Protein AF-A0AAW0Q0U4-F1 (afdb_monomer_lite)

Foldseek 3Di:
DPDPPPPPPVQQAAPQVRHGAALWWQDPVRDIHHPVRLVVVCVVPVPDQWRADPPPRDTDNHDDDTHRPVVSVVVSVVVVVVVVVVVVLVVVLVVLLVVLVVLLVVLVVVLVVLVVVLVVLVVLLVVLVVLLVVLLVLLVVVLVVVLVVLVVVLVVVLVVLVVLLVVLLVLLVVVLVVLVVVLVVLVVVLVVLVVLLPDPDLACNLVVLVVPPPPPPVVVVPPPPQALCNSCVVSVVVSVVVPPPPPPPPDDDPDPLVCVLVVSVPPPVPDDDDDDDDDDDDDDDDDDPDPCPVVVVVQAAAPQPRDGADQWWAFPVRDIHNPVRLVVVCVVCVVVCWRADPPPRDTDNDDTDIDGDPVSNVVSVVVVVPDDDDDDDDDDDPDDDQQFFPPDPDPDTHGFAKAWLVVRTGHRPVRCVCCVVPPVNVPTDIDGDDPCSVLQAAPVPRHGFFKAFPVVSDTDRPVCCVPVVDPTDMDTSVVVSVVSSVVSVVVSVVSVVVSVSSVVSSVVSVVVSVVSVVVSVVVSVVSVVVSVVVSVVSVVLSVVLSVVSVVVSVVSSVVSVVSSVVSVVVSVVSVVLSVLSVVLSPDPDSVVSVVSSVVSVVPSDDDDDDDDDDRDDVVVSSSVSSSD

Radius of gyration: 70.69 Å; chains: 1; bounding box: 138×49×213 Å

Secondary structure (DSSP, 8-state):
--------GGGSB-TTT-SB-SSEEE-TTS-EEEHHHHHHHHHH-TTS--EE-TTT-PEESS-----B-HHHHHHHHHHHHHHHHHHHHHHHHHHHHHHHHHHHHHHHHHHHHHHHHHHHHHHHHHHHHHHHHHHHHHHHHHHHHHHHHHHHHHHHHHHHHHHHHHHHHHHHHHHHHHHHHHHHHHHHHHHHHHHHHT---HHHHHHHHHH-S----HHHHTS----HHHHHHHHHHHHHHH--------S--S--HHHHHHHHHHSSSS--------------------S-TTTTTSS-B-TTT-SB-SSEEE-TTS-EEEHHHHHHHHHHHGGGT-EE-TTT--EESS-----B-HHHHHHHHHHHTTSPPPP--SS----S--PBPTT--SSSPPBPSEEETTTTEEE-HHHHHHHHH-TTGGGSPEE---TTGGGGEETTTTEE--EEETTTTEEE-HHHHHTTTTTS-EEEHHHHHHHHHHHHHHHHHHHHHHHHHHHHHHHHHHHHHHHHHHHHHHHHHHHHHHHHHHHHHHHHHHHHHHHHHHHHHHHHHHHHHHHHHHHHHHHHHHHHHHHHHHHHHT---HHHHHHHHHHHGGG----------PPP-HHHHHHHHHH-

Organism: NCBI:txid88201

pLDDT: mean 73.13, std 18.99, range [22.92, 95.31]

InterPro domains:
  IPR000315 B-box-type zinc finger [PF00643] (439-476)
  IPR000315 B-box-type zinc finger [PS50119] (437-477)
  IPR000315 B-box-type zinc finger [SM00336] (437-477)
  IPR001841 Zinc finger, RING-type [PS50089] (14-57)
  IPR001841 Zinc finger, RING-type [PS50089] (302-345)
  IPR001841 Zinc finger, RING-type [SM00184] (14-56)
  IPR001841 Zinc finger, RING-type [SM00184] (302-344)
  IPR013083 Zinc finger, RING/FYVE/PHD-type [G3DSA:3.30.40.10] (4-88)
  IPR013083 Zinc finger, RING/FYVE/PHD-type [G3DSA:3.30.40.10] (292-367)
  IPR017907 Zinc finger, RING-type, conserved site [PS00518] (29-38)
  IPR017907 Zinc finger, RING-type, conserved site [PS00518] (317-326)
  IPR051051 E3 ubiquitin-protein ligase TRIM/RNF [PTHR25465] (303-608)
  IPR058030 TRIM8/14/16/25/29/45/65, coiled-coil region [PF25600] (113-237)
  IPR058030 TRIM8/14/16/25/29/45/65, coiled-coil region [PF25600] (499-614)

Structure (mmCIF, N/CA/C/O backbone):
data_AF-A0AAW0Q0U4-F1
#
_entry.id   AF-A0AAW0Q0U4-F1
#
loop_
_atom_site.group_PDB
_atom_site.id
_atom_site.type_symbol
_atom_site.label_atom_id
_atom_site.label_alt_id
_atom_site.label_comp_id
_atom_site.label_asym_id
_atom_site.label_entity_id
_atom_site.label_seq_id
_atom_site.pdbx_PDB_ins_code
_atom_site.Cartn_x
_atom_site.Cartn_y
_atom_site.Cartn_z
_atom_site.occupancy
_atom_site.B_iso_or_equiv
_atom_site.auth_seq_id
_atom_site.auth_comp_id
_atom_site.auth_asym_id
_atom_site.auth_atom_id
_atom_site.pdbx_PDB_model_num
ATOM 1 N N . MET A 1 1 ? -37.711 13.842 97.989 1.00 35.50 1 MET A N 1
ATOM 2 C CA . MET A 1 1 ? -37.684 13.128 99.282 1.00 35.50 1 MET A CA 1
ATOM 3 C C . MET A 1 1 ? -38.797 13.663 100.173 1.00 35.50 1 MET A C 1
ATOM 5 O O . MET A 1 1 ? -38.631 14.707 100.784 1.00 35.50 1 MET A O 1
ATOM 9 N N . ALA A 1 2 ? -39.929 12.967 100.214 1.00 29.20 2 ALA A N 1
ATOM 10 C CA . ALA A 1 2 ? -40.873 12.994 101.327 1.00 29.20 2 ALA A CA 1
ATOM 11 C C . ALA A 1 2 ? -41.066 11.516 101.673 1.00 29.20 2 ALA A C 1
ATOM 13 O O . ALA A 1 2 ? -41.466 10.739 100.808 1.00 29.20 2 ALA A O 1
ATOM 14 N N . GLY A 1 3 ? -40.608 11.098 102.852 1.00 31.48 3 GLY A N 1
ATOM 15 C CA . GLY A 1 3 ? -40.592 9.689 103.229 1.00 31.48 3 GLY A CA 1
ATOM 16 C C . GLY A 1 3 ? -42.012 9.139 103.285 1.00 31.48 3 GLY A C 1
ATOM 17 O O . GLY A 1 3 ? -42.749 9.465 104.214 1.00 31.48 3 GLY A O 1
ATOM 18 N N . ARG A 1 4 ? -42.383 8.294 102.313 1.00 38.00 4 ARG A N 1
ATOM 19 C CA . ARG A 1 4 ? -43.471 7.329 102.489 1.00 38.00 4 ARG A CA 1
ATOM 20 C C . ARG A 1 4 ? -43.052 6.441 103.655 1.00 38.00 4 ARG A C 1
ATOM 22 O O . ARG A 1 4 ? -42.161 5.610 103.508 1.00 38.00 4 ARG A O 1
ATOM 29 N N . LYS A 1 5 ? -43.621 6.685 104.837 1.00 37.81 5 LYS A N 1
ATOM 30 C CA . LYS A 1 5 ? -43.572 5.714 105.927 1.00 37.81 5 LYS A CA 1
ATOM 31 C C . LYS A 1 5 ? -44.293 4.481 105.400 1.00 37.81 5 LYS A C 1
ATOM 33 O O . LYS A 1 5 ? -45.493 4.552 105.165 1.00 37.81 5 LYS A O 1
ATOM 38 N N . THR A 1 6 ? -43.556 3.402 105.171 1.00 44.28 6 THR A N 1
ATOM 39 C CA . THR A 1 6 ? -44.125 2.066 105.025 1.00 44.28 6 THR A CA 1
ATOM 40 C C . THR A 1 6 ? -45.039 1.839 106.222 1.00 44.28 6 THR A C 1
ATOM 42 O O . THR A 1 6 ? -44.583 1.805 107.367 1.00 44.28 6 THR A O 1
ATOM 45 N N . ILE A 1 7 ? -46.348 1.806 105.978 1.00 54.75 7 ILE A N 1
ATOM 46 C CA . ILE A 1 7 ? -47.311 1.453 107.011 1.00 54.75 7 ILE A CA 1
ATOM 47 C C . ILE A 1 7 ? -47.060 -0.031 107.293 1.00 54.75 7 ILE A C 1
ATOM 49 O O . ILE A 1 7 ? -47.100 -0.850 106.381 1.00 54.75 7 ILE A O 1
ATOM 53 N N . ASN A 1 8 ? -46.648 -0.362 108.518 1.00 56.62 8 ASN A N 1
ATOM 54 C CA . ASN A 1 8 ? -46.224 -1.720 108.854 1.00 56.62 8 ASN A CA 1
ATOM 55 C C . ASN A 1 8 ? -47.429 -2.672 108.720 1.00 56.62 8 ASN A C 1
ATOM 57 O O . ASN A 1 8 ? -48.416 -2.470 109.428 1.00 56.62 8 ASN A O 1
ATOM 61 N N . GLN A 1 9 ? -47.354 -3.690 107.850 1.00 59.25 9 GLN A N 1
ATOM 62 C CA . GLN A 1 9 ? -48.421 -4.684 107.614 1.00 59.25 9 GLN A CA 1
ATOM 63 C C . GLN A 1 9 ? -48.979 -5.266 108.921 1.00 59.25 9 GLN A C 1
ATOM 65 O O . GLN A 1 9 ? -50.182 -5.477 109.051 1.00 59.25 9 GLN A O 1
ATOM 70 N N . GLU A 1 10 ? -48.128 -5.437 109.934 1.00 61.34 10 GLU A N 1
ATOM 71 C CA . GLU A 1 10 ? -48.508 -5.959 111.252 1.00 61.34 10 GLU A CA 1
ATOM 72 C C . GLU A 1 10 ? -49.523 -5.080 112.007 1.00 61.34 10 GLU A C 1
ATOM 74 O O . GLU A 1 10 ? -50.173 -5.550 112.938 1.00 61.34 10 GLU A O 1
ATOM 79 N N . THR A 1 11 ? -49.694 -3.810 111.620 1.00 68.62 11 THR A N 1
ATOM 80 C CA . THR A 1 11 ? -50.638 -2.882 112.272 1.00 68.62 11 THR A CA 1
ATOM 81 C C . THR A 1 11 ? -52.094 -3.086 111.854 1.00 68.62 11 THR A C 1
ATOM 83 O O . THR A 1 11 ? -52.995 -2.666 112.583 1.00 68.62 11 THR A O 1
ATOM 86 N N . PHE A 1 12 ? -52.332 -3.767 110.729 1.00 81.88 12 PHE A N 1
ATOM 87 C CA . PHE A 1 12 ? -53.665 -4.002 110.167 1.00 81.88 12 PHE A CA 1
ATOM 88 C C . PHE A 1 12 ? -54.126 -5.457 110.252 1.00 81.88 12 PHE A C 1
ATOM 90 O O . PHE A 1 12 ? -55.180 -5.797 109.717 1.00 81.88 12 PHE A O 1
ATOM 97 N N . ILE A 1 13 ? -53.367 -6.315 110.932 1.00 85.19 13 ILE A N 1
ATOM 98 C CA . ILE A 1 13 ? -53.674 -7.739 111.070 1.00 85.19 13 ILE A CA 1
ATOM 99 C C . ILE A 1 13 ? -54.409 -7.983 112.390 1.00 85.19 13 ILE A C 1
ATOM 101 O O . ILE A 1 13 ? -53.987 -7.547 113.461 1.00 85.19 13 ILE A O 1
ATOM 105 N N . CYS A 1 14 ? -55.519 -8.717 112.334 1.00 87.44 14 CYS A N 1
ATOM 106 C CA . CYS A 1 14 ? -56.214 -9.176 113.527 1.00 87.44 14 CYS A CA 1
ATOM 107 C C . CYS A 1 14 ? -55.424 -10.303 114.196 1.00 87.44 14 CYS A C 1
ATOM 109 O O . CYS A 1 14 ? -55.254 -11.368 113.612 1.00 87.44 14 CYS A O 1
ATOM 111 N N . SER A 1 15 ? -55.033 -10.142 115.458 1.00 85.69 15 SER A N 1
ATOM 112 C CA . SER A 1 15 ? -54.267 -11.165 116.188 1.00 85.69 15 SER A CA 1
ATOM 113 C C . SER A 1 15 ? -55.051 -12.443 116.538 1.00 85.69 15 SER A C 1
ATOM 115 O O . SER A 1 15 ? -54.457 -13.393 117.040 1.00 85.69 15 SER A O 1
ATOM 117 N N . ILE A 1 16 ? -56.360 -12.504 116.251 1.00 87.00 16 ILE A N 1
ATOM 118 C CA . ILE A 1 16 ? -57.184 -13.717 116.414 1.00 87.00 16 ILE A CA 1
ATOM 119 C C . ILE A 1 16 ? -57.194 -14.549 115.126 1.00 87.00 16 ILE A C 1
ATOM 121 O O . ILE A 1 16 ? -56.874 -15.732 115.160 1.00 87.00 16 ILE A O 1
ATOM 125 N N . CYS A 1 17 ? -57.580 -13.953 113.991 1.00 89.25 17 CYS A N 1
ATOM 126 C CA . CYS A 1 17 ? -57.694 -14.685 112.724 1.00 89.25 17 CYS A CA 1
ATOM 127 C C . CYS A 1 17 ? -56.449 -14.595 111.834 1.00 89.25 17 CYS A C 1
ATOM 129 O O . CYS A 1 17 ? -56.406 -15.269 110.810 1.00 89.25 17 CYS A O 1
ATOM 131 N N . LEU A 1 18 ? -55.468 -13.767 112.208 1.00 86.62 18 LEU A N 1
ATOM 132 C CA . LEU A 1 18 ? -54.213 -13.517 111.489 1.00 86.62 18 LEU A CA 1
ATOM 133 C C . LEU A 1 18 ? -54.382 -12.978 110.055 1.00 86.62 18 LEU A C 1
ATOM 135 O O . LEU A 1 18 ? -53.429 -12.981 109.285 1.00 86.62 18 LEU A O 1
ATOM 139 N N . ASN A 1 19 ? -55.569 -12.466 109.714 1.00 83.25 19 ASN A N 1
ATOM 140 C CA . ASN A 1 19 ? -55.862 -11.795 108.443 1.00 83.25 19 ASN A CA 1
ATOM 141 C C . ASN A 1 19 ? -55.997 -10.275 108.636 1.00 83.25 19 ASN A C 1
ATOM 143 O O . ASN A 1 19 ? -56.117 -9.807 109.775 1.00 83.25 19 ASN A O 1
ATOM 147 N N . LEU A 1 20 ? -56.038 -9.516 107.531 1.00 84.69 20 LEU A N 1
ATOM 148 C CA . LEU A 1 20 ? -56.393 -8.092 107.549 1.00 84.69 20 LEU A CA 1
ATOM 149 C C . LEU A 1 20 ? -57.720 -7.867 108.293 1.00 84.69 20 LEU A C 1
ATOM 151 O O . LEU A 1 20 ? -58.655 -8.672 108.220 1.00 84.69 20 LEU A O 1
ATOM 155 N N . LEU A 1 21 ? -57.779 -6.783 109.063 1.00 85.50 21 LEU A N 1
ATOM 156 C CA . LEU A 1 21 ? -58.911 -6.466 109.923 1.00 85.50 21 LEU A CA 1
ATOM 157 C C . LEU A 1 21 ? -60.190 -6.233 109.105 1.00 85.50 21 LEU A C 1
ATOM 159 O O . LEU A 1 21 ? -60.363 -5.193 108.478 1.00 85.50 21 LEU A O 1
ATOM 163 N N . LYS A 1 22 ? -61.143 -7.162 109.199 1.00 86.56 22 LYS A N 1
ATOM 164 C CA . LYS A 1 22 ? -62.488 -7.021 108.633 1.00 86.56 22 LYS A CA 1
ATOM 165 C C . LYS A 1 22 ? -63.444 -6.425 109.658 1.00 86.56 22 LYS A C 1
ATOM 167 O O . LYS A 1 22 ? -63.633 -6.997 110.733 1.00 86.56 22 LYS A O 1
ATOM 172 N N . ASP A 1 23 ? -64.050 -5.291 109.311 1.00 88.69 23 ASP A N 1
ATOM 173 C CA . ASP A 1 23 ? -64.832 -4.464 110.238 1.00 88.69 23 ASP A CA 1
ATOM 174 C C . ASP A 1 23 ? -64.066 -4.235 111.554 1.00 88.69 23 ASP A C 1
ATOM 176 O O . ASP A 1 23 ? -64.484 -4.723 112.610 1.00 88.69 23 ASP A O 1
ATOM 180 N N . PRO A 1 24 ? -62.898 -3.563 111.492 1.00 90.75 24 PRO A N 1
ATOM 181 C CA . PRO A 1 24 ? -62.029 -3.388 112.644 1.00 90.75 24 PRO A CA 1
ATOM 182 C C . PRO A 1 24 ? -62.774 -2.744 113.803 1.00 90.75 24 PRO A C 1
ATOM 184 O O . PRO A 1 24 ? -63.508 -1.777 113.618 1.00 90.75 24 PRO A O 1
ATOM 187 N N . VAL A 1 25 ? -62.521 -3.222 115.011 1.00 89.62 25 VAL A N 1
ATOM 188 C CA . VAL A 1 25 ? -62.970 -2.597 116.251 1.00 89.62 25 VAL A CA 1
ATOM 189 C C . VAL A 1 25 ? -61.795 -2.397 117.178 1.00 89.62 25 VAL A C 1
ATOM 191 O O . VAL A 1 25 ? -60.930 -3.264 117.286 1.00 89.62 25 VAL A O 1
ATOM 194 N N . THR A 1 26 ? -61.793 -1.263 117.868 1.00 89.00 26 THR A N 1
ATOM 195 C CA . THR A 1 26 ? -60.802 -0.942 118.891 1.00 89.00 26 THR A CA 1
ATOM 196 C C . THR A 1 26 ? -61.454 -1.109 120.251 1.00 89.00 26 THR A C 1
ATOM 198 O O . THR A 1 26 ? -62.424 -0.423 120.568 1.00 89.00 26 THR A O 1
ATOM 201 N N . ILE A 1 27 ? -60.941 -2.032 121.058 1.00 85.38 27 ILE A N 1
ATOM 202 C CA . ILE A 1 27 ? -61.427 -2.216 122.431 1.00 85.38 27 ILE A CA 1
ATOM 203 C C . ILE A 1 27 ? -60.705 -1.243 123.384 1.00 85.38 27 ILE A C 1
ATOM 205 O O . ILE A 1 27 ? -59.658 -0.716 123.010 1.00 85.38 27 ILE A O 1
ATOM 209 N N . PRO A 1 28 ? -61.198 -0.989 124.614 1.00 81.62 28 PRO A N 1
ATOM 210 C CA . PRO A 1 28 ? -60.714 0.116 125.458 1.00 81.62 28 PRO A CA 1
ATOM 211 C C . PRO A 1 28 ? -59.210 0.120 125.771 1.00 81.62 28 PRO A C 1
ATOM 213 O O . PRO A 1 28 ? -58.636 1.177 126.006 1.00 81.62 28 PRO A O 1
ATOM 216 N N . CYS A 1 29 ? -58.543 -1.036 125.722 1.00 86.31 29 CYS A N 1
ATOM 217 C CA . CYS A 1 29 ? -57.088 -1.120 125.868 1.00 86.31 29 CYS A CA 1
ATOM 218 C C . CYS A 1 29 ? -56.298 -0.714 124.601 1.00 86.31 29 CYS A C 1
ATOM 220 O O . CYS A 1 29 ? -55.085 -0.896 124.572 1.00 86.31 29 CYS A O 1
ATOM 222 N N . GLY A 1 30 ? -56.966 -0.258 123.536 1.00 83.75 30 GLY A N 1
ATOM 223 C CA . GLY A 1 30 ? -56.362 0.218 122.285 1.00 83.75 30 GLY A CA 1
ATOM 224 C C . GLY A 1 30 ? -56.016 -0.858 121.247 1.00 83.75 30 GLY A C 1
ATOM 225 O O . GLY A 1 30 ? -55.513 -0.519 120.180 1.00 83.75 30 GLY A O 1
ATOM 226 N N . HIS A 1 31 ? -56.281 -2.140 121.522 1.00 88.81 31 HIS A N 1
ATOM 227 C CA . HIS A 1 31 ? -56.010 -3.231 120.575 1.00 88.81 31 HIS A CA 1
ATOM 228 C C . HIS A 1 31 ? -57.147 -3.388 119.562 1.00 88.81 31 HIS A C 1
ATOM 230 O O . HIS A 1 31 ? -58.320 -3.209 119.907 1.00 88.81 31 HIS A O 1
ATOM 236 N N . ASN A 1 32 ? -56.788 -3.742 118.326 1.00 89.94 32 ASN A N 1
ATOM 237 C CA . ASN A 1 32 ? -57.710 -3.814 117.199 1.00 89.94 32 ASN A CA 1
ATOM 238 C C . ASN A 1 32 ? -57.960 -5.260 116.771 1.00 89.94 32 ASN A C 1
ATOM 240 O O . ASN A 1 32 ? -57.025 -6.044 116.623 1.00 89.94 32 ASN A O 1
ATOM 244 N N . TYR A 1 33 ? -59.222 -5.602 116.536 1.00 90.88 33 TYR A N 1
ATOM 245 C CA . TYR A 1 33 ? -59.638 -6.933 116.093 1.00 90.88 33 TYR A CA 1
ATOM 246 C C . TYR A 1 33 ? -60.739 -6.821 115.046 1.00 90.88 33 TYR A C 1
ATOM 248 O O . TYR A 1 33 ? -61.401 -5.790 114.956 1.00 90.88 33 TYR A O 1
ATOM 256 N N . CYS A 1 34 ? -60.995 -7.881 114.281 1.00 91.56 34 CYS A N 1
ATOM 257 C CA . CYS A 1 34 ? -62.230 -7.956 113.507 1.00 91.56 34 CYS A CA 1
ATOM 258 C C . CYS A 1 34 ? -63.412 -8.002 114.480 1.00 91.56 34 CYS A C 1
ATOM 260 O O . CYS A 1 34 ? -63.374 -8.792 115.430 1.00 91.56 34 CYS A O 1
ATOM 262 N N . MET A 1 35 ? -64.471 -7.231 114.218 1.00 89.38 35 MET A N 1
ATOM 263 C CA . MET A 1 35 ? -65.705 -7.211 115.018 1.00 89.38 35 MET A CA 1
ATOM 264 C C . MET A 1 35 ? -66.171 -8.624 115.388 1.00 89.38 35 MET A C 1
ATOM 266 O O . MET A 1 35 ? -66.397 -8.937 116.554 1.00 89.38 35 MET A O 1
ATOM 270 N N . ILE A 1 36 ? -66.256 -9.508 114.391 1.00 89.56 36 ILE A N 1
ATOM 271 C CA . ILE A 1 36 ? -66.718 -10.888 114.572 1.00 89.56 36 ILE A CA 1
ATOM 272 C C . ILE A 1 36 ? -65.745 -11.688 115.446 1.00 89.56 36 ILE A C 1
ATOM 274 O O . ILE A 1 36 ? -66.187 -12.436 116.315 1.00 89.56 36 ILE A O 1
ATOM 278 N N . CYS A 1 37 ? -64.434 -11.525 115.251 1.00 90.81 37 CYS A N 1
ATOM 279 C CA . CYS A 1 37 ? -63.419 -12.309 115.955 1.00 90.81 37 CYS A CA 1
ATOM 280 C C . CYS A 1 37 ? -63.423 -12.021 117.458 1.00 90.81 37 CYS A C 1
ATOM 282 O O . CYS A 1 37 ? -63.497 -12.952 118.256 1.00 90.81 37 CYS A O 1
ATOM 284 N N . ILE A 1 38 ? -63.407 -10.745 117.854 1.00 87.56 38 ILE A N 1
ATOM 285 C CA . ILE A 1 38 ? -63.422 -10.391 119.279 1.00 87.56 38 ILE A CA 1
ATOM 286 C C . ILE A 1 38 ? -64.777 -10.696 119.926 1.00 87.56 38 ILE A C 1
ATOM 288 O O . ILE A 1 38 ? -64.831 -11.160 121.061 1.00 87.56 38 ILE A O 1
ATOM 292 N N . ASN A 1 39 ? -65.875 -10.516 119.185 1.00 84.88 39 ASN A N 1
ATOM 293 C CA . ASN A 1 39 ? -67.206 -10.837 119.684 1.00 84.88 39 ASN A CA 1
ATOM 294 C C . ASN A 1 39 ? -67.376 -12.347 119.911 1.00 84.88 39 ASN A C 1
ATOM 296 O O . ASN A 1 39 ? -68.000 -12.748 120.886 1.00 84.88 39 ASN A O 1
ATOM 300 N N . THR A 1 40 ? -66.795 -13.178 119.040 1.00 85.44 40 THR A N 1
ATOM 301 C CA . THR A 1 40 ? -66.776 -14.641 119.198 1.00 85.44 40 THR A CA 1
ATOM 302 C C . THR A 1 40 ? -65.922 -15.045 120.393 1.00 85.44 40 THR A C 1
ATOM 304 O O . THR A 1 40 ? -66.402 -15.787 121.239 1.00 85.44 40 THR A O 1
ATOM 307 N N . HIS A 1 41 ? -64.722 -14.474 120.534 1.00 82.12 41 HIS A N 1
ATOM 308 C CA . HIS A 1 41 ? -63.843 -14.737 121.676 1.00 82.12 41 HIS A CA 1
ATOM 309 C C . HIS A 1 41 ? -64.535 -14.466 123.024 1.00 82.12 41 HIS A C 1
ATOM 311 O O . HIS A 1 41 ? -64.489 -15.295 123.926 1.00 82.12 41 HIS A O 1
ATOM 317 N N . TRP A 1 42 ? -65.260 -13.350 123.143 1.00 83.25 42 TRP A N 1
ATOM 318 C CA . TRP A 1 42 ? -66.050 -13.043 124.342 1.00 83.25 42 TRP A CA 1
ATOM 319 C C . TRP A 1 42 ? -67.329 -13.874 124.493 1.00 83.25 42 TRP A C 1
ATOM 321 O O . TRP A 1 42 ? -67.831 -14.018 125.603 1.00 83.25 42 TRP A O 1
ATOM 331 N N . ASN A 1 43 ? -67.879 -14.405 123.400 1.00 73.81 43 ASN A N 1
ATOM 332 C CA . ASN A 1 43 ? -69.059 -15.269 123.427 1.00 73.81 43 ASN A CA 1
ATOM 333 C C . ASN A 1 43 ? -68.723 -16.747 123.667 1.00 73.81 43 ASN A C 1
ATOM 335 O O . ASN A 1 43 ? -69.640 -17.515 123.920 1.00 73.81 43 ASN A O 1
ATOM 339 N N . GLU A 1 44 ? -67.462 -17.166 123.574 1.00 66.88 44 GLU A N 1
ATOM 340 C CA . GLU A 1 44 ? -67.039 -18.531 123.915 1.00 66.88 44 GLU A CA 1
ATOM 341 C C . GLU A 1 44 ? -66.749 -18.680 125.424 1.00 66.88 44 GLU A C 1
ATOM 343 O O . GLU A 1 44 ? -66.900 -19.767 125.980 1.00 66.88 44 GLU A O 1
ATOM 348 N N . GLU A 1 45 ? -66.462 -17.582 126.138 1.00 56.94 45 GLU A N 1
ATOM 349 C CA . GLU A 1 45 ? -66.242 -17.547 127.597 1.00 56.94 45 GLU A CA 1
ATOM 350 C C . GLU A 1 45 ? -67.546 -17.390 128.427 1.00 56.94 45 GLU A C 1
ATOM 352 O O . GLU A 1 45 ? -67.582 -16.682 129.430 1.00 56.94 45 GLU A O 1
ATOM 357 N N . VAL A 1 46 ? -68.640 -18.078 128.069 1.00 53.19 46 VAL A N 1
ATOM 358 C CA . VAL A 1 46 ? -70.000 -17.896 128.661 1.00 53.19 46 VAL A CA 1
ATOM 359 C C . VAL A 1 46 ? -70.117 -18.248 130.162 1.00 53.19 46 VAL A C 1
ATOM 361 O O . VAL A 1 46 ? -71.175 -18.088 130.760 1.00 53.19 46 VAL A O 1
ATOM 364 N N . ILE A 1 47 ? -69.056 -18.724 130.819 1.00 54.50 47 ILE A N 1
ATOM 365 C CA . ILE A 1 47 ? -69.125 -19.227 132.207 1.00 54.50 47 ILE A CA 1
ATOM 366 C C . ILE A 1 47 ? -68.522 -18.244 133.228 1.00 54.50 47 ILE A C 1
ATOM 368 O O . ILE A 1 47 ? -68.682 -18.425 134.435 1.00 54.50 47 ILE A O 1
ATOM 372 N N . LYS A 1 48 ? -67.856 -17.171 132.791 1.00 55.06 48 LYS A N 1
ATOM 373 C CA . LYS A 1 48 ? -67.311 -16.144 133.690 1.00 55.06 48 LYS A CA 1
ATOM 374 C C . LYS A 1 48 ? -67.539 -14.792 133.041 1.00 55.06 48 LYS A C 1
ATOM 376 O O . LYS A 1 48 ? -67.054 -14.578 131.944 1.00 55.06 48 LYS A O 1
ATOM 381 N N . GLU A 1 49 ? -68.261 -13.900 133.703 1.00 57.97 49 GLU A N 1
ATOM 382 C CA . GLU A 1 49 ? -68.497 -12.507 133.295 1.00 57.97 49 GLU A CA 1
ATOM 383 C C . GLU A 1 49 ? -67.172 -11.707 133.221 1.00 57.97 49 GLU A C 1
ATOM 385 O O . GLU A 1 49 ? -66.923 -10.815 134.024 1.00 57.97 49 GLU A O 1
ATOM 390 N N . ASN A 1 50 ? -66.262 -12.067 132.310 1.00 65.06 50 ASN A N 1
ATOM 391 C CA . ASN A 1 50 ? -64.913 -11.524 132.224 1.00 65.06 50 ASN A CA 1
ATOM 392 C C . ASN A 1 50 ? -64.546 -11.237 130.761 1.00 65.06 50 ASN A C 1
ATOM 394 O O . ASN A 1 50 ? -64.122 -12.120 130.027 1.00 65.06 50 ASN A O 1
ATOM 398 N N . PHE A 1 51 ? -64.693 -9.986 130.328 1.00 77.62 51 PHE A N 1
ATOM 399 C CA . PHE A 1 51 ? -64.389 -9.569 128.957 1.00 77.62 51 PHE A CA 1
ATOM 400 C C . PHE A 1 51 ? -62.923 -9.140 128.865 1.00 77.62 51 PHE A C 1
ATOM 402 O O . PHE A 1 51 ? -62.587 -7.979 129.104 1.00 77.62 51 PHE A O 1
ATOM 409 N N . SER A 1 52 ? -62.026 -10.082 128.568 1.00 83.00 52 SER A N 1
ATOM 410 C CA . SER A 1 52 ? -60.586 -9.804 128.508 1.00 83.00 52 SER A CA 1
ATOM 411 C C . SER A 1 52 ? -60.097 -9.520 127.084 1.00 83.00 52 SER A C 1
ATOM 413 O O . SER A 1 52 ? -60.631 -10.034 126.101 1.00 83.00 52 SER A O 1
ATOM 415 N N . CYS A 1 53 ? -59.087 -8.662 126.945 1.00 86.06 53 CYS A N 1
ATOM 416 C CA . CYS A 1 53 ? -58.393 -8.463 125.672 1.00 86.06 53 CYS A CA 1
ATOM 417 C C . CYS A 1 53 ? -57.508 -9.686 125.341 1.00 86.06 53 CYS A C 1
ATOM 419 O O . CYS A 1 53 ? -56.604 -9.971 126.129 1.00 86.06 53 CYS A O 1
ATOM 421 N N . PRO A 1 54 ? -57.647 -10.338 124.170 1.00 85.88 54 PRO A N 1
ATOM 422 C CA . PRO A 1 54 ? -56.809 -11.482 123.788 1.00 85.88 54 PRO A CA 1
ATOM 423 C C . PRO A 1 54 ? -55.299 -11.201 123.823 1.00 85.88 54 PRO A C 1
ATOM 425 O O . PRO A 1 54 ? -54.503 -12.070 124.169 1.00 85.88 54 PRO A O 1
ATOM 428 N N . GLN A 1 55 ? -54.895 -9.975 123.477 1.00 86.06 55 GLN A N 1
ATOM 429 C CA . GLN A 1 55 ? -53.490 -9.613 123.295 1.00 86.06 55 GLN A CA 1
ATOM 430 C C . GLN A 1 55 ? -52.805 -9.137 124.582 1.00 86.06 55 GLN A C 1
ATOM 432 O O . GLN A 1 55 ? -51.681 -9.544 124.860 1.00 86.06 55 GLN A O 1
ATOM 437 N N . CYS A 1 56 ? -53.462 -8.301 125.394 1.00 86.69 56 CYS A N 1
ATOM 438 C CA . CYS A 1 56 ? -52.865 -7.758 126.626 1.00 86.69 56 CYS A CA 1
ATOM 439 C C . CYS A 1 56 ? -53.524 -8.236 127.922 1.00 86.69 56 CYS A C 1
ATOM 441 O O . CYS A 1 56 ? -53.068 -7.867 129.003 1.00 86.69 56 CYS A O 1
ATOM 443 N N . ARG A 1 57 ? -54.590 -9.042 127.829 1.00 82.69 57 ARG A N 1
ATOM 444 C CA . ARG A 1 57 ? -55.342 -9.612 128.961 1.00 82.69 57 ARG A CA 1
ATOM 445 C C . ARG A 1 57 ? -55.941 -8.582 129.919 1.00 82.69 57 ARG A C 1
ATOM 447 O O . ARG A 1 57 ? -56.295 -8.915 131.045 1.00 82.69 57 ARG A O 1
ATOM 454 N N . HIS A 1 58 ? -56.070 -7.331 129.481 1.00 82.94 58 HIS A N 1
ATOM 455 C CA . HIS A 1 58 ? -56.785 -6.305 130.231 1.00 82.94 58 HIS A CA 1
ATOM 456 C C . HIS A 1 58 ? -58.257 -6.719 130.380 1.00 82.94 58 HIS A C 1
ATOM 458 O O . HIS A 1 58 ? -58.922 -6.941 129.366 1.00 82.94 58 HIS A O 1
ATOM 464 N N . ASN A 1 59 ? -58.734 -6.848 131.621 1.00 77.31 59 ASN A N 1
ATOM 465 C CA . ASN A 1 59 ? -60.117 -7.210 131.939 1.00 77.31 59 ASN A CA 1
ATOM 466 C C . ASN A 1 59 ? -61.008 -5.969 131.926 1.00 77.31 59 ASN A C 1
ATOM 468 O O . ASN A 1 59 ? -60.687 -4.962 132.556 1.00 77.31 59 ASN A O 1
ATOM 472 N N . LEU A 1 60 ? -62.136 -6.065 131.235 1.00 73.81 60 LEU A N 1
ATOM 473 C CA . LEU A 1 60 ? -63.140 -5.015 131.145 1.00 73.81 60 LEU A CA 1
ATOM 474 C C . LEU A 1 60 ? -64.276 -5.378 132.105 1.00 73.81 60 LEU A C 1
ATOM 476 O O . LEU A 1 60 ? -64.777 -6.500 132.072 1.00 73.81 60 LEU A O 1
ATOM 480 N N . THR A 1 61 ? -64.635 -4.446 132.992 1.00 66.81 61 THR A N 1
ATOM 481 C CA . THR A 1 61 ? -65.608 -4.682 134.074 1.00 66.81 61 THR A CA 1
ATOM 482 C C . THR A 1 61 ? -67.028 -4.914 133.563 1.00 66.81 61 THR A C 1
ATOM 484 O O . THR A 1 61 ? -67.801 -5.564 134.249 1.00 66.81 61 THR A O 1
ATOM 487 N N . ASP A 1 62 ? -67.334 -4.440 132.351 1.00 70.62 62 ASP A N 1
ATOM 488 C CA . ASP A 1 62 ? -68.601 -4.633 131.644 1.00 70.62 62 ASP A CA 1
ATOM 489 C C . ASP A 1 62 ? -68.344 -4.914 130.157 1.00 70.62 62 ASP A C 1
ATOM 491 O O . ASP A 1 62 ? -67.298 -4.534 129.616 1.00 70.62 62 ASP A O 1
ATOM 495 N N . ARG A 1 63 ? -69.307 -5.548 129.469 1.00 77.81 63 ARG A N 1
ATOM 496 C CA . ARG A 1 63 ? -69.196 -5.838 128.030 1.00 77.81 63 ARG A CA 1
ATOM 497 C C . ARG A 1 63 ? -69.187 -4.534 127.224 1.00 77.81 63 ARG A C 1
ATOM 499 O O . ARG A 1 63 ? -70.214 -3.851 127.186 1.00 77.81 63 ARG A O 1
ATOM 506 N N . PRO A 1 64 ? -68.098 -4.196 126.513 1.00 75.75 64 PRO A N 1
ATOM 507 C CA . PRO A 1 64 ? -68.070 -2.993 125.694 1.00 75.75 64 PRO A CA 1
ATOM 508 C C . PRO A 1 64 ? -68.998 -3.139 124.489 1.00 75.75 64 PRO A C 1
ATOM 510 O O . PRO A 1 64 ? -69.015 -4.179 123.824 1.00 75.75 64 PRO A O 1
ATOM 513 N N . VAL A 1 65 ? -69.716 -2.067 124.156 1.00 79.88 65 VAL A N 1
ATOM 514 C CA . VAL A 1 65 ? -70.391 -1.961 122.861 1.00 79.88 65 VAL A CA 1
ATOM 515 C C . VAL A 1 65 ? -69.318 -1.797 121.793 1.00 79.88 65 VAL A C 1
ATOM 517 O O . VAL A 1 65 ? -68.604 -0.796 121.758 1.00 79.88 65 VAL A O 1
ATOM 520 N N . LEU A 1 66 ? -69.187 -2.799 120.932 1.00 85.00 66 LEU A N 1
ATOM 521 C CA . LEU A 1 66 ? -68.243 -2.756 119.829 1.00 85.00 66 LEU A CA 1
ATOM 522 C C . LEU A 1 66 ? -68.823 -1.918 118.692 1.00 85.00 66 LEU A C 1
ATOM 524 O O . LEU A 1 66 ? -69.889 -2.222 118.159 1.00 85.00 66 LEU A O 1
ATOM 528 N N . VAL A 1 67 ? -68.096 -0.877 118.300 1.00 84.94 67 VAL A N 1
ATOM 529 C CA . VAL A 1 67 ? -68.424 -0.034 117.148 1.00 84.94 67 VAL A CA 1
ATOM 530 C C . VAL A 1 67 ? -67.295 -0.161 116.135 1.00 84.94 67 VAL A C 1
ATOM 532 O O . VAL A 1 67 ? -66.122 -0.110 116.511 1.00 84.94 67 VAL A O 1
ATOM 535 N N . LYS A 1 68 ? -67.644 -0.338 114.853 1.00 87.44 68 LYS A N 1
ATOM 536 C CA . LYS A 1 68 ? -66.670 -0.385 113.753 1.00 87.44 68 LYS A CA 1
ATOM 537 C C . LYS A 1 68 ? -65.838 0.899 113.762 1.00 87.44 68 LYS A C 1
ATOM 539 O O . LYS A 1 68 ? -66.380 1.998 113.671 1.00 87.44 68 LYS A O 1
ATOM 544 N N . ASN A 1 69 ? -64.523 0.750 113.843 1.00 88.44 69 ASN A N 1
ATOM 545 C CA . ASN A 1 69 ? -63.569 1.827 113.667 1.00 88.44 69 ASN A CA 1
ATOM 546 C C . ASN A 1 69 ? -63.498 2.162 112.173 1.00 88.44 69 ASN A C 1
ATOM 548 O O . ASN A 1 69 ? -62.821 1.492 111.396 1.00 88.44 69 ASN A O 1
ATOM 552 N N . THR A 1 70 ? -64.242 3.187 111.768 1.00 85.50 70 THR A N 1
ATOM 553 C CA . THR A 1 70 ? -64.345 3.610 110.367 1.00 85.50 70 THR A CA 1
ATOM 554 C C . THR A 1 70 ? -63.026 4.135 109.809 1.00 85.50 70 THR A C 1
ATOM 556 O O . THR A 1 70 ? -62.776 3.956 108.624 1.00 85.50 70 THR A O 1
ATOM 559 N N . MET A 1 71 ? -62.156 4.719 110.643 1.00 82.75 71 MET A N 1
ATOM 560 C CA . MET A 1 71 ? -60.831 5.172 110.208 1.00 82.75 71 MET A CA 1
ATOM 561 C C . MET A 1 71 ? -59.902 3.997 109.915 1.00 82.75 71 MET A C 1
ATOM 563 O O . MET A 1 71 ? -59.232 3.988 108.890 1.00 82.75 71 MET A O 1
ATOM 567 N N . LEU A 1 72 ? -59.881 2.990 110.794 1.00 83.62 72 LEU A N 1
ATOM 568 C CA . LEU A 1 72 ? -59.067 1.797 110.576 1.00 83.62 72 LEU A CA 1
ATOM 569 C C . LEU A 1 72 ? -59.606 0.972 109.401 1.00 83.62 72 LEU A C 1
ATOM 571 O O . LEU A 1 72 ? -58.818 0.417 108.652 1.00 83.62 72 LEU A O 1
ATOM 575 N N . ALA A 1 73 ? -60.928 0.947 109.203 1.00 83.00 73 ALA A N 1
ATOM 576 C CA . ALA A 1 73 ? -61.544 0.323 108.035 1.00 83.00 73 ALA A CA 1
ATOM 577 C C . ALA A 1 73 ? -61.130 1.019 106.730 1.00 83.00 73 ALA A C 1
ATOM 579 O O . ALA A 1 73 ? -60.699 0.338 105.812 1.00 83.00 73 ALA A O 1
ATOM 580 N N . ALA A 1 74 ? -61.177 2.356 106.681 1.00 81.81 74 ALA A N 1
ATOM 581 C CA . ALA A 1 74 ? -60.755 3.118 105.505 1.00 81.81 74 ALA A CA 1
ATOM 582 C C . ALA A 1 74 ? -59.267 2.910 105.170 1.00 81.81 74 ALA A C 1
ATOM 584 O O . ALA A 1 74 ? -58.921 2.755 104.008 1.00 81.81 74 ALA A O 1
ATOM 585 N N . LEU A 1 75 ? -58.390 2.845 106.180 1.00 81.50 75 LEU A N 1
ATOM 586 C CA . LEU A 1 75 ? -56.959 2.586 105.971 1.00 81.50 75 LEU A CA 1
ATOM 587 C C . LEU A 1 75 ? -56.671 1.154 105.494 1.00 81.50 75 LEU A C 1
ATOM 589 O O . LEU A 1 75 ? -55.766 0.953 104.692 1.00 81.50 75 LEU A O 1
ATOM 593 N N . VAL A 1 76 ? -57.425 0.161 105.980 1.00 80.19 76 VAL A N 1
ATOM 594 C CA . VAL A 1 76 ? -57.326 -1.230 105.501 1.00 80.19 76 VAL A CA 1
ATOM 595 C C . VAL A 1 76 ? -57.834 -1.339 104.061 1.00 80.19 76 VAL A C 1
ATOM 597 O O . VAL A 1 76 ? -57.198 -2.006 103.254 1.00 80.19 76 VAL A O 1
ATOM 600 N N . GLU A 1 77 ? -58.925 -0.647 103.722 1.00 78.38 77 GLU A N 1
ATOM 601 C CA . GLU A 1 77 ? -59.463 -0.571 102.354 1.00 78.38 77 GLU A CA 1
ATOM 602 C C . GLU A 1 77 ? -58.488 0.138 101.389 1.00 78.38 77 GLU A C 1
ATOM 604 O O . GLU A 1 77 ? -58.279 -0.337 100.274 1.00 78.38 77 GLU A O 1
ATOM 609 N N . GLU A 1 78 ? -57.832 1.229 101.810 1.00 74.19 78 GLU A N 1
ATOM 610 C CA . GLU A 1 78 ? -56.755 1.877 101.036 1.00 74.19 78 GLU A CA 1
ATOM 611 C C . GLU A 1 78 ? -55.564 0.929 100.814 1.00 74.19 78 GLU A C 1
ATOM 613 O O . GLU A 1 78 ? -55.034 0.857 99.707 1.00 74.19 78 GLU A O 1
ATOM 618 N N . TYR A 1 79 ? -55.183 0.155 101.833 1.00 71.81 79 TYR A N 1
ATOM 619 C CA . TYR A 1 79 ? -54.093 -0.819 101.753 1.00 71.81 79 TYR A CA 1
ATOM 620 C C . TYR A 1 79 ? -54.421 -2.004 100.814 1.00 71.81 79 TYR A C 1
ATOM 622 O O . TYR A 1 79 ? -53.573 -2.419 100.025 1.00 71.81 79 TYR A O 1
ATOM 630 N N . GLU A 1 80 ? -55.657 -2.523 100.837 1.00 68.81 80 GLU A N 1
ATOM 631 C CA . GLU A 1 80 ? -56.120 -3.571 99.905 1.00 68.81 80 GLU A CA 1
ATOM 632 C C . GLU A 1 80 ? -56.145 -3.091 98.441 1.00 68.81 80 GLU A C 1
ATOM 634 O O . GLU A 1 80 ? -55.831 -3.864 97.531 1.00 68.81 80 GLU A O 1
ATOM 639 N N . HIS A 1 81 ? -56.485 -1.820 98.202 1.00 64.00 81 HIS A N 1
ATOM 640 C CA . HIS A 1 81 ? -56.424 -1.217 96.870 1.00 64.00 81 HIS A CA 1
ATOM 641 C C . HIS A 1 81 ? -54.984 -1.064 96.361 1.00 64.00 81 HIS A C 1
ATOM 643 O O . HIS A 1 81 ? -54.718 -1.402 95.208 1.00 64.00 81 HIS A O 1
ATOM 649 N N . GLU A 1 82 ? -54.049 -0.626 97.211 1.00 61.44 82 GLU A N 1
ATOM 650 C CA . GLU A 1 82 ? -52.635 -0.501 96.836 1.00 61.44 82 GLU A CA 1
ATOM 651 C C . GLU A 1 82 ? -52.008 -1.856 96.446 1.00 61.44 82 GLU A C 1
ATOM 653 O O . GLU A 1 82 ? -51.334 -1.932 95.417 1.00 61.44 82 GLU A O 1
ATOM 658 N N . ASP A 1 83 ? -52.272 -2.942 97.186 1.00 59.19 83 ASP A N 1
ATOM 659 C CA . ASP A 1 83 ? -51.732 -4.277 96.862 1.00 59.19 83 ASP A CA 1
ATOM 660 C C . ASP A 1 83 ? -52.355 -4.870 95.571 1.00 59.19 83 ASP A C 1
ATOM 662 O O . ASP A 1 83 ? -51.657 -5.507 94.776 1.00 59.19 83 ASP A O 1
ATOM 666 N N . HIS A 1 84 ? -53.644 -4.628 95.293 1.00 59.22 84 HIS A N 1
ATOM 667 C CA . HIS A 1 84 ? -54.291 -5.079 94.049 1.00 59.22 84 HIS A CA 1
ATOM 668 C C . HIS A 1 84 ? -53.827 -4.281 92.810 1.00 59.22 84 HIS A C 1
ATOM 670 O O . HIS A 1 84 ? -53.632 -4.850 91.727 1.00 59.22 84 HIS A O 1
ATOM 676 N N . ASP A 1 85 ? -53.605 -2.972 92.952 1.00 58.97 85 ASP A N 1
ATOM 677 C CA . ASP A 1 85 ? -53.092 -2.110 91.880 1.00 58.97 85 ASP A CA 1
ATOM 678 C C . ASP A 1 85 ? -51.633 -2.454 91.512 1.00 58.97 85 ASP A C 1
ATOM 680 O O . ASP A 1 85 ? -51.245 -2.378 90.344 1.00 58.97 85 ASP A O 1
ATOM 684 N N . VAL A 1 86 ? -50.826 -2.919 92.474 1.00 62.03 86 VAL A N 1
ATOM 685 C CA . VAL A 1 86 ? -49.460 -3.413 92.218 1.00 62.03 86 VAL A CA 1
ATOM 686 C C . VAL A 1 86 ? -49.475 -4.734 91.441 1.00 62.03 86 VAL A C 1
ATOM 688 O O . VAL A 1 86 ? -48.777 -4.851 90.434 1.00 62.03 86 VAL A O 1
ATOM 691 N N . ILE A 1 87 ? -50.311 -5.704 91.833 1.00 63.62 87 ILE A N 1
ATOM 692 C CA . ILE A 1 87 ? -50.411 -7.011 91.151 1.00 63.62 87 ILE A CA 1
ATOM 693 C C . ILE A 1 87 ? -50.893 -6.852 89.700 1.00 63.62 87 ILE A C 1
ATOM 695 O O . ILE A 1 87 ? -50.377 -7.500 88.784 1.00 63.62 87 ILE A O 1
ATOM 699 N N . THR A 1 88 ? -51.868 -5.973 89.464 1.00 64.38 88 THR A N 1
ATOM 700 C CA . THR A 1 88 ? -52.370 -5.689 88.109 1.00 64.38 88 THR A CA 1
ATOM 701 C C . THR A 1 88 ? -51.324 -4.972 87.249 1.00 64.38 88 THR A C 1
ATOM 703 O O . THR A 1 88 ? -51.125 -5.356 86.095 1.00 64.38 88 THR A O 1
ATOM 706 N N . ALA A 1 89 ? -50.569 -4.020 87.808 1.00 65.81 89 ALA A N 1
ATOM 707 C CA . ALA A 1 89 ? -49.461 -3.361 87.115 1.00 65.81 89 ALA A CA 1
ATOM 708 C C . ALA A 1 89 ? -48.279 -4.307 86.807 1.00 65.81 89 ALA A C 1
ATOM 710 O O . ALA A 1 89 ? -47.616 -4.159 85.775 1.00 65.81 89 ALA A O 1
ATOM 711 N N . GLU A 1 90 ? -48.004 -5.291 87.668 1.00 70.12 90 GLU A N 1
ATOM 712 C CA . GLU A 1 90 ? -47.001 -6.338 87.427 1.00 70.12 90 GLU A CA 1
ATOM 713 C C . GLU A 1 90 ? -47.425 -7.300 86.308 1.00 70.12 90 GLU A C 1
ATOM 715 O O . GLU A 1 90 ? -46.617 -7.606 85.424 1.00 70.12 90 GLU A O 1
ATOM 720 N N . ALA A 1 91 ? -48.694 -7.720 86.287 1.00 72.69 91 ALA A N 1
ATOM 721 C CA . ALA A 1 91 ? -49.250 -8.545 85.215 1.00 72.69 91 ALA A CA 1
ATOM 722 C C . ALA A 1 91 ? -49.238 -7.809 83.861 1.00 72.69 91 ALA A C 1
ATOM 724 O O . ALA A 1 91 ? -48.759 -8.355 82.864 1.00 72.69 91 ALA A O 1
ATOM 725 N N . GLU A 1 92 ? -49.659 -6.538 83.828 1.00 75.69 92 GLU A N 1
ATOM 726 C CA . GLU A 1 92 ? -49.602 -5.704 82.620 1.00 75.69 92 GLU A CA 1
ATOM 727 C C . GLU A 1 92 ? -48.166 -5.460 82.131 1.00 75.69 92 GLU A C 1
ATOM 729 O O . GLU A 1 92 ? -47.917 -5.434 80.919 1.00 75.69 92 GLU A O 1
ATOM 734 N N . ARG A 1 93 ? -47.199 -5.293 83.047 1.00 76.31 93 ARG A N 1
ATOM 735 C CA . ARG A 1 93 ? -45.777 -5.196 82.684 1.00 76.31 93 ARG A CA 1
ATOM 736 C C . ARG A 1 93 ? -45.305 -6.493 82.037 1.00 76.31 93 ARG A C 1
ATOM 738 O O . ARG A 1 93 ? -44.659 -6.428 80.997 1.00 76.31 93 ARG A O 1
ATOM 745 N N . SER A 1 94 ? -45.633 -7.644 82.623 1.00 79.12 94 SER A N 1
ATOM 746 C CA . SER A 1 94 ? -45.247 -8.962 82.106 1.00 79.12 94 SER A CA 1
ATOM 747 C C . SER A 1 94 ? -45.766 -9.192 80.681 1.00 79.12 94 SER A C 1
ATOM 749 O O . SER A 1 94 ? -44.995 -9.543 79.783 1.00 79.12 94 SER A O 1
ATOM 751 N N . ASP A 1 95 ? -47.042 -8.887 80.430 1.00 81.06 95 ASP A N 1
ATOM 752 C CA . ASP A 1 95 ? -47.642 -9.015 79.098 1.00 81.06 95 ASP A CA 1
ATOM 753 C C . ASP A 1 95 ? -46.995 -8.074 78.073 1.00 81.06 95 ASP A C 1
ATOM 755 O O . ASP A 1 95 ? -46.676 -8.488 76.953 1.00 81.06 95 ASP A O 1
ATOM 759 N N . LYS A 1 96 ? -46.729 -6.816 78.444 1.00 80.75 96 LYS A N 1
ATOM 760 C CA . LYS A 1 96 ? -46.052 -5.860 77.552 1.00 80.75 96 LYS A CA 1
ATOM 761 C C . LYS A 1 96 ? -44.580 -6.198 77.328 1.00 80.75 96 LYS A C 1
ATOM 763 O O . LYS A 1 96 ? -44.086 -5.992 76.222 1.00 80.75 96 LYS A O 1
ATOM 768 N N . GLN A 1 97 ? -43.889 -6.758 78.320 1.00 80.38 97 GLN A N 1
ATOM 769 C CA . GLN A 1 97 ? -42.524 -7.272 78.178 1.00 80.38 97 GLN A CA 1
ATOM 770 C C . GLN A 1 97 ? -42.487 -8.406 77.145 1.00 80.38 97 GLN A C 1
ATOM 772 O O . GLN A 1 97 ? -41.615 -8.429 76.277 1.00 80.38 97 GLN A O 1
ATOM 777 N N . LYS A 1 98 ? -43.472 -9.311 77.189 1.00 83.44 98 LYS A N 1
ATOM 778 C CA . LYS A 1 98 ? -43.612 -10.400 76.217 1.00 83.44 98 LYS A CA 1
ATOM 779 C C . LYS A 1 98 ? -43.905 -9.878 74.809 1.00 83.44 98 LYS A C 1
ATOM 781 O O . LYS A 1 98 ? -43.265 -10.310 73.857 1.00 83.44 98 LYS A O 1
ATOM 786 N N . GLN A 1 99 ? -44.809 -8.904 74.673 1.00 82.19 99 GLN A N 1
ATOM 787 C CA . GLN A 1 99 ? -45.070 -8.243 73.387 1.00 82.19 99 GLN A CA 1
ATOM 788 C C . GLN A 1 99 ? -43.819 -7.551 72.830 1.00 82.19 99 GLN A C 1
ATOM 790 O O . GLN A 1 99 ? -43.553 -7.624 71.632 1.00 82.19 99 GLN A O 1
ATOM 795 N N . LEU A 1 100 ? -43.042 -6.887 73.689 1.00 82.56 100 LEU A N 1
ATOM 796 C CA . LEU A 1 100 ? -41.802 -6.221 73.303 1.00 82.56 100 LEU A CA 1
ATOM 797 C C . LEU A 1 100 ? -40.755 -7.220 72.783 1.00 82.56 100 LEU A C 1
ATOM 799 O O . LEU A 1 100 ? -40.138 -6.969 71.747 1.00 82.56 100 LEU A O 1
ATOM 803 N N . GLU A 1 101 ? -40.589 -8.356 73.462 1.00 82.25 101 GLU A N 1
ATOM 804 C CA . GLU A 1 101 ? -39.680 -9.422 73.029 1.00 82.25 101 GLU A CA 1
ATOM 805 C C . GLU A 1 101 ? -40.131 -10.045 71.696 1.00 82.25 101 GLU A C 1
ATOM 807 O O . GLU A 1 101 ? -39.310 -10.226 70.796 1.00 82.25 101 GLU A O 1
ATOM 812 N N . ASP A 1 102 ? -41.436 -10.255 71.497 1.00 83.00 102 ASP A N 1
ATOM 813 C CA . ASP A 1 102 ? -41.998 -10.705 70.214 1.00 83.00 102 ASP A CA 1
ATOM 814 C C . ASP A 1 102 ? -41.710 -9.710 69.072 1.00 83.00 102 ASP A C 1
ATOM 816 O O . ASP A 1 102 ? -41.348 -10.112 67.961 1.00 83.00 102 ASP A O 1
ATOM 820 N N . PHE A 1 103 ? -41.853 -8.400 69.313 1.00 82.00 103 PHE A N 1
ATOM 821 C CA . PHE A 1 103 ? -41.499 -7.372 68.324 1.00 82.00 103 PHE A CA 1
ATOM 822 C C . PHE A 1 103 ? -40.003 -7.387 68.005 1.00 82.00 103 PHE A C 1
ATOM 824 O O . PHE A 1 103 ? -39.614 -7.313 66.836 1.00 82.00 103 PHE A O 1
ATOM 831 N N . ARG A 1 104 ? -39.161 -7.521 69.030 1.00 82.75 104 ARG A N 1
ATOM 832 C CA . ARG A 1 104 ? -37.704 -7.569 68.898 1.00 82.75 104 ARG A CA 1
ATOM 833 C C . ARG A 1 104 ? -37.249 -8.775 68.076 1.00 82.75 104 ARG A C 1
ATOM 835 O O . ARG A 1 104 ? -36.478 -8.610 67.127 1.00 82.75 104 ARG A O 1
ATOM 842 N N . GLN A 1 105 ? -37.799 -9.957 68.355 1.00 84.25 105 GLN A N 1
ATOM 843 C CA . GLN A 1 105 ? -37.504 -11.184 67.611 1.00 84.25 105 GLN A CA 1
ATOM 844 C C . GLN A 1 105 ? -37.921 -11.107 66.138 1.00 84.25 105 GLN A C 1
ATOM 846 O O . GLN A 1 105 ? -37.281 -11.732 65.296 1.00 84.25 105 GLN A O 1
ATOM 851 N N . LYS A 1 106 ? -38.927 -10.296 65.786 1.00 86.44 106 LYS A N 1
ATOM 852 C CA . LYS A 1 106 ? -39.326 -10.064 64.385 1.00 86.44 106 LYS A CA 1
ATOM 853 C C . LYS A 1 106 ? -38.399 -9.109 63.625 1.00 86.44 106 LYS A C 1
ATOM 855 O O . LYS A 1 106 ? -38.334 -9.184 62.399 1.00 86.44 106 LYS A O 1
ATOM 860 N N . ILE A 1 107 ? -37.677 -8.212 64.303 1.00 86.50 107 ILE A N 1
ATOM 861 C CA . ILE A 1 107 ? -36.796 -7.230 63.643 1.00 86.50 107 ILE A CA 1
ATOM 862 C C . ILE A 1 107 ? -35.488 -7.872 63.165 1.00 86.50 107 ILE A C 1
ATOM 864 O O . ILE A 1 107 ? -35.011 -7.541 62.078 1.00 86.50 107 ILE A O 1
ATOM 868 N N . VAL A 1 108 ? -34.918 -8.802 63.938 1.00 86.81 108 VAL A N 1
ATOM 869 C CA . VAL A 1 108 ? -33.623 -9.429 63.615 1.00 86.81 108 VAL A CA 1
ATOM 870 C C . VAL A 1 108 ? -33.639 -10.140 62.248 1.00 86.81 108 VAL A C 1
ATOM 872 O O . VAL A 1 108 ? -32.780 -9.818 61.423 1.00 86.81 108 VAL A O 1
ATOM 875 N N . PRO A 1 109 ? -34.624 -11.003 61.918 1.00 88.25 109 PRO A N 1
ATOM 876 C CA . PRO A 1 109 ? -34.710 -11.625 60.596 1.00 88.25 109 PRO A CA 1
ATOM 877 C C . PRO A 1 109 ? -34.873 -10.613 59.456 1.00 88.25 109 PRO A C 1
ATOM 879 O O . PRO A 1 109 ? -34.288 -10.792 58.393 1.00 88.25 109 PRO A O 1
ATOM 882 N N . ARG A 1 110 ? -35.616 -9.515 59.674 1.00 88.31 110 ARG A N 1
ATOM 883 C CA . ARG A 1 110 ? -35.790 -8.453 58.663 1.00 88.31 110 ARG A CA 1
ATOM 884 C C . ARG A 1 110 ? -34.473 -7.737 58.360 1.00 88.31 110 ARG A C 1
ATOM 886 O O . ARG A 1 110 ? -34.230 -7.377 57.210 1.00 88.31 110 ARG A O 1
ATOM 893 N N . ILE A 1 111 ? -33.625 -7.528 59.373 1.00 88.06 111 ILE A N 1
ATOM 894 C CA . ILE A 1 111 ? -32.280 -6.964 59.192 1.00 88.06 111 ILE A CA 1
ATOM 895 C C . ILE A 1 111 ? -31.411 -7.908 58.358 1.00 88.06 111 ILE A C 1
ATOM 897 O O . ILE A 1 111 ? -30.759 -7.442 57.426 1.00 88.06 111 ILE A O 1
ATOM 901 N N . GLU A 1 112 ? -31.390 -9.203 58.684 1.00 89.00 112 GLU A N 1
ATOM 902 C CA . GLU A 1 112 ? -30.583 -10.182 57.944 1.00 89.00 112 GLU A CA 1
ATOM 903 C C . GLU A 1 112 ? -31.055 -10.326 56.494 1.00 89.00 112 GLU A C 1
ATOM 905 O O . GLU A 1 112 ? -30.242 -10.173 55.587 1.00 89.00 112 GLU A O 1
ATOM 910 N N . TYR A 1 113 ? -32.364 -10.449 56.256 1.00 85.94 113 TYR A N 1
ATOM 911 C CA . TYR A 1 113 ? -32.928 -10.505 54.903 1.00 85.94 113 TYR A CA 1
ATOM 912 C C . TYR A 1 113 ? -32.513 -9.295 54.044 1.00 85.94 113 TYR A C 1
ATOM 914 O O . TYR A 1 113 ? -32.060 -9.436 52.911 1.00 85.94 113 TYR A O 1
ATOM 922 N N . LYS A 1 114 ? -32.574 -8.075 54.596 1.00 87.06 114 LYS A N 1
ATOM 923 C CA . LYS A 1 114 ? -32.147 -6.869 53.862 1.00 87.06 114 LYS A CA 1
ATOM 924 C C . LYS A 1 114 ? -30.640 -6.820 53.603 1.00 87.06 114 LYS A C 1
ATOM 926 O O . LYS A 1 114 ? -30.219 -6.275 52.582 1.00 87.06 114 LYS A O 1
ATOM 931 N N . LYS A 1 115 ? -29.812 -7.366 54.501 1.00 89.81 115 LYS A N 1
ATOM 932 C CA . LYS A 1 115 ? -28.368 -7.510 54.248 1.00 89.81 115 LYS A CA 1
ATOM 933 C C . LYS A 1 115 ? -28.105 -8.512 53.125 1.00 89.81 115 LYS A C 1
ATOM 935 O O . LYS A 1 115 ? -27.231 -8.259 52.300 1.00 89.81 115 LYS A O 1
ATOM 940 N N . GLU A 1 116 ? -28.852 -9.613 53.073 1.00 87.12 116 GLU A N 1
ATOM 941 C CA . GLU A 1 116 ? -28.772 -10.586 51.978 1.00 87.12 116 GLU A CA 1
ATOM 942 C C . GLU A 1 116 ? -29.139 -9.939 50.634 1.00 87.12 116 GLU A C 1
ATOM 944 O O . GLU A 1 116 ? -28.376 -10.072 49.676 1.00 87.12 116 GLU A O 1
ATOM 949 N N . ASP A 1 117 ? -30.209 -9.138 50.579 1.00 85.88 117 ASP A N 1
ATOM 950 C CA . ASP A 1 117 ? -30.575 -8.356 49.386 1.00 85.88 117 ASP A CA 1
ATOM 951 C C . ASP A 1 117 ? -29.440 -7.408 48.946 1.00 85.88 117 ASP A C 1
ATOM 953 O O . ASP A 1 117 ? -29.104 -7.325 47.759 1.00 85.88 117 ASP A O 1
ATOM 957 N N . MET A 1 118 ? -28.787 -6.717 49.891 1.00 85.88 118 MET A N 1
ATOM 958 C CA . MET A 1 118 ? -27.631 -5.860 49.590 1.00 85.88 118 MET A CA 1
ATOM 959 C C . MET A 1 118 ? -26.448 -6.639 49.000 1.00 85.88 118 MET A C 1
ATOM 961 O O . MET A 1 118 ? -25.787 -6.148 48.076 1.00 85.88 118 MET A O 1
ATOM 965 N N . VAL A 1 119 ? -26.173 -7.840 49.523 1.00 88.44 119 VAL A N 1
ATOM 966 C CA . VAL A 1 119 ? -25.146 -8.749 48.991 1.00 88.44 119 VAL A CA 1
ATOM 967 C C . VAL A 1 119 ? -25.534 -9.223 47.588 1.00 88.44 119 VAL A C 1
ATOM 969 O O . VAL A 1 119 ? -24.688 -9.233 46.693 1.00 88.44 119 VAL A O 1
ATOM 972 N N . GLY A 1 120 ? -26.811 -9.536 47.355 1.00 83.19 120 GLY A N 1
ATOM 973 C CA . GLY A 1 120 ? -27.352 -9.863 46.035 1.00 83.19 120 GLY A CA 1
ATOM 974 C C . GLY A 1 120 ? -27.105 -8.754 45.008 1.00 83.19 120 GLY A C 1
ATOM 975 O O . GLY A 1 120 ? -26.554 -9.014 43.935 1.00 83.19 120 GLY A O 1
ATOM 976 N N . LEU A 1 121 ? -27.403 -7.500 45.366 1.00 85.12 121 LEU A N 1
ATOM 977 C CA . LEU A 1 121 ? -27.115 -6.328 44.528 1.00 85.12 121 LEU A CA 1
ATOM 978 C C . LEU A 1 121 ? -25.612 -6.155 44.264 1.00 85.12 121 LEU A C 1
ATOM 980 O O . LEU A 1 121 ? -25.213 -5.839 43.141 1.00 85.12 121 LEU A O 1
ATOM 984 N N . GLN A 1 122 ? -24.762 -6.406 45.264 1.00 89.38 122 GLN A N 1
ATOM 985 C CA . GLN A 1 122 ? -23.310 -6.337 45.085 1.00 89.38 122 GLN A CA 1
ATOM 986 C C . GLN A 1 122 ? -22.815 -7.393 44.090 1.00 89.38 122 GLN A C 1
ATOM 988 O O . GLN A 1 122 ? -21.998 -7.099 43.212 1.00 89.38 122 GLN A O 1
ATOM 993 N N . ASN A 1 123 ? -23.337 -8.613 44.190 1.00 84.44 123 ASN A N 1
ATOM 994 C CA . ASN A 1 123 ? -23.030 -9.692 43.258 1.00 84.44 123 ASN A CA 1
ATOM 995 C C . ASN A 1 123 ? -23.500 -9.355 41.836 1.00 84.44 123 ASN A C 1
ATOM 997 O O . ASN A 1 123 ? -22.771 -9.611 40.877 1.00 84.44 123 ASN A O 1
ATOM 1001 N N . GLN A 1 124 ? -24.659 -8.707 41.687 1.00 82.00 124 GLN A N 1
ATOM 1002 C CA . GLN A 1 124 ? -25.160 -8.236 40.393 1.00 82.00 124 GLN A CA 1
ATOM 1003 C C . GLN A 1 124 ? -24.262 -7.153 39.770 1.00 82.00 124 GLN A C 1
ATOM 1005 O O . GLN A 1 124 ? -23.989 -7.204 38.566 1.00 82.00 124 GLN A O 1
ATOM 1010 N N . ILE A 1 125 ? -23.750 -6.207 40.568 1.00 84.12 125 ILE A N 1
ATOM 1011 C CA . ILE A 1 125 ? -22.755 -5.215 40.121 1.00 84.12 125 ILE A CA 1
ATOM 1012 C C . ILE A 1 125 ? -21.486 -5.922 39.630 1.00 84.12 125 ILE A C 1
ATOM 1014 O O . ILE A 1 125 ? -21.009 -5.646 38.528 1.00 84.12 125 ILE A O 1
ATOM 1018 N N . ASN A 1 126 ? -20.960 -6.862 40.419 1.00 86.81 126 ASN A N 1
ATOM 1019 C CA . ASN A 1 126 ? -19.745 -7.602 40.078 1.00 86.81 126 ASN A CA 1
ATOM 1020 C C . ASN A 1 126 ? -19.918 -8.403 38.779 1.00 86.81 126 ASN A C 1
ATOM 1022 O O . ASN A 1 126 ? -19.067 -8.330 37.892 1.00 86.81 126 ASN A O 1
ATOM 1026 N N . TYR A 1 127 ? -21.044 -9.107 38.634 1.00 82.25 127 TYR A N 1
ATOM 1027 C CA . TYR A 1 127 ? -21.391 -9.841 37.418 1.00 82.25 127 TYR A CA 1
ATOM 1028 C C . TYR A 1 127 ? -21.472 -8.915 36.199 1.00 82.25 127 TYR A C 1
ATOM 1030 O O . TYR A 1 127 ? -20.889 -9.208 35.154 1.00 82.25 127 TYR A O 1
ATOM 1038 N N . THR A 1 128 ? -22.145 -7.770 36.344 1.00 80.12 128 THR A N 1
ATOM 1039 C CA . THR A 1 128 ? -22.280 -6.763 35.282 1.00 80.12 128 THR A CA 1
ATOM 1040 C C . THR A 1 128 ? -20.912 -6.257 34.824 1.00 80.12 128 THR A C 1
ATOM 1042 O O . THR A 1 128 ? -20.628 -6.247 33.627 1.00 80.12 128 THR A O 1
ATOM 1045 N N . ASN A 1 129 ? -20.024 -5.919 35.763 1.00 85.88 129 ASN A N 1
ATOM 1046 C CA . ASN A 1 129 ? -18.667 -5.465 35.452 1.00 85.88 129 ASN A CA 1
ATOM 1047 C C . ASN A 1 129 ? -17.865 -6.537 34.699 1.00 85.88 129 ASN A C 1
ATOM 1049 O O . ASN A 1 129 ? -17.290 -6.253 33.650 1.00 85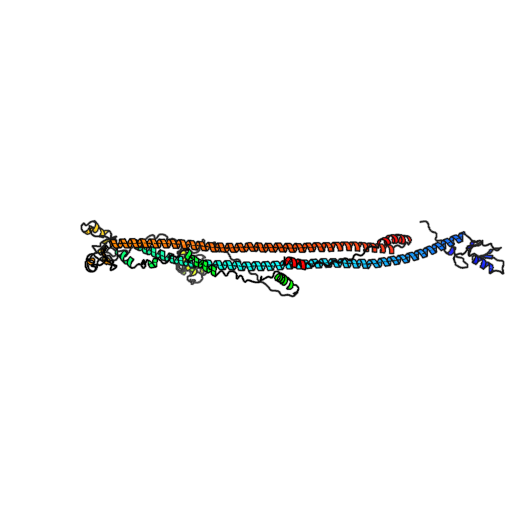.88 129 ASN A O 1
ATOM 1053 N N . GLN A 1 130 ? -17.893 -7.785 35.176 1.00 85.38 130 GLN A N 1
ATOM 1054 C CA . GLN A 1 130 ? -17.205 -8.902 34.519 1.00 85.38 130 GLN A CA 1
ATOM 1055 C C . GLN A 1 130 ? -17.765 -9.207 33.125 1.00 85.38 130 GLN A C 1
ATOM 1057 O O . GLN A 1 130 ? -17.015 -9.574 32.219 1.00 85.38 130 GLN A O 1
ATOM 1062 N N . SER A 1 131 ? -19.082 -9.096 32.937 1.00 81.06 131 SER A N 1
ATOM 1063 C CA . SER A 1 131 ? -19.715 -9.268 31.627 1.00 81.06 131 SER A CA 1
ATOM 1064 C C . SER A 1 131 ? -19.254 -8.192 30.646 1.00 81.06 131 SER A C 1
ATOM 1066 O O . SER A 1 131 ? -18.948 -8.499 29.495 1.00 81.06 131 SER A O 1
ATOM 1068 N N . VAL A 1 132 ? -19.171 -6.939 31.096 1.00 83.00 132 VAL A N 1
ATOM 1069 C CA . VAL A 1 132 ? -18.724 -5.820 30.263 1.00 83.00 132 VAL A CA 1
ATOM 1070 C C . VAL A 1 132 ? -17.239 -5.931 29.927 1.00 83.00 132 VAL A C 1
ATOM 1072 O O . VAL A 1 132 ? -16.866 -5.724 28.776 1.00 83.00 132 VAL A O 1
ATOM 1075 N N . ASP A 1 133 ? -16.388 -6.316 30.876 1.00 85.88 133 ASP A N 1
ATOM 1076 C CA . ASP A 1 133 ? -14.960 -6.497 30.600 1.00 85.88 133 ASP A CA 1
ATOM 1077 C C . ASP A 1 133 ? -14.708 -7.627 29.592 1.00 85.88 133 ASP A C 1
ATOM 1079 O O . ASP A 1 133 ? -13.837 -7.498 28.731 1.00 85.88 133 ASP A O 1
ATOM 1083 N N . ARG A 1 134 ? -15.504 -8.707 29.636 1.00 83.81 134 ARG A N 1
ATOM 1084 C CA . ARG A 1 134 ? -15.487 -9.754 28.600 1.00 83.81 134 ARG A CA 1
ATOM 1085 C C . ARG A 1 134 ? -15.909 -9.212 27.234 1.00 83.81 134 ARG A C 1
ATOM 1087 O O . ARG A 1 134 ? -15.212 -9.457 26.254 1.00 83.81 134 ARG A O 1
ATOM 1094 N N . ALA A 1 135 ? -16.994 -8.441 27.174 1.00 80.69 135 ALA A N 1
ATOM 1095 C CA . ALA A 1 135 ? -17.467 -7.820 25.938 1.00 80.69 135 ALA A CA 1
ATOM 1096 C C . ALA A 1 135 ? -16.429 -6.864 25.323 1.00 80.69 135 ALA A C 1
ATOM 1098 O O . ALA A 1 135 ? -16.162 -6.927 24.127 1.00 80.69 135 ALA A O 1
ATOM 1099 N N . VAL A 1 136 ? -15.799 -6.008 26.134 1.00 85.56 136 VAL A N 1
ATOM 1100 C CA . VAL A 1 136 ? -14.766 -5.073 25.661 1.00 85.56 136 VAL A CA 1
ATOM 1101 C C . VAL A 1 136 ? -13.545 -5.824 25.130 1.00 85.56 136 VAL A C 1
ATOM 1103 O O . VAL A 1 136 ? -13.087 -5.511 24.035 1.00 85.56 136 VAL A O 1
ATOM 1106 N N . LYS A 1 137 ? -13.067 -6.852 25.848 1.00 87.06 137 LYS A N 1
ATOM 1107 C CA . LYS A 1 137 ? -11.962 -7.707 25.378 1.00 87.06 137 LYS A CA 1
ATOM 1108 C C . LYS A 1 137 ? -12.279 -8.383 24.047 1.00 87.06 137 LYS A C 1
ATOM 1110 O O . LYS A 1 137 ? -11.415 -8.459 23.182 1.00 87.06 137 LYS A O 1
ATOM 1115 N N . TYR A 1 138 ? -13.510 -8.855 23.881 1.00 81.94 138 TYR A N 1
ATOM 1116 C CA . TYR A 1 138 ? -13.957 -9.461 22.634 1.00 81.94 138 TYR A CA 1
ATOM 1117 C C . TYR A 1 138 ? -13.957 -8.462 21.468 1.00 81.94 138 TYR A C 1
ATOM 1119 O O . TYR A 1 138 ? -13.478 -8.785 20.382 1.00 81.94 138 TYR A O 1
ATOM 1127 N N . ILE A 1 139 ? -14.431 -7.233 21.701 1.00 82.62 139 ILE A N 1
ATOM 1128 C CA . ILE A 1 139 ? -14.376 -6.153 20.704 1.00 82.62 139 ILE A CA 1
ATOM 1129 C C . ILE A 1 139 ? -12.919 -5.843 20.327 1.00 82.62 139 ILE A C 1
ATOM 1131 O O . ILE A 1 139 ? -12.611 -5.710 19.146 1.00 82.62 139 ILE A O 1
ATOM 1135 N N . ASP A 1 140 ? -12.016 -5.758 21.309 1.00 86.81 140 ASP A N 1
ATOM 1136 C CA . ASP A 1 140 ? -10.583 -5.533 21.074 1.00 86.81 140 ASP A CA 1
ATOM 1137 C C . ASP A 1 140 ? -9.938 -6.636 20.231 1.00 86.81 140 ASP A C 1
ATOM 1139 O O . ASP A 1 140 ? -9.213 -6.350 19.277 1.00 86.81 140 ASP A O 1
ATOM 1143 N N . GLN A 1 141 ? -10.237 -7.895 20.549 1.00 87.25 141 GLN A N 1
ATOM 1144 C CA . GLN A 1 141 ? -9.728 -9.035 19.795 1.00 87.25 141 GLN A CA 1
ATOM 1145 C C . GLN A 1 141 ? -10.269 -9.046 18.357 1.00 87.25 141 GLN A C 1
ATOM 1147 O O . GLN A 1 141 ? -9.493 -9.183 17.413 1.00 87.25 141 GLN A O 1
ATOM 1152 N N . SER A 1 142 ? -11.573 -8.808 18.187 1.00 82.69 142 SER A N 1
ATOM 1153 C CA . SER A 1 142 ? -12.217 -8.748 16.868 1.00 82.69 142 SER A CA 1
ATOM 1154 C C . SER A 1 142 ? -11.634 -7.624 16.005 1.00 82.69 142 SER A C 1
ATOM 1156 O O . SER A 1 142 ? -11.377 -7.822 14.820 1.00 82.69 142 SER A O 1
ATOM 1158 N N . MET A 1 143 ? -11.365 -6.452 16.595 1.00 86.50 143 MET A N 1
ATOM 1159 C CA . MET A 1 143 ? -10.678 -5.358 15.901 1.00 86.50 143 MET A CA 1
ATOM 1160 C C . MET A 1 143 ? -9.282 -5.758 15.440 1.00 86.50 143 MET A C 1
ATOM 1162 O O . MET A 1 143 ? -8.922 -5.512 14.293 1.00 86.50 143 MET A O 1
ATOM 1166 N N . LYS A 1 144 ? -8.495 -6.390 16.316 1.00 87.19 144 LYS A N 1
ATOM 1167 C CA . LYS A 1 144 ? -7.134 -6.819 15.984 1.00 87.19 144 LYS A CA 1
ATOM 1168 C C . LYS A 1 144 ? -7.123 -7.810 14.818 1.00 87.19 144 LYS A C 1
ATOM 1170 O O . LYS A 1 144 ? -6.283 -7.692 13.928 1.00 87.19 144 LYS A O 1
ATOM 1175 N N . GLU A 1 145 ? -8.056 -8.758 14.810 1.00 86.25 145 GLU A N 1
ATOM 1176 C CA . GLU A 1 145 ? -8.206 -9.740 13.732 1.00 86.25 145 GLU A CA 1
ATOM 1177 C C . GLU A 1 145 ? -8.634 -9.085 12.415 1.00 86.25 145 GLU A C 1
ATOM 1179 O O . GLU A 1 145 ? -7.996 -9.313 11.387 1.00 86.25 145 GLU A O 1
ATOM 1184 N N . LEU A 1 146 ? -9.651 -8.217 12.445 1.00 85.06 146 LEU A N 1
ATOM 1185 C CA . LEU A 1 146 ? -10.120 -7.489 11.262 1.00 85.06 146 LEU A CA 1
ATOM 1186 C C . LEU A 1 146 ? -9.025 -6.598 10.668 1.00 85.06 146 LEU A C 1
ATOM 1188 O O . LEU A 1 146 ? -8.759 -6.682 9.470 1.00 85.06 146 LEU A O 1
ATOM 1192 N N . SER A 1 147 ? -8.337 -5.802 11.490 1.00 86.81 147 SER A N 1
ATOM 1193 C CA . SER A 1 147 ? -7.213 -4.975 11.036 1.00 86.81 147 SER A CA 1
ATOM 1194 C C . SER A 1 147 ? -6.089 -5.829 10.447 1.00 86.81 147 SER A C 1
ATOM 1196 O O . SER A 1 147 ? -5.525 -5.475 9.414 1.00 86.81 147 SER A O 1
ATOM 1198 N N . GLY A 1 148 ? -5.803 -6.993 11.040 1.00 86.88 148 GLY A N 1
ATOM 1199 C CA . GLY A 1 148 ? -4.837 -7.951 10.499 1.00 86.88 148 GLY A CA 1
ATOM 1200 C C . GLY A 1 148 ? -5.224 -8.482 9.115 1.00 86.88 148 GLY A C 1
ATOM 1201 O O . GLY A 1 148 ? -4.382 -8.526 8.218 1.00 86.88 148 GLY A O 1
ATOM 1202 N N . LEU A 1 149 ? -6.497 -8.837 8.907 1.00 87.25 149 LEU A N 1
ATOM 1203 C CA . LEU A 1 149 ? -7.009 -9.290 7.607 1.00 87.25 149 LEU A CA 1
ATOM 1204 C C . LEU A 1 149 ? -6.958 -8.183 6.547 1.00 87.25 149 LEU A C 1
ATOM 1206 O O . LEU A 1 149 ? -6.559 -8.443 5.413 1.00 87.25 149 LEU A O 1
ATOM 1210 N N . ILE A 1 150 ? -7.310 -6.951 6.922 1.00 85.12 150 ILE A N 1
ATOM 1211 C CA . ILE A 1 150 ? -7.249 -5.778 6.040 1.00 85.12 150 ILE A CA 1
ATOM 1212 C C . ILE A 1 150 ? -5.804 -5.522 5.594 1.00 85.12 150 ILE A C 1
ATOM 1214 O O . ILE A 1 150 ? -5.538 -5.410 4.398 1.00 85.12 150 ILE A O 1
ATOM 1218 N N . VAL A 1 151 ? -4.853 -5.506 6.534 1.00 88.44 151 VAL A N 1
ATOM 1219 C CA . VAL A 1 151 ? -3.420 -5.327 6.240 1.00 88.44 151 VAL A CA 1
ATOM 1220 C C . VAL A 1 151 ? -2.871 -6.478 5.395 1.00 88.44 151 VAL A C 1
ATOM 1222 O O . VAL A 1 151 ? -2.077 -6.254 4.482 1.00 88.44 151 VAL A O 1
ATOM 1225 N N . LYS A 1 152 ? -3.307 -7.718 5.637 1.00 88.38 152 LYS A N 1
ATOM 1226 C CA . LYS A 1 152 ? -2.918 -8.854 4.795 1.00 88.38 152 LYS A CA 1
ATOM 1227 C C . LYS A 1 152 ? -3.402 -8.663 3.356 1.00 88.38 152 LYS A C 1
ATOM 1229 O O . LYS A 1 152 ? -2.599 -8.760 2.430 1.00 88.38 152 LYS A O 1
ATOM 1234 N N . ARG A 1 153 ? -4.684 -8.335 3.169 1.00 85.25 153 ARG A N 1
ATOM 1235 C CA . ARG A 1 153 ? -5.265 -8.114 1.839 1.00 85.25 153 ARG A CA 1
ATOM 1236 C C . ARG A 1 153 ? -4.605 -6.942 1.112 1.00 85.25 153 ARG A C 1
ATOM 1238 O O . ARG A 1 153 ? -4.386 -7.012 -0.091 1.00 85.25 153 ARG A O 1
ATOM 1245 N N . MET A 1 154 ? -4.236 -5.893 1.843 1.00 86.50 154 MET A N 1
ATOM 1246 C CA . MET A 1 154 ? -3.444 -4.780 1.319 1.00 86.50 154 MET A CA 1
ATOM 1247 C C . MET A 1 154 ? -2.110 -5.242 0.750 1.00 86.50 154 MET A C 1
ATOM 1249 O O . MET A 1 154 ? -1.765 -4.882 -0.371 1.00 86.50 154 MET A O 1
ATOM 1253 N N . ASN A 1 155 ? -1.353 -6.021 1.523 1.00 87.44 155 ASN A N 1
ATOM 1254 C CA . ASN A 1 155 ? -0.040 -6.488 1.097 1.00 87.44 155 ASN A CA 1
ATOM 1255 C C . ASN A 1 155 ? -0.147 -7.353 -0.166 1.00 87.44 155 ASN A C 1
ATOM 1257 O O . ASN A 1 155 ? 0.676 -7.206 -1.064 1.00 87.44 155 ASN A O 1
ATOM 1261 N N . GLU A 1 156 ? -1.200 -8.169 -0.285 1.00 87.12 156 GLU A N 1
ATOM 1262 C CA . GLU A 1 156 ? -1.502 -8.919 -1.512 1.00 87.12 156 GLU A CA 1
ATOM 1263 C C . GLU A 1 156 ? -1.752 -7.984 -2.709 1.00 87.12 156 GLU A C 1
ATOM 1265 O O . GLU A 1 156 ? -1.182 -8.189 -3.778 1.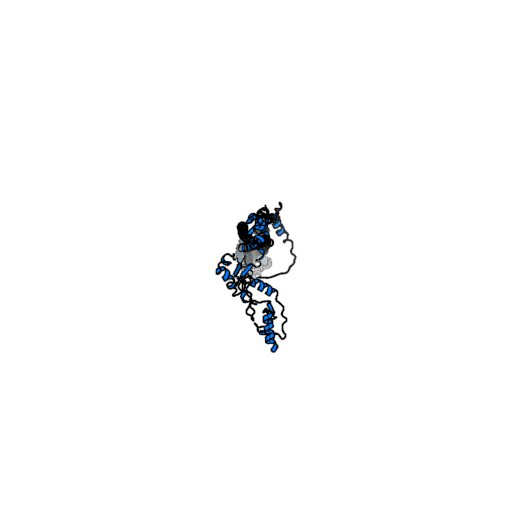00 87.12 156 GLU A O 1
ATOM 1270 N N . VAL A 1 157 ? -2.558 -6.928 -2.542 1.00 84.81 157 VAL A N 1
ATOM 1271 C CA . VAL A 1 157 ? -2.826 -5.945 -3.609 1.00 84.81 157 VAL A CA 1
ATOM 1272 C C . VAL A 1 157 ? -1.556 -5.189 -4.004 1.00 84.81 157 VAL A C 1
ATOM 1274 O O . VAL A 1 157 ? -1.268 -5.055 -5.192 1.00 84.81 157 VAL A O 1
ATOM 1277 N N . LYS A 1 158 ? -0.750 -4.743 -3.033 1.00 87.31 158 LYS A N 1
ATOM 1278 C CA . LYS A 1 158 ? 0.543 -4.096 -3.302 1.00 87.31 158 LYS A CA 1
ATOM 1279 C C . LYS A 1 158 ? 1.471 -5.010 -4.085 1.00 87.31 158 LYS A C 1
ATOM 1281 O O . LYS A 1 158 ? 2.082 -4.571 -5.054 1.00 87.31 158 LYS A O 1
ATOM 1286 N N . GLN A 1 159 ? 1.554 -6.278 -3.690 1.00 90.12 159 GLN A N 1
ATOM 1287 C CA . GLN A 1 159 ? 2.360 -7.267 -4.392 1.00 90.12 159 GLN A CA 1
ATOM 1288 C C . GLN A 1 159 ? 1.870 -7.461 -5.832 1.00 90.12 159 GLN A C 1
ATOM 1290 O O . GLN A 1 159 ? 2.691 -7.504 -6.743 1.00 90.12 159 GLN A O 1
ATOM 1295 N N . GLN A 1 160 ? 0.554 -7.499 -6.064 1.00 86.44 160 GLN A N 1
ATOM 1296 C CA . GLN A 1 160 ? -0.004 -7.565 -7.418 1.00 86.44 160 GLN A CA 1
ATOM 1297 C C . GLN A 1 160 ? 0.371 -6.337 -8.255 1.00 86.44 160 GLN A C 1
ATOM 1299 O O . GLN A 1 160 ? 0.818 -6.501 -9.389 1.00 86.44 160 GLN A O 1
ATOM 1304 N N . ILE A 1 161 ? 0.251 -5.125 -7.703 1.00 84.44 161 ILE A N 1
ATOM 1305 C CA . ILE A 1 161 ? 0.649 -3.886 -8.393 1.00 84.44 161 ILE A CA 1
ATOM 1306 C C . ILE A 1 161 ? 2.137 -3.932 -8.757 1.00 84.44 161 ILE A C 1
ATOM 1308 O O . ILE A 1 161 ? 2.484 -3.718 -9.915 1.00 84.44 161 ILE A O 1
ATOM 1312 N N . ARG A 1 162 ? 3.009 -4.281 -7.801 1.00 90.38 162 ARG A N 1
ATOM 1313 C CA . ARG A 1 162 ? 4.461 -4.372 -8.026 1.00 90.38 162 ARG A CA 1
ATOM 1314 C C . ARG A 1 162 ? 4.828 -5.451 -9.045 1.00 90.38 162 ARG A C 1
ATOM 1316 O O . ARG A 1 162 ? 5.658 -5.201 -9.905 1.00 90.38 162 ARG A O 1
ATOM 1323 N N . SER A 1 163 ? 4.166 -6.608 -9.011 1.00 87.06 163 SER A N 1
ATOM 1324 C CA . SER A 1 163 ? 4.400 -7.672 -9.997 1.00 87.06 163 SER A CA 1
ATOM 1325 C C . SER A 1 163 ? 4.000 -7.259 -11.419 1.00 87.06 163 SER A C 1
ATOM 1327 O O . SER A 1 163 ? 4.691 -7.597 -12.377 1.00 87.06 163 SER A O 1
ATOM 1329 N N . LYS A 1 164 ? 2.912 -6.487 -11.567 1.00 85.44 164 LYS A N 1
ATOM 1330 C CA . LYS A 1 164 ? 2.497 -5.929 -12.861 1.00 85.44 164 LYS A CA 1
ATOM 1331 C C . LYS A 1 164 ? 3.484 -4.872 -13.346 1.00 85.44 164 LYS A C 1
ATOM 1333 O O . LYS A 1 164 ? 3.901 -4.938 -14.494 1.00 85.44 164 LYS A O 1
ATOM 1338 N N . GLN A 1 165 ? 3.899 -3.966 -12.460 1.00 88.62 165 GLN A N 1
ATOM 1339 C CA . GLN A 1 165 ? 4.927 -2.965 -12.751 1.00 88.62 165 GLN A CA 1
ATOM 1340 C C . GLN A 1 165 ? 6.217 -3.626 -13.257 1.00 88.62 165 GLN A C 1
ATOM 1342 O O . GLN A 1 165 ? 6.728 -3.249 -14.305 1.00 88.62 165 GLN A O 1
ATOM 1347 N N . GLU A 1 166 ? 6.719 -4.645 -12.556 1.00 90.38 166 GLU A N 1
ATOM 1348 C CA . GLU A 1 166 ? 7.942 -5.354 -12.941 1.00 90.38 166 GLU A CA 1
ATOM 1349 C C . GLU A 1 166 ? 7.811 -6.028 -14.317 1.00 90.38 166 GLU A C 1
ATOM 1351 O O . GLU A 1 166 ? 8.730 -5.966 -15.134 1.00 90.38 166 GLU A O 1
ATOM 1356 N N . ALA A 1 167 ? 6.655 -6.632 -14.615 1.00 86.88 167 ALA A N 1
ATOM 1357 C CA . ALA A 1 167 ? 6.395 -7.226 -15.924 1.00 86.88 167 ALA A CA 1
ATOM 1358 C C . ALA A 1 167 ? 6.386 -6.178 -17.056 1.00 86.88 167 ALA A C 1
ATOM 1360 O O . ALA A 1 167 ? 6.957 -6.424 -18.119 1.00 86.88 167 ALA A O 1
ATOM 1361 N N . GLU A 1 168 ? 5.776 -5.012 -16.824 1.00 83.38 168 GLU A N 1
ATOM 1362 C CA . GLU A 1 168 ? 5.752 -3.893 -17.776 1.00 83.38 168 GLU A CA 1
ATOM 1363 C C . GLU A 1 168 ? 7.150 -3.301 -18.008 1.00 83.38 168 GLU A C 1
ATOM 1365 O O . GLU A 1 168 ? 7.560 -3.097 -19.153 1.00 83.38 168 GLU A O 1
ATOM 1370 N N . GLU A 1 169 ? 7.912 -3.076 -16.935 1.00 88.56 169 GLU A N 1
ATOM 1371 C CA . GLU A 1 169 ? 9.286 -2.572 -17.008 1.00 88.56 169 GLU A CA 1
ATOM 1372 C C . GLU A 1 169 ? 10.209 -3.525 -17.767 1.00 88.56 169 GLU A C 1
ATOM 1374 O O . GLU A 1 169 ? 11.014 -3.084 -18.586 1.00 88.56 169 GLU A O 1
ATOM 1379 N N . ASN A 1 170 ? 10.101 -4.834 -17.525 1.00 89.00 170 ASN A N 1
ATOM 1380 C CA . ASN A 1 170 ? 10.926 -5.829 -18.210 1.00 89.00 170 ASN A CA 1
ATOM 1381 C C . ASN A 1 170 ? 10.670 -5.839 -19.721 1.00 89.00 170 ASN A C 1
ATOM 1383 O O . ASN A 1 170 ? 11.616 -5.915 -20.506 1.00 89.00 170 ASN A O 1
ATOM 1387 N N . LEU A 1 171 ? 9.411 -5.695 -20.134 1.00 87.00 171 LEU A N 1
ATOM 1388 C CA . LEU A 1 171 ? 9.048 -5.627 -21.546 1.00 87.00 171 LEU A CA 1
ATOM 1389 C C . LEU A 1 171 ? 9.567 -4.342 -22.209 1.00 87.00 171 LEU A C 1
ATOM 1391 O O . LEU A 1 171 ? 10.079 -4.381 -23.329 1.00 87.00 171 LEU A O 1
ATOM 1395 N N . ILE A 1 172 ? 9.512 -3.206 -21.507 1.00 86.38 172 ILE A N 1
ATOM 1396 C CA . ILE A 1 172 ? 10.119 -1.965 -22.003 1.00 86.38 172 ILE A CA 1
ATOM 1397 C C . ILE A 1 172 ? 11.638 -2.097 -22.102 1.00 86.38 172 ILE A C 1
ATOM 1399 O O . ILE A 1 172 ? 12.197 -1.698 -23.119 1.00 86.38 172 ILE A O 1
ATOM 1403 N N . LYS A 1 173 ? 12.310 -2.687 -21.107 1.00 90.62 173 LYS A N 1
ATOM 1404 C CA . LYS A 1 173 ? 13.762 -2.935 -21.149 1.00 90.62 173 LYS A CA 1
ATOM 1405 C C . LYS A 1 173 ? 14.159 -3.794 -22.350 1.00 90.62 173 LYS A C 1
ATOM 1407 O O . LYS A 1 173 ? 15.153 -3.492 -23.005 1.00 90.62 173 LYS A O 1
ATOM 1412 N N . GLU A 1 174 ? 13.370 -4.814 -22.688 1.00 88.50 174 GLU A N 1
ATOM 1413 C CA . GLU A 1 174 ? 13.601 -5.626 -23.889 1.00 88.50 174 GLU A CA 1
ATOM 1414 C C . GLU A 1 174 ? 13.478 -4.793 -25.178 1.00 88.50 174 GLU A C 1
ATOM 1416 O O . GLU A 1 174 ? 14.335 -4.878 -26.061 1.00 88.50 174 GLU A O 1
ATOM 1421 N N . LEU A 1 175 ? 12.441 -3.956 -25.287 1.00 86.12 175 LEU A N 1
ATOM 1422 C CA . LEU A 1 175 ? 12.256 -3.066 -26.438 1.00 86.12 175 LEU A CA 1
ATOM 1423 C C . LEU A 1 175 ? 13.360 -2.011 -26.546 1.00 86.12 175 LEU A C 1
ATOM 1425 O O . LEU A 1 175 ? 13.851 -1.763 -27.646 1.00 86.12 175 LEU A O 1
ATOM 1429 N N . LEU A 1 176 ? 13.772 -1.418 -25.423 1.00 88.88 176 LEU A N 1
ATOM 1430 C CA . LEU A 1 176 ? 14.900 -0.488 -25.358 1.00 88.88 176 LEU A CA 1
ATOM 1431 C C . LEU A 1 176 ? 16.169 -1.160 -25.887 1.00 88.88 176 LEU A C 1
ATOM 1433 O O . LEU A 1 176 ? 16.817 -0.600 -26.766 1.00 88.88 176 LEU A O 1
ATOM 1437 N N . GLY A 1 177 ? 16.460 -2.389 -25.450 1.00 89.06 177 GLY A N 1
ATOM 1438 C CA . GLY A 1 177 ? 17.607 -3.156 -25.938 1.00 89.06 177 GLY A CA 1
ATOM 1439 C C . GLY A 1 177 ? 17.578 -3.401 -27.452 1.00 89.06 177 GLY A C 1
ATOM 1440 O O . GLY A 1 177 ? 18.606 -3.258 -28.111 1.00 89.06 177 GLY A O 1
ATOM 1441 N N . LYS A 1 178 ? 16.405 -3.703 -28.030 1.00 87.69 178 LYS A N 1
ATOM 1442 C CA . LYS A 1 178 ? 16.244 -3.842 -29.493 1.00 87.69 178 LYS A CA 1
ATOM 1443 C C . LYS A 1 178 ? 16.496 -2.518 -30.221 1.00 87.69 178 LYS A C 1
ATOM 1445 O O . LYS A 1 178 ? 17.233 -2.484 -31.199 1.00 87.69 178 LYS A O 1
ATOM 1450 N N . VAL A 1 179 ? 15.937 -1.413 -29.723 1.00 85.69 179 VAL A N 1
ATOM 1451 C CA . VAL A 1 179 ? 16.140 -0.079 -30.319 1.00 85.69 179 VAL A CA 1
ATOM 1452 C C . VAL A 1 179 ? 17.600 0.373 -30.211 1.00 85.69 179 VAL A C 1
ATOM 1454 O O . VAL A 1 179 ? 18.113 0.988 -31.144 1.00 85.69 179 VAL A O 1
ATOM 1457 N N . GLU A 1 180 ? 18.287 0.067 -29.109 1.00 90.56 180 GLU A N 1
ATOM 1458 C CA . GLU A 1 180 ? 19.720 0.342 -28.946 1.00 90.56 180 GLU A CA 1
ATOM 1459 C C . GLU A 1 180 ? 20.570 -0.426 -29.957 1.00 90.56 180 GLU A C 1
ATOM 1461 O O . GLU A 1 180 ? 21.469 0.164 -30.556 1.00 90.56 180 GLU A O 1
ATOM 1466 N N . GLN A 1 181 ? 20.275 -1.710 -30.177 1.00 88.38 181 GLN A N 1
ATOM 1467 C CA . GLN A 1 181 ? 20.964 -2.528 -31.179 1.00 88.38 181 GLN A CA 1
ATOM 1468 C C . GLN A 1 181 ? 20.778 -1.953 -32.589 1.00 88.38 181 GLN A C 1
ATOM 1470 O O . GLN A 1 181 ? 21.774 -1.691 -33.265 1.00 88.38 181 GLN A O 1
ATOM 1475 N N . ASP A 1 182 ? 19.539 -1.638 -32.978 1.00 85.56 182 ASP A N 1
ATOM 1476 C CA . ASP A 1 182 ? 19.237 -1.010 -34.271 1.00 85.56 182 ASP A CA 1
ATOM 1477 C C . ASP A 1 182 ? 19.987 0.323 -34.449 1.00 85.56 182 ASP A C 1
ATOM 1479 O O . ASP A 1 182 ? 20.499 0.631 -35.525 1.00 85.56 182 ASP A O 1
ATOM 1483 N N . LEU A 1 183 ? 20.065 1.142 -33.393 1.00 87.69 183 LEU A N 1
ATOM 1484 C CA . LEU A 1 183 ? 20.786 2.416 -33.427 1.00 87.69 183 LEU A CA 1
ATOM 1485 C C . LEU A 1 183 ? 22.290 2.230 -33.634 1.00 87.69 183 LEU A C 1
ATOM 1487 O O . LEU A 1 183 ? 22.905 3.047 -34.320 1.00 87.69 183 LEU A O 1
ATOM 1491 N N . VAL A 1 184 ? 22.888 1.198 -33.037 1.00 90.94 184 VAL A N 1
ATOM 1492 C CA . VAL A 1 184 ? 24.311 0.883 -33.221 1.00 90.94 184 VAL A CA 1
ATOM 1493 C C . VAL A 1 184 ? 24.585 0.465 -34.663 1.00 90.94 184 VAL A C 1
ATOM 1495 O O . VAL A 1 184 ? 25.544 0.961 -35.254 1.00 90.94 184 VAL A O 1
ATOM 1498 N N . GLU A 1 185 ? 23.739 -0.390 -35.242 1.00 86.69 185 GLU A N 1
ATOM 1499 C CA . GLU A 1 185 ? 23.867 -0.823 -36.638 1.00 86.69 185 GLU A CA 1
ATOM 1500 C C . GLU A 1 185 ? 23.707 0.354 -37.607 1.00 86.69 185 GLU A C 1
ATOM 1502 O O . GLU A 1 185 ? 24.595 0.607 -38.417 1.00 86.69 185 GLU A O 1
ATOM 1507 N N . LEU A 1 186 ? 22.659 1.167 -37.448 1.00 86.94 186 LEU A N 1
ATOM 1508 C CA . LEU A 1 186 ? 22.436 2.337 -38.304 1.00 86.94 186 LEU A CA 1
ATOM 1509 C C . LEU A 1 186 ? 23.567 3.374 -38.205 1.00 86.94 186 LEU A C 1
ATOM 1511 O O . LEU A 1 186 ? 23.944 3.970 -39.212 1.00 86.94 186 LEU A O 1
ATOM 1515 N N . LYS A 1 187 ? 24.125 3.605 -37.007 1.00 90.31 187 LYS A N 1
ATOM 1516 C CA . LYS A 1 187 ? 25.273 4.514 -36.821 1.00 90.31 187 LYS A CA 1
ATOM 1517 C C . LYS A 1 187 ? 26.549 3.965 -37.456 1.00 90.31 187 LYS A C 1
ATOM 1519 O O . LYS A 1 187 ? 27.371 4.743 -37.931 1.00 90.31 187 LYS A O 1
ATOM 1524 N N . LYS A 1 188 ? 26.717 2.642 -37.475 1.00 88.88 188 LYS A N 1
ATOM 1525 C CA . LYS A 1 188 ? 27.821 1.992 -38.183 1.00 88.88 188 LYS A CA 1
ATOM 1526 C C . LYS A 1 188 ? 27.672 2.171 -39.696 1.00 88.88 188 LYS A C 1
ATOM 1528 O O . LYS A 1 188 ? 28.631 2.602 -40.331 1.00 88.88 188 LYS A O 1
ATOM 1533 N N . ASP A 1 189 ? 26.483 1.920 -40.241 1.00 83.88 189 ASP A N 1
ATOM 1534 C CA . ASP A 1 189 ? 26.197 2.111 -41.667 1.00 83.88 189 ASP A CA 1
ATOM 1535 C C . ASP A 1 189 ? 26.417 3.574 -42.089 1.00 83.88 189 ASP A C 1
ATOM 1537 O O . ASP A 1 189 ? 27.040 3.844 -43.112 1.00 83.88 189 ASP A O 1
ATOM 1541 N N . GLU A 1 190 ? 25.973 4.541 -41.277 1.00 87.81 190 GLU A N 1
ATOM 1542 C CA . GLU A 1 190 ? 26.215 5.969 -41.524 1.00 87.81 190 GLU A CA 1
ATOM 1543 C C . GLU A 1 190 ? 27.713 6.301 -41.588 1.00 87.81 190 GLU A C 1
ATOM 1545 O O . GLU A 1 190 ? 28.147 6.980 -42.522 1.00 87.81 190 GLU A O 1
ATOM 1550 N N . ALA A 1 191 ? 28.515 5.770 -40.660 1.00 86.56 191 ALA A N 1
ATOM 1551 C CA . ALA A 1 191 ? 29.959 5.982 -40.640 1.00 86.56 191 ALA A CA 1
ATOM 1552 C C . ALA A 1 191 ? 30.663 5.362 -41.862 1.00 86.56 191 ALA A C 1
ATOM 1554 O O . ALA A 1 191 ? 31.570 5.980 -42.427 1.00 86.56 191 ALA A O 1
ATOM 1555 N N . GLU A 1 192 ? 30.237 4.170 -42.300 1.00 84.06 192 GLU A N 1
ATOM 1556 C CA . GLU A 1 192 ? 30.751 3.522 -43.513 1.00 84.06 192 GLU A CA 1
ATOM 1557 C C . GLU A 1 192 ? 30.434 4.351 -44.770 1.00 84.06 192 GLU A C 1
ATOM 1559 O O . GLU A 1 192 ? 31.321 4.588 -45.595 1.00 84.06 192 GLU A O 1
ATOM 1564 N N . LEU A 1 193 ? 29.204 4.866 -44.897 1.00 82.75 193 LEU A N 1
ATOM 1565 C CA . LEU A 1 193 ? 28.821 5.725 -46.024 1.00 82.75 193 LEU A CA 1
ATOM 1566 C C . LEU A 1 193 ? 29.543 7.078 -46.003 1.00 82.75 193 LEU A C 1
ATOM 1568 O O . LEU A 1 193 ? 29.941 7.569 -47.061 1.00 82.75 193 LEU A O 1
ATOM 1572 N N . THR A 1 194 ? 29.749 7.671 -44.826 1.00 84.00 194 THR A N 1
ATOM 1573 C CA . THR A 1 194 ? 30.503 8.924 -44.680 1.00 84.00 194 THR A CA 1
ATOM 1574 C C . THR A 1 194 ? 31.968 8.733 -45.091 1.00 84.00 194 THR A C 1
ATOM 1576 O O . THR A 1 194 ? 32.476 9.507 -45.901 1.00 84.00 194 THR A O 1
ATOM 1579 N N . ALA A 1 195 ? 32.615 7.639 -44.671 1.00 81.69 195 ALA A N 1
ATOM 1580 C CA . ALA A 1 195 ? 33.983 7.320 -45.087 1.00 81.69 195 ALA A CA 1
ATOM 1581 C C . ALA A 1 195 ? 34.126 7.108 -46.609 1.00 81.69 195 ALA A C 1
ATOM 1583 O O . ALA A 1 195 ? 35.160 7.443 -47.190 1.00 81.69 195 ALA A O 1
ATOM 1584 N N . LEU A 1 196 ? 33.098 6.564 -47.269 1.00 76.25 196 LEU A N 1
ATOM 1585 C CA . LEU A 1 196 ? 33.072 6.416 -48.727 1.00 76.25 196 LEU A CA 1
ATOM 1586 C C . LEU A 1 196 ? 32.832 7.738 -49.455 1.00 76.25 196 LEU A C 1
ATOM 1588 O O . LEU A 1 196 ? 33.450 7.979 -50.493 1.00 76.25 196 LEU A O 1
ATOM 1592 N N . SER A 1 197 ? 31.965 8.596 -48.913 1.00 73.50 197 SER A N 1
ATOM 1593 C CA . SER A 1 197 ? 31.676 9.918 -49.475 1.00 73.50 197 SER A CA 1
ATOM 1594 C C . SER A 1 197 ? 32.908 10.826 -49.487 1.00 73.50 197 SER A C 1
ATOM 1596 O O . SER A 1 197 ? 33.060 11.628 -50.408 1.00 73.50 197 SER A O 1
ATOM 1598 N N . ASP A 1 198 ? 33.790 10.683 -48.497 1.00 71.06 198 ASP A N 1
ATOM 1599 C CA . ASP A 1 198 ? 35.010 11.484 -48.355 1.00 71.06 198 ASP A CA 1
ATOM 1600 C C . ASP A 1 198 ? 36.187 10.964 -49.212 1.00 71.06 198 ASP A C 1
ATOM 1602 O O . ASP A 1 198 ? 37.259 11.570 -49.240 1.00 71.06 198 ASP A O 1
ATOM 1606 N N . SER A 1 199 ? 36.022 9.847 -49.935 1.00 67.56 199 SER A N 1
ATOM 1607 C CA . SER A 1 199 ? 37.073 9.292 -50.796 1.00 67.56 199 SER A CA 1
ATOM 1608 C C . SER A 1 199 ? 37.250 10.116 -52.075 1.00 67.56 199 SER A C 1
ATOM 1610 O O . SER A 1 199 ? 36.345 10.201 -52.904 1.00 67.56 199 SER A O 1
ATOM 1612 N N . GLU A 1 200 ? 38.437 10.683 -52.309 1.00 60.84 200 GLU A N 1
ATOM 1613 C CA . GLU A 1 200 ? 38.749 11.413 -53.551 1.00 60.84 200 GLU A CA 1
ATOM 1614 C C . GLU A 1 200 ? 39.040 10.490 -54.756 1.00 60.84 200 GLU A C 1
ATOM 1616 O O . GLU A 1 200 ? 38.968 10.927 -55.906 1.00 60.84 200 GLU A O 1
ATOM 1621 N N . ASP A 1 201 ? 39.263 9.192 -54.538 1.00 65.00 201 ASP A N 1
ATOM 1622 C CA . ASP A 1 201 ? 39.619 8.222 -55.583 1.00 65.00 201 ASP A CA 1
ATOM 1623 C C . ASP A 1 201 ? 38.378 7.745 -56.370 1.00 65.00 201 ASP A C 1
ATOM 1625 O O . ASP A 1 201 ? 37.395 7.253 -55.811 1.00 65.00 201 ASP A O 1
ATOM 1629 N N . GLN A 1 202 ? 38.378 7.963 -57.692 1.00 62.22 202 GLN A N 1
ATOM 1630 C CA . GLN A 1 202 ? 37.227 7.688 -58.565 1.00 62.22 202 GLN A CA 1
ATOM 1631 C C . GLN A 1 202 ? 36.932 6.199 -58.705 1.00 62.22 202 GLN A C 1
ATOM 1633 O O . GLN A 1 202 ? 35.758 5.842 -58.767 1.00 62.22 202 GLN A O 1
ATOM 1638 N N . LEU A 1 203 ? 37.961 5.353 -58.700 1.00 64.56 203 LEU A N 1
ATOM 1639 C CA . LEU A 1 203 ? 37.801 3.911 -58.849 1.00 64.56 203 LEU A CA 1
ATOM 1640 C C . LEU A 1 203 ? 37.432 3.261 -57.528 1.00 64.56 203 LEU A C 1
ATOM 1642 O O . LEU A 1 203 ? 36.500 2.466 -57.482 1.00 64.56 203 LEU A O 1
ATOM 1646 N N . GLN A 1 204 ? 38.062 3.690 -56.431 1.00 64.94 204 GLN A N 1
ATOM 1647 C CA . GLN A 1 204 ? 37.702 3.170 -55.113 1.00 64.94 204 GLN A CA 1
ATOM 1648 C C . GLN A 1 204 ? 36.248 3.456 -54.755 1.00 64.94 204 GLN A C 1
ATOM 1650 O O . GLN A 1 204 ? 35.613 2.605 -54.144 1.00 64.94 204 GLN A O 1
ATOM 1655 N N . LEU A 1 205 ? 35.711 4.626 -55.117 1.00 70.12 205 LEU A N 1
ATOM 1656 C CA . LEU A 1 205 ? 34.309 4.936 -54.851 1.00 70.12 205 LEU A CA 1
ATOM 1657 C C . LEU A 1 205 ? 33.377 4.038 -55.671 1.00 70.12 205 LEU A C 1
ATOM 1659 O O . LEU A 1 205 ? 32.427 3.503 -55.116 1.00 70.12 205 LEU A O 1
ATOM 1663 N N . ILE A 1 206 ? 33.651 3.847 -56.964 1.00 68.69 206 ILE A N 1
ATOM 1664 C CA . ILE A 1 206 ? 32.798 3.056 -57.863 1.00 68.69 206 ILE A CA 1
ATOM 1665 C C . ILE A 1 206 ? 32.830 1.561 -57.492 1.00 68.69 206 ILE A C 1
ATOM 1667 O O . ILE A 1 206 ? 31.766 0.955 -57.347 1.00 68.69 206 ILE A O 1
ATOM 1671 N N . ASP A 1 207 ? 34.012 0.995 -57.237 1.00 66.19 207 ASP A N 1
ATOM 1672 C CA . ASP A 1 207 ? 34.174 -0.423 -56.885 1.00 66.19 207 ASP A CA 1
ATOM 1673 C C . ASP A 1 207 ? 33.671 -0.733 -55.465 1.00 66.19 207 ASP A C 1
ATOM 1675 O O . ASP A 1 207 ? 33.018 -1.756 -55.226 1.00 66.19 207 ASP A O 1
ATOM 1679 N N . LYS A 1 208 ? 33.909 0.169 -54.499 1.00 65.88 208 LYS A N 1
ATOM 1680 C CA . LYS A 1 208 ? 33.359 0.008 -53.142 1.00 65.88 208 LYS A CA 1
ATOM 1681 C C . LYS A 1 208 ? 31.845 0.191 -53.118 1.00 65.88 208 LYS A C 1
ATOM 1683 O O . LYS A 1 208 ? 31.166 -0.505 -52.375 1.00 65.88 208 LYS A O 1
ATOM 1688 N N . PHE A 1 209 ? 31.290 1.061 -53.961 1.00 66.25 209 PHE A N 1
ATOM 1689 C CA . PHE A 1 209 ? 29.840 1.219 -54.070 1.00 66.25 209 PHE A CA 1
ATOM 1690 C C . PHE A 1 209 ? 29.150 -0.058 -54.570 1.00 66.25 209 PHE A C 1
ATOM 1692 O O . PHE A 1 209 ? 28.068 -0.384 -54.091 1.00 66.25 209 PHE A O 1
ATOM 1699 N N . ALA A 1 210 ? 29.773 -0.808 -55.484 1.00 59.88 210 ALA A N 1
ATOM 1700 C CA . ALA A 1 210 ? 29.246 -2.089 -55.965 1.00 59.88 210 ALA A CA 1
ATOM 1701 C C . ALA A 1 210 ? 29.299 -3.215 -54.911 1.00 59.88 210 ALA A C 1
ATOM 1703 O O . ALA A 1 210 ? 28.560 -4.191 -55.018 1.00 59.88 210 ALA A O 1
ATOM 1704 N N . SER A 1 211 ? 30.160 -3.082 -53.895 1.00 57.41 211 SER A N 1
ATOM 1705 C CA . SER A 1 211 ? 30.377 -4.078 -52.833 1.00 57.41 211 SER A CA 1
ATOM 1706 C C . SER A 1 211 ? 29.703 -3.734 -51.502 1.00 57.41 211 SER A C 1
ATOM 1708 O O . SER A 1 211 ? 29.677 -4.573 -50.600 1.00 57.41 211 SER A O 1
ATOM 1710 N N . LEU A 1 212 ? 29.116 -2.541 -51.375 1.00 57.88 212 LEU A N 1
ATOM 1711 C CA . LEU A 1 212 ? 28.275 -2.190 -50.239 1.00 57.88 212 LEU A CA 1
ATOM 1712 C C . LEU A 1 212 ? 27.072 -3.139 -50.172 1.00 57.88 212 LEU A C 1
ATOM 1714 O O . LEU A 1 212 ? 26.253 -3.208 -51.087 1.00 57.88 212 LEU A O 1
ATOM 1718 N N . SER A 1 213 ? 26.925 -3.822 -49.034 1.00 47.12 213 SER A N 1
ATOM 1719 C CA . SER A 1 213 ? 25.734 -4.607 -48.671 1.00 47.12 213 SER A CA 1
ATOM 1720 C C . SER A 1 213 ? 24.452 -3.765 -48.639 1.00 47.12 213 SER A C 1
ATOM 1722 O O . SER A 1 213 ? 23.350 -4.313 -48.633 1.00 47.12 213 SER A O 1
ATOM 1724 N N . VAL A 1 214 ? 24.590 -2.437 -48.683 1.00 50.31 214 VAL A N 1
ATOM 1725 C CA . VAL A 1 214 ? 23.527 -1.456 -48.910 1.00 50.31 214 VAL A CA 1
ATOM 1726 C C . VAL A 1 214 ? 23.115 -1.463 -50.391 1.00 50.31 214 VAL A C 1
ATOM 1728 O O . VAL A 1 214 ? 23.179 -0.448 -51.080 1.00 50.31 214 VAL A O 1
ATOM 1731 N N . SER A 1 215 ? 22.684 -2.616 -50.912 1.00 40.25 215 SER A N 1
ATOM 1732 C CA . SER A 1 215 ? 21.834 -2.612 -52.104 1.00 40.25 215 SER A CA 1
ATOM 1733 C C . SER A 1 215 ? 20.538 -1.896 -51.726 1.00 40.25 215 SER A C 1
ATOM 1735 O O . SER A 1 215 ? 19.848 -2.357 -50.812 1.00 40.25 215 SER A O 1
ATOM 1737 N N . PRO A 1 216 ? 20.178 -0.781 -52.387 1.00 45.38 216 PRO A N 1
ATOM 1738 C CA . PRO A 1 216 ? 18.853 -0.222 -52.259 1.00 45.38 216 PRO A CA 1
ATOM 1739 C C . PRO A 1 216 ? 17.950 -1.122 -53.091 1.00 45.38 216 PRO A C 1
ATOM 1741 O O . PRO A 1 216 ? 17.657 -0.817 -54.241 1.00 45.38 216 PRO A O 1
ATOM 1744 N N . ASP A 1 217 ? 17.571 -2.268 -52.541 1.00 40.97 217 ASP A N 1
ATOM 1745 C CA . ASP A 1 217 ? 16.354 -2.908 -52.995 1.00 40.97 217 ASP A CA 1
ATOM 1746 C C . ASP A 1 217 ? 15.213 -2.033 -52.448 1.00 40.97 217 ASP A C 1
ATOM 1748 O O . ASP A 1 217 ? 15.022 -1.983 -51.224 1.00 40.97 217 ASP A O 1
ATOM 1752 N N . PRO A 1 218 ? 14.533 -1.233 -53.294 1.00 40.25 218 PRO A N 1
ATOM 1753 C CA . PRO A 1 218 ? 13.448 -0.375 -52.837 1.00 40.25 218 PRO A CA 1
ATOM 1754 C C . PRO A 1 218 ? 12.351 -1.186 -52.131 1.00 40.25 218 PRO A C 1
ATOM 1756 O O . PRO A 1 218 ? 11.734 -0.650 -51.215 1.00 40.25 218 PRO A O 1
ATOM 1759 N N . ASP A 1 219 ? 12.212 -2.480 -52.448 1.00 38.34 219 ASP A N 1
ATOM 1760 C CA . ASP A 1 219 ? 11.255 -3.389 -51.809 1.00 38.34 219 ASP A CA 1
ATOM 1761 C C . ASP A 1 219 ? 11.695 -3.857 -50.402 1.00 38.34 219 ASP A C 1
ATOM 1763 O O . ASP A 1 219 ? 10.847 -4.238 -49.599 1.00 38.34 219 ASP A O 1
ATOM 1767 N N . ARG A 1 220 ? 12.989 -3.779 -50.035 1.00 40.72 220 ARG A N 1
ATOM 1768 C CA . ARG A 1 220 ? 13.459 -3.984 -48.639 1.00 40.72 220 ARG A CA 1
ATOM 1769 C C . ARG A 1 220 ? 13.453 -2.704 -47.807 1.00 40.72 220 ARG A C 1
ATOM 1771 O O . ARG A 1 220 ? 13.409 -2.751 -46.582 1.00 40.72 220 ARG A O 1
ATOM 1778 N N . LEU A 1 221 ? 13.534 -1.540 -48.449 1.00 42.94 221 LEU A N 1
ATOM 1779 C CA . LEU A 1 221 ? 13.494 -0.243 -47.764 1.00 42.94 221 LEU A CA 1
ATOM 1780 C C . LEU A 1 221 ? 12.069 0.168 -47.352 1.00 42.94 221 LEU A C 1
ATOM 1782 O O . LEU A 1 221 ? 11.930 1.102 -46.558 1.00 42.94 221 LEU A O 1
ATOM 1786 N N . GLU A 1 222 ? 11.057 -0.557 -47.838 1.00 40.12 222 GLU A N 1
ATOM 1787 C CA . GLU A 1 222 ? 9.664 -0.548 -47.377 1.00 40.12 222 GLU A CA 1
ATOM 1788 C C . GLU A 1 222 ? 9.377 -1.542 -46.235 1.00 40.12 222 GLU A C 1
ATOM 1790 O O . GLU A 1 222 ? 8.209 -1.790 -45.922 1.00 40.12 222 GLU A O 1
ATOM 1795 N N . ASP A 1 223 ? 10.391 -2.086 -45.546 1.00 42.28 223 ASP A N 1
ATOM 1796 C CA . ASP A 1 223 ? 10.143 -2.687 -44.234 1.00 42.28 223 ASP A CA 1
ATOM 1797 C C . ASP A 1 223 ? 9.595 -1.583 -43.325 1.00 42.28 223 ASP A C 1
ATOM 1799 O O . ASP A 1 223 ? 10.333 -0.711 -42.860 1.00 42.28 223 ASP A O 1
ATOM 1803 N N . ARG A 1 224 ? 8.259 -1.582 -43.172 1.00 48.97 224 ARG A N 1
ATOM 1804 C CA . ARG A 1 224 ? 7.462 -0.684 -42.332 1.00 48.97 224 ARG A CA 1
ATOM 1805 C C . ARG A 1 224 ? 8.273 -0.336 -41.092 1.00 48.97 224 ARG A C 1
ATOM 1807 O O . ARG A 1 224 ? 8.386 -1.164 -40.188 1.00 48.97 224 ARG A O 1
ATOM 1814 N N . GLU A 1 225 ? 8.808 0.885 -41.032 1.00 55.25 225 GLU A N 1
ATOM 1815 C CA . GLU A 1 225 ? 9.279 1.439 -39.770 1.00 55.25 225 GLU A CA 1
ATOM 1816 C C . GLU A 1 225 ? 8.077 1.398 -38.834 1.00 55.25 225 GLU A C 1
ATOM 1818 O O . GLU A 1 225 ? 7.142 2.188 -38.978 1.00 55.25 225 GLU A O 1
ATOM 1823 N N . LEU A 1 226 ? 8.060 0.409 -37.937 1.00 58.12 226 LEU A N 1
ATOM 1824 C CA . LEU A 1 226 ? 7.012 0.270 -36.944 1.00 58.12 226 LEU A CA 1
ATOM 1825 C C . LEU A 1 226 ? 6.971 1.593 -36.188 1.00 58.12 226 LEU A C 1
ATOM 1827 O O . LEU A 1 226 ? 7.960 2.015 -35.579 1.00 58.12 226 LEU A O 1
ATOM 1831 N N . SER A 1 227 ? 5.829 2.271 -36.274 1.00 66.44 227 SER A N 1
ATOM 1832 C CA . SER A 1 227 ? 5.589 3.478 -35.502 1.00 66.44 227 SER A CA 1
ATOM 1833 C C . SER A 1 227 ? 5.813 3.158 -34.026 1.00 66.44 227 SER A C 1
ATOM 1835 O O . SER A 1 227 ? 5.620 2.022 -33.587 1.00 66.44 227 SER A O 1
ATOM 1837 N N . PHE A 1 228 ? 6.149 4.160 -33.214 1.00 64.38 228 PHE A N 1
ATOM 1838 C CA . PHE A 1 228 ? 6.095 4.012 -31.757 1.00 64.38 228 PHE A CA 1
ATOM 1839 C C . PHE A 1 228 ? 4.772 3.371 -31.300 1.00 64.38 228 PHE A C 1
ATOM 1841 O O . PHE A 1 228 ? 4.760 2.522 -30.410 1.00 64.38 228 PHE A O 1
ATOM 1848 N N . ALA A 1 229 ? 3.666 3.721 -31.968 1.00 64.31 229 ALA A N 1
ATOM 1849 C CA . ALA A 1 229 ? 2.366 3.108 -31.736 1.00 64.31 229 ALA A CA 1
ATOM 1850 C C . ALA A 1 229 ? 2.369 1.598 -32.020 1.00 64.31 229 ALA A C 1
ATOM 1852 O O . ALA A 1 229 ? 1.854 0.834 -31.208 1.00 64.31 229 ALA A O 1
ATOM 1853 N N . ASP A 1 230 ? 2.988 1.154 -33.112 1.00 69.69 230 ASP A N 1
ATOM 1854 C CA . ASP A 1 230 ? 3.041 -0.259 -33.492 1.00 69.69 230 ASP A CA 1
ATOM 1855 C C . ASP A 1 230 ? 3.967 -1.070 -32.573 1.00 69.69 230 ASP A C 1
ATOM 1857 O O . ASP A 1 230 ? 3.685 -2.232 -32.299 1.00 69.69 230 ASP A O 1
ATOM 1861 N N . MET A 1 231 ? 5.027 -0.458 -32.031 1.00 66.25 231 MET A N 1
ATOM 1862 C CA . MET A 1 231 ? 5.931 -1.108 -31.068 1.00 66.25 231 MET A CA 1
ATOM 1863 C C . MET A 1 231 ? 5.312 -1.265 -29.670 1.00 66.25 231 MET A C 1
ATOM 1865 O O . MET A 1 231 ? 5.558 -2.258 -28.992 1.00 66.25 231 MET A O 1
ATOM 1869 N N . ILE A 1 232 ? 4.492 -0.305 -29.236 1.00 67.50 232 ILE A N 1
ATOM 1870 C CA . ILE A 1 232 ? 3.854 -0.301 -27.906 1.00 67.50 232 ILE A CA 1
ATOM 1871 C C . ILE A 1 232 ? 2.498 -1.026 -27.898 1.00 67.50 232 ILE A C 1
ATOM 1873 O O . ILE A 1 232 ? 2.021 -1.447 -26.845 1.00 67.50 232 ILE A O 1
ATOM 1877 N N . THR A 1 233 ? 1.842 -1.191 -29.047 1.00 71.75 233 THR A N 1
ATOM 1878 C CA . THR A 1 233 ? 0.536 -1.873 -29.124 1.00 71.75 233 THR A CA 1
ATOM 1879 C C . THR A 1 233 ? 0.581 -3.325 -28.614 1.00 71.75 233 THR A C 1
ATOM 1881 O O . THR A 1 233 ? -0.293 -3.677 -27.821 1.00 71.75 233 THR A O 1
ATOM 1884 N N . PRO A 1 234 ? 1.587 -4.155 -28.961 1.00 63.34 234 PRO A N 1
ATOM 1885 C CA . PRO A 1 234 ? 1.747 -5.495 -28.395 1.00 63.34 234 PRO A CA 1
ATOM 1886 C C . PRO A 1 234 ? 1.907 -5.467 -26.876 1.00 63.34 234 PRO A C 1
ATOM 1888 O O . PRO A 1 234 ? 1.216 -6.210 -26.194 1.00 63.34 234 PRO A O 1
ATOM 1891 N N . VAL A 1 235 ? 2.709 -4.534 -26.346 1.00 61.16 235 VAL A N 1
ATOM 1892 C CA . VAL A 1 235 ? 2.886 -4.319 -24.897 1.00 61.16 235 VAL A CA 1
ATOM 1893 C C . VAL A 1 235 ? 1.543 -4.063 -24.223 1.00 61.16 235 VAL A C 1
ATOM 1895 O O . VAL A 1 235 ? 1.170 -4.748 -23.276 1.00 61.16 235 VAL A O 1
ATOM 1898 N N . LYS A 1 236 ? 0.759 -3.126 -24.766 1.00 64.62 236 LYS A N 1
ATOM 1899 C CA . LYS A 1 236 ? -0.561 -2.764 -24.233 1.00 64.62 236 LYS A CA 1
ATOM 1900 C C . LYS A 1 236 ? -1.589 -3.891 -24.344 1.00 64.62 236 LYS A C 1
ATOM 1902 O O . LYS A 1 236 ? -2.472 -3.980 -23.493 1.00 64.62 236 LYS A O 1
ATOM 1907 N N . ASN A 1 237 ? -1.503 -4.725 -25.376 1.00 63.00 237 ASN A N 1
ATOM 1908 C CA . ASN A 1 237 ? -2.430 -5.834 -25.598 1.00 63.00 237 ASN A CA 1
ATOM 1909 C C . ASN A 1 237 ? -2.079 -7.058 -24.742 1.00 63.00 237 ASN A C 1
ATOM 1911 O O . ASN A 1 237 ? -2.967 -7.624 -24.114 1.00 63.00 237 ASN A O 1
ATOM 1915 N N . GLU A 1 238 ? -0.799 -7.410 -24.634 1.00 55.59 238 GLU A N 1
ATOM 1916 C CA . GLU A 1 238 ? -0.325 -8.513 -23.793 1.00 55.59 238 GLU A CA 1
ATOM 1917 C C . GLU A 1 238 ? -0.560 -8.215 -22.300 1.00 55.59 238 GLU A C 1
ATOM 1919 O O . GLU A 1 238 ? -0.856 -9.110 -21.508 1.00 55.59 238 GLU A O 1
ATOM 1924 N N . LEU A 1 239 ? -0.537 -6.932 -21.924 1.00 52.78 239 LEU A N 1
ATOM 1925 C CA . LEU A 1 239 ? -0.972 -6.465 -20.609 1.00 52.78 239 LEU A CA 1
ATOM 1926 C C . LEU A 1 239 ? -2.474 -6.599 -20.397 1.00 52.78 239 LEU A C 1
ATOM 1928 O O . LEU A 1 239 ? -2.888 -7.045 -19.333 1.00 52.78 239 LEU A O 1
ATOM 1932 N N . LYS A 1 240 ? -3.294 -6.266 -21.401 1.00 57.41 240 LYS A N 1
ATOM 1933 C CA . LYS A 1 240 ? -4.749 -6.462 -21.334 1.00 57.41 240 LYS A CA 1
ATOM 1934 C C . LYS A 1 240 ? -5.153 -7.930 -21.219 1.00 57.41 240 LYS A C 1
ATOM 1936 O O . LYS A 1 240 ? -6.146 -8.204 -20.564 1.00 57.41 240 LYS A O 1
ATOM 1941 N N . GLU A 1 241 ? -4.400 -8.854 -21.808 1.00 50.12 241 GLU A N 1
ATOM 1942 C CA . GLU A 1 241 ? -4.670 -10.296 -21.699 1.00 50.12 241 GLU A CA 1
ATOM 1943 C C . GLU A 1 241 ? -4.131 -10.913 -20.396 1.00 50.12 241 GLU A C 1
ATOM 1945 O O . GLU A 1 241 ? -4.742 -11.832 -19.856 1.00 50.12 241 GLU A O 1
ATOM 1950 N N . LYS A 1 242 ? -3.024 -10.392 -19.838 1.00 47.09 242 LYS A N 1
ATOM 1951 C CA . LYS A 1 242 ? -2.512 -10.783 -18.504 1.00 47.09 242 LYS A CA 1
ATOM 1952 C C . LYS A 1 242 ? -3.244 -10.095 -17.348 1.00 47.09 242 LYS A C 1
ATOM 1954 O O . LYS A 1 242 ? -3.083 -10.494 -16.190 1.00 47.09 242 LYS A O 1
ATOM 1959 N N . LEU A 1 243 ? -4.081 -9.096 -17.636 1.00 44.56 243 LEU A N 1
ATOM 1960 C CA . LEU A 1 243 ? -5.176 -8.702 -16.758 1.00 44.56 243 LEU A CA 1
ATOM 1961 C C . LEU A 1 243 ? -6.192 -9.845 -16.753 1.00 44.56 243 LEU A C 1
ATOM 1963 O O . LEU A 1 243 ? -7.203 -9.817 -17.444 1.00 44.56 243 LEU A O 1
ATOM 1967 N N . ILE A 1 244 ? -5.944 -10.833 -15.897 1.00 37.53 244 ILE A N 1
ATOM 1968 C CA . ILE A 1 244 ? -7.043 -11.494 -15.208 1.00 37.53 244 ILE A CA 1
ATOM 1969 C C . ILE A 1 244 ? -7.815 -10.340 -14.556 1.00 37.53 244 ILE A C 1
ATOM 1971 O O . ILE A 1 244 ? -7.370 -9.772 -13.551 1.00 37.53 244 ILE A O 1
ATOM 1975 N N . GLU A 1 245 ? -8.915 -9.921 -15.192 1.00 34.75 245 GLU A N 1
ATOM 1976 C CA . GLU A 1 245 ? -10.017 -9.300 -14.470 1.00 34.75 245 GLU A CA 1
ATOM 1977 C C . GLU A 1 245 ? -10.205 -10.163 -13.227 1.00 34.75 245 GLU A C 1
ATOM 1979 O O . GLU A 1 245 ? -10.222 -11.390 -13.378 1.00 34.75 245 GLU A O 1
ATOM 1984 N N . PRO A 1 246 ? -10.226 -9.585 -12.009 1.00 34.25 246 PRO A N 1
ATOM 1985 C CA . PRO A 1 246 ? -10.519 -10.383 -10.831 1.00 34.25 246 PRO A CA 1
ATOM 1986 C C . PRO A 1 246 ? -11.779 -11.149 -11.181 1.00 34.25 246 PRO A C 1
ATOM 1988 O O . PRO A 1 246 ? -12.773 -10.505 -11.495 1.00 34.25 246 PRO A O 1
ATOM 1991 N N . GLU A 1 247 ? -11.662 -12.476 -11.264 1.00 29.83 247 GLU A N 1
ATOM 1992 C CA . GLU A 1 247 ? -12.727 -13.360 -11.706 1.00 29.83 247 GLU A CA 1
ATOM 1993 C C . GLU A 1 247 ? -13.981 -12.889 -10.968 1.00 29.83 247 GLU A C 1
ATOM 1995 O O . GLU A 1 247 ? -14.082 -13.050 -9.748 1.00 29.83 247 GLU A O 1
ATOM 2000 N N . GLU A 1 248 ? -14.882 -12.190 -11.670 1.00 36.47 248 GLU A N 1
ATOM 2001 C CA . GLU A 1 248 ? -16.213 -11.919 -11.163 1.00 36.47 248 GLU A CA 1
ATOM 2002 C C . GLU A 1 248 ? -16.871 -13.288 -11.183 1.00 36.47 248 GLU A C 1
ATOM 2004 O O . GLU A 1 248 ? -17.605 -13.636 -12.102 1.00 36.47 248 GLU A O 1
ATOM 2009 N N . GLN A 1 249 ? -16.544 -14.119 -10.194 1.00 27.95 249 GLN A N 1
ATOM 2010 C CA . GLN A 1 249 ? -17.377 -15.246 -9.865 1.00 27.95 249 GLN A CA 1
ATOM 2011 C C . GLN A 1 249 ? -18.722 -14.636 -9.486 1.00 27.95 249 GLN A C 1
ATOM 2013 O O . GLN A 1 249 ? -18.824 -13.939 -8.466 1.00 27.95 249 GLN A O 1
ATOM 2018 N N . PRO A 1 250 ? -19.779 -14.860 -10.282 1.00 37.56 250 PRO A N 1
ATOM 2019 C CA . PRO A 1 250 ? -21.098 -14.582 -9.792 1.00 37.56 250 PRO A CA 1
ATOM 2020 C C . PRO A 1 250 ? -21.346 -15.612 -8.693 1.00 37.56 250 PRO A C 1
ATOM 2022 O O . PRO A 1 250 ? -21.167 -16.812 -8.894 1.00 37.56 250 PRO A O 1
ATOM 2025 N N . THR A 1 251 ? -21.850 -15.119 -7.569 1.00 38.56 251 THR A N 1
ATOM 2026 C CA . THR A 1 251 ? -22.479 -15.845 -6.460 1.00 38.56 251 THR A CA 1
ATOM 2027 C C . THR A 1 251 ? -21.635 -16.083 -5.204 1.00 38.56 251 THR A C 1
ATOM 2029 O O . THR A 1 251 ? -20.652 -16.807 -5.168 1.00 38.56 251 THR A O 1
ATOM 2032 N N . GLN A 1 252 ? -22.198 -15.514 -4.133 1.00 31.91 252 GLN A N 1
ATOM 2033 C CA . GLN A 1 252 ? -21.885 -15.644 -2.715 1.00 31.91 252 GLN A CA 1
ATOM 2034 C C . GLN A 1 252 ? -20.726 -14.775 -2.228 1.00 31.91 252 GLN A C 1
ATOM 2036 O O . GLN A 1 252 ? -19.553 -15.112 -2.324 1.00 31.91 252 GLN A O 1
ATOM 2041 N N . SER A 1 253 ? -21.112 -13.657 -1.604 1.00 27.98 253 SER A N 1
ATOM 2042 C CA . SER A 1 253 ? -20.307 -13.025 -0.563 1.00 27.98 253 SER A CA 1
ATOM 2043 C C . SER A 1 253 ? -19.604 -14.110 0.271 1.00 27.98 253 SER A C 1
ATOM 2045 O O . SER A 1 253 ? -20.310 -14.964 0.820 1.00 27.98 253 SER A O 1
ATOM 2047 N N . PRO A 1 254 ? -18.268 -14.078 0.443 1.00 34.97 254 PRO A N 1
ATOM 2048 C CA . PRO A 1 254 ? -17.594 -15.007 1.349 1.00 34.97 254 PRO A CA 1
ATOM 2049 C C . PRO A 1 254 ? -18.026 -14.783 2.807 1.00 34.97 254 PRO A C 1
ATOM 2051 O O . PRO A 1 254 ? -17.743 -15.595 3.684 1.00 34.97 254 PRO A O 1
ATOM 2054 N N . PHE A 1 255 ? -18.770 -13.704 3.061 1.00 32.34 255 PHE A N 1
ATOM 2055 C CA . PHE A 1 255 ? -19.373 -13.389 4.337 1.00 32.34 255 PHE A CA 1
ATOM 2056 C C . PHE A 1 255 ? -20.859 -13.088 4.145 1.00 32.34 255 PHE A C 1
ATOM 2058 O O . PHE A 1 255 ? -21.242 -11.937 3.908 1.00 32.34 255 PHE A O 1
ATOM 2065 N N . PRO A 1 256 ? -21.757 -14.077 4.294 1.00 29.12 256 PRO A N 1
ATOM 2066 C CA . PRO A 1 256 ? -23.084 -13.746 4.783 1.00 29.12 256 PRO A CA 1
ATOM 2067 C C . PRO A 1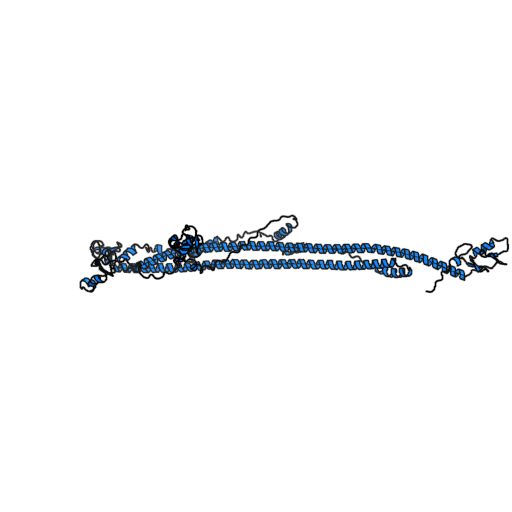 256 ? -22.860 -12.867 6.021 1.00 29.12 256 PRO A C 1
ATOM 2069 O O . PRO A 1 256 ? -22.143 -13.281 6.935 1.00 29.12 256 PRO A O 1
ATOM 2072 N N . SER A 1 257 ? -23.398 -11.648 6.050 1.00 38.25 257 SER A N 1
ATOM 2073 C CA . SER A 1 257 ? -23.290 -10.748 7.213 1.00 38.25 257 SER A CA 1
ATOM 2074 C C . SER A 1 257 ? -23.758 -11.437 8.504 1.00 38.25 257 SER A C 1
ATOM 2076 O O . SER A 1 257 ? -23.295 -11.141 9.599 1.00 38.25 257 SER A O 1
ATOM 2078 N N . THR A 1 258 ? -24.608 -12.453 8.364 1.00 36.16 258 THR A N 1
ATOM 2079 C CA . THR A 1 258 ? -25.040 -13.378 9.411 1.00 36.16 258 THR A CA 1
ATOM 2080 C C . THR A 1 258 ? -24.022 -14.468 9.773 1.00 36.16 258 THR A C 1
ATOM 2082 O O . THR A 1 258 ? -24.013 -14.908 10.917 1.00 36.16 258 THR A O 1
ATOM 2085 N N . SER A 1 259 ? -23.151 -14.909 8.862 1.00 37.94 259 SER A N 1
ATOM 2086 C CA . SER A 1 259 ? -22.177 -15.990 9.085 1.00 37.94 259 SER A CA 1
ATOM 2087 C C . SER A 1 259 ? -20.948 -15.528 9.859 1.00 37.94 259 SER A C 1
ATOM 2089 O O . SER A 1 259 ? -20.536 -16.236 10.767 1.00 37.94 259 SER A O 1
ATOM 2091 N N . PHE A 1 260 ? -20.380 -14.349 9.578 1.00 36.16 260 PHE A N 1
ATOM 2092 C CA . PHE A 1 260 ? -19.192 -13.881 10.312 1.00 36.16 260 PHE A CA 1
ATOM 2093 C C . PHE A 1 260 ? -19.537 -13.529 11.768 1.00 36.16 260 PHE A C 1
ATOM 2095 O O . PHE A 1 260 ? -18.865 -13.988 12.690 1.00 36.16 260 PHE A O 1
ATOM 2102 N N . SER A 1 261 ? -20.665 -12.838 11.991 1.00 37.81 261 SER A N 1
ATOM 2103 C CA . SER A 1 261 ? -21.188 -12.579 13.339 1.00 37.81 261 SER A CA 1
ATOM 2104 C C . SER A 1 261 ? -21.583 -13.857 14.083 1.00 37.81 261 SER A C 1
ATOM 2106 O O . SER A 1 261 ? -21.434 -13.908 15.297 1.00 37.81 261 SER A O 1
ATOM 2108 N N . ASN A 1 262 ? -22.077 -14.899 13.404 1.00 38.00 262 ASN A N 1
ATOM 2109 C CA . ASN A 1 262 ? -22.387 -16.167 14.070 1.00 38.00 262 ASN A CA 1
ATOM 2110 C C . ASN A 1 262 ? -21.123 -16.996 14.343 1.00 38.00 262 ASN A C 1
ATOM 2112 O O . ASN A 1 262 ? -20.991 -17.512 15.446 1.00 38.00 262 ASN A O 1
ATOM 2116 N N . MET A 1 263 ? -20.168 -17.059 13.410 1.00 33.16 263 MET A N 1
ATOM 2117 C CA . MET A 1 263 ? -18.927 -17.838 13.525 1.00 33.16 263 MET A CA 1
ATOM 2118 C C . MET A 1 263 ? -17.996 -17.301 14.624 1.00 33.16 263 MET A C 1
ATOM 2120 O O . MET A 1 263 ? -17.396 -18.091 15.350 1.00 33.16 263 MET A O 1
ATOM 2124 N N . LEU A 1 264 ? -17.944 -15.977 14.812 1.00 37.06 264 LEU A N 1
ATOM 2125 C CA . LEU A 1 264 ? -17.220 -15.321 15.909 1.00 37.06 264 LEU A CA 1
ATOM 2126 C C . LEU A 1 264 ? -17.942 -15.413 17.269 1.00 37.06 264 LEU A C 1
ATOM 2128 O O . LEU A 1 264 ? -17.304 -15.247 18.307 1.00 37.06 264 LEU A O 1
ATOM 2132 N N . VAL A 1 265 ? -19.259 -15.648 17.295 1.00 40.66 265 VAL A N 1
ATOM 2133 C CA . VAL A 1 265 ? -20.044 -15.771 18.540 1.00 40.66 265 VAL A CA 1
ATOM 2134 C C . VAL A 1 265 ? -20.110 -17.224 19.021 1.00 40.66 265 VAL A C 1
ATOM 2136 O O . VAL A 1 265 ? -20.061 -17.465 20.223 1.00 40.66 265 VAL A O 1
ATOM 2139 N N . THR A 1 266 ? -20.174 -18.211 18.122 1.00 37.12 266 THR A N 1
ATOM 2140 C CA . THR A 1 266 ? -20.311 -19.627 18.505 1.00 37.12 266 THR A CA 1
ATOM 2141 C C . THR A 1 266 ? -18.994 -20.329 18.830 1.00 37.12 266 THR A C 1
ATOM 2143 O O . THR A 1 266 ? -19.018 -21.298 19.580 1.00 37.12 266 THR A O 1
ATOM 2146 N N . SER A 1 267 ? -17.849 -19.882 18.301 1.00 34.38 267 SER A N 1
ATOM 2147 C CA . SER A 1 267 ? -16.577 -20.614 18.441 1.00 34.38 267 SER A CA 1
ATOM 2148 C C . SER A 1 267 ? -15.937 -20.509 19.832 1.00 34.38 267 SER A C 1
ATOM 2150 O O . SER A 1 267 ? -15.352 -21.480 20.305 1.00 34.38 267 SER A O 1
ATOM 2152 N N . HIS A 1 268 ? -16.077 -19.376 20.528 1.00 41.88 268 HIS A N 1
ATOM 2153 C CA . HIS A 1 268 ? -15.310 -19.115 21.757 1.00 41.88 268 HIS A CA 1
ATOM 2154 C C . HIS A 1 268 ? -16.086 -19.213 23.075 1.00 41.88 268 HIS A C 1
ATOM 2156 O O . HIS A 1 268 ? -15.469 -19.193 24.139 1.00 41.88 268 HIS A O 1
ATOM 2162 N N . TRP A 1 269 ? -17.409 -19.385 23.046 1.00 39.94 269 TRP A N 1
ATOM 2163 C CA . TRP A 1 269 ? -18.186 -19.575 24.280 1.00 39.94 269 TRP A CA 1
ATOM 2164 C C . TRP A 1 269 ? -18.178 -21.021 24.799 1.00 39.94 269 TRP A C 1
ATOM 2166 O O . TRP A 1 269 ? -18.532 -21.252 25.954 1.00 39.94 269 TRP A O 1
ATOM 2176 N N . THR A 1 270 ? -17.714 -21.986 23.997 1.00 35.03 270 THR A N 1
ATOM 2177 C CA . THR A 1 270 ? -17.640 -23.412 24.369 1.00 35.03 270 THR A CA 1
ATOM 2178 C C . THR A 1 270 ? -16.232 -23.952 24.626 1.00 35.03 270 THR A C 1
ATOM 2180 O O . THR A 1 270 ? -16.107 -25.123 24.968 1.00 35.03 270 THR A O 1
ATOM 2183 N N . GLN A 1 271 ? -15.163 -23.158 24.515 1.00 32.84 271 GLN A N 1
ATOM 2184 C CA . GLN A 1 271 ? -13.794 -23.669 24.685 1.00 32.84 271 GLN A CA 1
ATOM 2185 C C . GLN A 1 271 ? -12.982 -22.853 25.688 1.00 32.84 271 GLN A C 1
ATOM 2187 O O . GLN A 1 271 ? -12.182 -21.987 25.348 1.00 32.84 271 GLN A O 1
ATOM 2192 N N . GLY A 1 272 ? -13.161 -23.203 26.961 1.00 33.25 272 GLY A N 1
ATOM 2193 C CA . GLY A 1 272 ? -12.070 -23.152 27.921 1.00 33.25 272 GLY A CA 1
ATOM 2194 C C . GLY A 1 272 ? -11.263 -24.441 27.807 1.00 33.25 272 GLY A C 1
ATOM 2195 O O . GLY A 1 272 ? -11.692 -25.448 28.355 1.00 33.25 272 GLY A O 1
ATOM 2196 N N . GLN A 1 273 ? -10.141 -24.414 27.083 1.00 27.64 273 GLN A N 1
ATOM 2197 C CA . GLN A 1 273 ? -8.936 -25.218 27.337 1.00 27.64 273 GLN A CA 1
ATOM 2198 C C . GLN A 1 273 ? -7.805 -24.816 26.372 1.00 27.64 273 GLN A C 1
ATOM 2200 O O . GLN A 1 273 ? -8.037 -24.446 25.228 1.00 27.64 273 GLN A O 1
ATOM 2205 N N . HIS A 1 274 ? -6.593 -24.823 26.925 1.00 27.69 274 HIS A N 1
ATOM 2206 C CA . HIS A 1 274 ? -5.308 -24.351 26.406 1.00 27.69 274 HIS A CA 1
ATOM 2207 C C . HIS A 1 274 ? -4.936 -24.795 24.982 1.00 27.69 274 HIS A C 1
ATOM 2209 O O . HIS A 1 274 ? -5.165 -25.947 24.644 1.00 27.69 274 HIS A O 1
ATOM 2215 N N . THR A 1 275 ? -4.167 -23.950 24.279 1.00 26.64 275 THR A N 1
ATOM 2216 C CA . THR A 1 275 ? -2.829 -24.307 23.748 1.00 26.64 275 THR A CA 1
ATOM 2217 C C . THR A 1 275 ? -2.015 -23.051 23.405 1.00 26.64 275 THR A C 1
ATOM 2219 O O . THR A 1 275 ? -2.506 -22.143 22.738 1.00 26.64 275 THR A O 1
ATOM 2222 N N . GLU A 1 276 ? -0.770 -23.026 23.883 1.00 26.17 276 GLU A N 1
ATOM 2223 C CA . GLU A 1 276 ? 0.304 -22.083 23.553 1.00 26.17 276 GLU A CA 1
ATOM 2224 C C . GLU A 1 276 ? 0.828 -22.308 22.128 1.00 26.17 276 GLU A C 1
ATOM 2226 O O . GLU A 1 276 ? 0.959 -23.459 21.715 1.00 26.17 276 GLU A O 1
ATOM 2231 N N . ILE A 1 277 ? 1.246 -21.242 21.430 1.00 25.83 277 ILE A N 1
ATOM 2232 C CA . ILE A 1 277 ? 2.269 -21.332 20.374 1.00 25.83 277 ILE A CA 1
ATOM 2233 C C . ILE A 1 277 ? 3.235 -20.143 20.502 1.00 25.83 277 ILE A C 1
ATOM 2235 O O . ILE A 1 277 ? 2.830 -18.983 20.584 1.00 25.83 277 ILE A O 1
ATOM 2239 N N . TYR A 1 278 ? 4.522 -20.485 20.552 1.00 23.38 278 TYR A N 1
ATOM 2240 C CA . TYR A 1 278 ? 5.695 -19.626 20.693 1.00 23.38 278 TYR A CA 1
ATOM 2241 C C . TYR A 1 278 ? 6.061 -18.841 19.416 1.00 23.38 278 TYR A C 1
ATOM 2243 O O . TYR A 1 278 ? 5.904 -19.342 18.311 1.00 23.38 278 TYR A O 1
ATOM 2251 N N . ALA A 1 279 ? 6.628 -17.648 19.660 1.00 24.48 279 ALA A N 1
ATOM 2252 C CA . ALA A 1 279 ? 7.737 -16.934 18.997 1.00 24.48 279 ALA A CA 1
ATOM 2253 C C . ALA A 1 279 ? 7.909 -16.967 17.460 1.00 24.48 279 ALA A C 1
ATOM 2255 O O . ALA A 1 279 ? 8.011 -18.023 16.860 1.00 24.48 279 ALA A O 1
ATOM 2256 N N . TYR A 1 280 ? 8.155 -15.795 16.854 1.00 22.92 280 TYR A N 1
ATOM 2257 C CA . TYR A 1 280 ? 9.500 -15.393 16.396 1.00 22.92 280 TYR A CA 1
ATOM 2258 C C . TYR A 1 280 ? 9.536 -13.891 16.060 1.00 22.92 280 TYR A C 1
ATOM 2260 O O . TYR A 1 280 ? 8.643 -13.352 15.413 1.00 22.92 280 TYR A O 1
ATOM 2268 N N . SER A 1 281 ? 10.588 -13.231 16.543 1.00 25.31 281 SER A N 1
ATOM 2269 C CA . SER A 1 281 ? 10.985 -11.857 16.231 1.00 25.31 281 SER A CA 1
ATOM 2270 C C . SER A 1 281 ? 12.124 -11.912 15.218 1.00 25.31 281 SER A C 1
ATOM 2272 O O . SER A 1 281 ? 13.083 -12.648 15.450 1.00 25.31 281 SER A O 1
ATOM 2274 N N . LEU A 1 282 ? 12.039 -11.132 14.140 1.00 24.16 282 LEU A N 1
ATOM 2275 C CA . LEU A 1 282 ? 13.179 -10.792 13.291 1.00 24.16 282 LEU A CA 1
ATOM 2276 C C . LEU A 1 282 ? 13.074 -9.321 12.871 1.00 24.16 282 LEU A C 1
ATOM 2278 O O . LEU A 1 282 ? 12.205 -8.929 12.097 1.00 24.16 282 LEU A O 1
ATOM 2282 N N . ASN A 1 283 ? 13.989 -8.529 13.431 1.00 24.89 283 ASN A N 1
ATOM 2283 C CA . ASN A 1 283 ? 14.453 -7.262 12.884 1.00 24.89 283 ASN A CA 1
ATOM 2284 C C . ASN A 1 283 ? 15.302 -7.537 11.641 1.00 24.89 283 ASN A C 1
ATOM 2286 O O . ASN A 1 283 ? 16.239 -8.327 11.736 1.00 24.89 283 ASN A O 1
ATOM 2290 N N . THR A 1 284 ? 15.093 -6.770 10.575 1.00 26.41 284 THR A N 1
ATOM 2291 C CA . THR A 1 284 ? 16.144 -6.407 9.612 1.00 26.41 284 THR A CA 1
ATOM 2292 C C . THR A 1 284 ? 15.803 -5.051 8.999 1.00 26.41 284 THR A C 1
ATOM 2294 O O . THR A 1 284 ? 14.841 -4.920 8.248 1.00 26.41 284 THR A O 1
ATOM 2297 N N . GLN A 1 285 ? 16.585 -4.038 9.372 1.00 28.58 285 GLN A N 1
ATOM 2298 C CA . GLN A 1 285 ? 16.765 -2.800 8.618 1.00 28.58 285 GLN A CA 1
ATOM 2299 C C . GLN A 1 285 ? 17.749 -3.079 7.479 1.00 28.58 285 GLN A C 1
ATOM 2301 O O . GLN A 1 285 ? 18.809 -3.650 7.731 1.00 28.58 285 GLN A O 1
ATOM 2306 N N . GLU A 1 286 ? 17.423 -2.637 6.268 1.00 28.83 286 GLU A N 1
ATOM 2307 C CA . GLU A 1 286 ? 18.371 -2.529 5.156 1.00 28.83 286 GLU A CA 1
ATOM 2308 C C . GLU A 1 286 ? 18.679 -1.049 4.857 1.00 28.83 286 GLU A C 1
ATOM 2310 O O . GLU A 1 286 ? 17.796 -0.201 5.029 1.00 28.83 286 GLU A O 1
ATOM 2315 N N . PRO A 1 287 ? 19.924 -0.718 4.461 1.00 31.53 287 PRO A N 1
ATOM 2316 C CA . PRO A 1 287 ? 20.359 0.646 4.190 1.00 31.53 287 PRO A CA 1
ATOM 2317 C C . PRO A 1 287 ? 20.158 1.080 2.728 1.00 31.53 287 PRO A C 1
ATOM 2319 O O . PRO A 1 287 ? 20.242 0.298 1.785 1.00 31.53 287 PRO A O 1
ATOM 2322 N N . ASP A 1 288 ? 19.947 2.385 2.597 1.00 26.30 288 ASP A N 1
ATOM 2323 C CA . ASP A 1 288 ? 19.774 3.199 1.394 1.00 26.30 288 ASP A CA 1
ATOM 2324 C C . ASP A 1 288 ? 21.063 3.268 0.541 1.00 26.30 288 ASP A C 1
ATOM 2326 O O . ASP A 1 288 ? 22.106 3.744 0.995 1.00 26.30 288 ASP A O 1
ATOM 2330 N N . LEU A 1 289 ? 20.986 2.781 -0.703 1.00 32.81 289 LEU A N 1
ATOM 2331 C CA . LEU A 1 289 ? 22.045 2.785 -1.719 1.00 32.81 289 LEU A CA 1
ATOM 2332 C C . LEU A 1 289 ? 21.755 3.872 -2.766 1.00 32.81 289 LEU A C 1
ATOM 2334 O O . LEU A 1 289 ? 21.266 3.582 -3.855 1.00 32.81 289 LEU A O 1
ATOM 2338 N N . SER A 1 290 ? 22.066 5.136 -2.471 1.00 37.03 290 SER A N 1
ATOM 2339 C CA . SER A 1 290 ? 22.039 6.180 -3.516 1.00 37.03 290 SER A CA 1
ATOM 2340 C C . SER A 1 290 ? 23.124 7.256 -3.417 1.00 37.03 290 SER A C 1
ATOM 2342 O O . SER A 1 290 ? 23.119 8.206 -4.198 1.00 37.03 290 SER A O 1
ATOM 2344 N N . ARG A 1 291 ? 24.116 7.106 -2.525 1.00 36.59 291 ARG A N 1
ATOM 2345 C CA . ARG A 1 291 ? 25.113 8.164 -2.267 1.00 36.59 291 ARG A CA 1
ATOM 2346 C C . ARG A 1 291 ? 26.567 7.851 -2.652 1.00 36.59 291 ARG A C 1
ATOM 2348 O O . ARG A 1 291 ? 27.428 8.705 -2.460 1.00 36.59 291 ARG A O 1
ATOM 2355 N N . ASP A 1 292 ? 26.841 6.703 -3.272 1.00 37.12 292 ASP A N 1
ATOM 2356 C CA . ASP A 1 292 ? 28.225 6.229 -3.464 1.00 37.12 292 ASP A CA 1
ATOM 2357 C C . ASP A 1 292 ? 28.783 6.350 -4.891 1.00 37.12 292 ASP A C 1
ATOM 2359 O O . ASP A 1 292 ? 29.975 6.148 -5.101 1.00 37.12 292 ASP A O 1
ATOM 2363 N N . ALA A 1 293 ? 28.001 6.770 -5.889 1.00 33.97 293 ALA A N 1
ATOM 2364 C CA . ALA A 1 293 ? 28.501 6.858 -7.271 1.00 33.97 293 ALA A CA 1
ATOM 2365 C C . ALA A 1 293 ? 29.559 7.964 -7.496 1.00 33.97 293 ALA A C 1
ATOM 2367 O O . ALA A 1 293 ? 30.307 7.909 -8.470 1.00 33.97 293 ALA A O 1
ATOM 2368 N N . GLN A 1 294 ? 29.672 8.943 -6.590 1.00 33.59 294 GLN A N 1
ATOM 2369 C CA . GLN A 1 294 ? 30.687 10.007 -6.658 1.00 33.59 294 GLN A CA 1
ATOM 2370 C C . GLN A 1 294 ? 31.926 9.759 -5.778 1.00 33.59 294 GLN A C 1
ATOM 2372 O O . GLN A 1 294 ? 32.910 10.476 -5.929 1.00 33.59 294 GLN A O 1
ATOM 2377 N N . ALA A 1 295 ? 31.930 8.725 -4.924 1.00 38.00 295 ALA A N 1
ATOM 2378 C CA . ALA A 1 295 ? 33.056 8.401 -4.034 1.00 38.00 295 ALA A CA 1
ATOM 2379 C C . ALA A 1 295 ? 33.991 7.291 -4.572 1.00 38.00 295 ALA A C 1
ATOM 2381 O O . ALA A 1 295 ? 35.082 7.080 -4.047 1.00 38.00 295 ALA A O 1
ATOM 2382 N N . VAL A 1 296 ? 33.607 6.580 -5.639 1.00 38.50 296 VAL A N 1
ATOM 2383 C CA . VAL A 1 296 ? 34.327 5.381 -6.130 1.00 38.50 296 VAL A CA 1
ATOM 2384 C C . VAL A 1 296 ? 35.612 5.713 -6.914 1.00 38.50 296 VAL A C 1
ATOM 2386 O O . VAL A 1 296 ? 36.493 4.857 -7.043 1.00 38.50 296 VAL A O 1
ATOM 2389 N N . ALA A 1 297 ? 35.767 6.952 -7.392 1.00 36.88 297 ALA A N 1
ATOM 2390 C CA . ALA A 1 297 ? 36.920 7.367 -8.197 1.00 36.88 297 ALA A CA 1
ATOM 2391 C C . ALA A 1 297 ? 38.199 7.650 -7.377 1.00 36.88 297 ALA A C 1
ATOM 2393 O O . ALA A 1 297 ? 39.295 7.482 -7.906 1.00 36.88 297 ALA A O 1
ATOM 2394 N N . GLU A 1 298 ? 38.094 8.014 -6.092 1.00 42.44 298 GLU A N 1
ATOM 2395 C CA . GLU A 1 298 ? 39.271 8.331 -5.256 1.00 42.44 298 GLU A CA 1
ATOM 2396 C C . GLU A 1 298 ? 39.935 7.098 -4.610 1.00 42.44 298 GLU A C 1
ATOM 2398 O O . GLU A 1 298 ? 41.073 7.181 -4.154 1.00 42.44 298 GLU A O 1
ATOM 2403 N N . VAL A 1 299 ? 39.276 5.932 -4.594 1.00 47.91 299 VAL A N 1
ATOM 2404 C CA . VAL A 1 299 ? 39.698 4.776 -3.767 1.00 47.91 299 VAL A CA 1
ATOM 2405 C C . VAL A 1 299 ? 40.541 3.729 -4.527 1.00 47.91 299 VAL A C 1
ATOM 2407 O O . VAL A 1 299 ? 41.055 2.792 -3.923 1.00 47.91 299 VAL A O 1
ATOM 2410 N N . HIS A 1 300 ? 40.749 3.874 -5.842 1.00 57.44 300 HIS A N 1
ATOM 2411 C CA . HIS A 1 300 ? 41.317 2.804 -6.689 1.00 57.44 300 HIS A CA 1
ATOM 2412 C C . HIS A 1 300 ? 42.582 3.182 -7.480 1.00 57.44 300 HIS A C 1
ATOM 2414 O O . HIS A 1 300 ? 42.856 2.608 -8.539 1.00 57.44 300 HIS A O 1
ATOM 2420 N N . LEU A 1 301 ? 43.370 4.128 -6.968 1.00 60.84 301 LEU A N 1
ATOM 2421 C CA . LEU A 1 301 ? 44.695 4.444 -7.504 1.00 60.84 301 LEU A CA 1
ATOM 2422 C C . LEU A 1 301 ? 45.761 3.575 -6.832 1.00 60.84 301 LEU A C 1
ATOM 2424 O O . LEU A 1 301 ? 45.782 3.413 -5.613 1.00 60.84 301 LEU A O 1
ATOM 2428 N N . ASP A 1 302 ? 46.662 3.019 -7.632 1.00 65.06 302 ASP A N 1
ATOM 2429 C CA . ASP A 1 302 ? 47.809 2.271 -7.129 1.00 65.06 302 ASP A CA 1
ATOM 2430 C C . ASP A 1 302 ? 48.770 3.224 -6.403 1.00 65.06 302 ASP A C 1
ATOM 2432 O O . ASP A 1 302 ? 49.315 4.134 -7.019 1.00 65.06 302 ASP A O 1
ATOM 2436 N N . SER A 1 303 ? 49.045 3.025 -5.112 1.00 66.44 303 SER A N 1
ATOM 2437 C CA . SER A 1 303 ? 49.947 3.923 -4.372 1.00 66.44 303 SER A CA 1
ATOM 2438 C C . SER A 1 303 ? 51.419 3.860 -4.825 1.00 66.44 303 SER A C 1
ATOM 2440 O O . SER A 1 303 ? 52.243 4.616 -4.313 1.00 66.44 303 SER A O 1
ATOM 2442 N N . VAL A 1 304 ? 51.781 2.936 -5.721 1.00 72.38 304 VAL A N 1
ATOM 2443 C CA . VAL A 1 304 ? 53.128 2.776 -6.285 1.00 72.38 304 VAL A CA 1
ATOM 2444 C C . VAL A 1 304 ? 53.267 3.513 -7.618 1.00 72.38 304 VAL A C 1
ATOM 2446 O O . VAL A 1 304 ? 54.257 4.217 -7.802 1.00 72.38 304 VAL A O 1
ATOM 2449 N N . CYS A 1 305 ? 52.313 3.367 -8.547 1.00 72.62 305 CYS A N 1
ATOM 2450 C CA . CYS A 1 305 ? 52.364 4.048 -9.853 1.00 72.62 305 CYS A CA 1
ATOM 2451 C C . CYS A 1 305 ? 51.446 5.270 -9.973 1.00 72.62 305 CYS A C 1
ATOM 2453 O O . CYS A 1 305 ? 51.568 6.013 -10.940 1.00 72.62 305 CYS A O 1
ATOM 2455 N N . LEU A 1 306 ? 50.572 5.496 -8.990 1.00 70.19 306 LEU A N 1
ATOM 2456 C CA . LEU A 1 306 ? 49.582 6.578 -8.927 1.00 70.19 306 LEU A CA 1
ATOM 2457 C C . LEU A 1 306 ? 48.610 6.602 -10.121 1.00 70.19 306 LEU A C 1
ATOM 2459 O O . LEU A 1 306 ? 47.977 7.618 -10.390 1.00 70.19 306 LEU A O 1
ATOM 2463 N N . GLU A 1 307 ? 48.468 5.471 -10.818 1.00 71.88 307 GLU A N 1
ATOM 2464 C CA . GLU A 1 307 ? 47.530 5.273 -11.925 1.00 71.88 307 GLU A CA 1
ATOM 2465 C C . GLU A 1 307 ? 46.373 4.341 -11.527 1.00 71.88 307 GLU A C 1
ATOM 2467 O O . GLU A 1 307 ? 46.439 3.605 -10.537 1.00 71.88 307 GLU A O 1
ATOM 2472 N N . LEU A 1 308 ? 45.315 4.337 -12.348 1.00 69.19 308 LEU A N 1
ATOM 2473 C CA . LEU A 1 308 ? 44.219 3.371 -12.258 1.00 69.19 308 LEU A CA 1
ATOM 2474 C C . LEU A 1 308 ? 44.759 1.939 -12.391 1.00 69.19 308 LEU A C 1
ATOM 2476 O O . LEU A 1 308 ? 45.503 1.630 -13.329 1.00 69.19 308 LEU A O 1
ATOM 2480 N N . LEU A 1 309 ? 44.346 1.058 -11.481 1.00 68.88 309 LEU A N 1
ATOM 2481 C CA . LEU A 1 309 ? 44.881 -0.297 -11.353 1.00 68.88 309 LEU A CA 1
ATOM 2482 C C . LEU A 1 309 ? 44.788 -1.116 -12.661 1.00 68.88 309 LEU A C 1
ATOM 2484 O O . LEU A 1 309 ? 43.707 -1.494 -13.115 1.00 68.88 309 LEU A O 1
ATOM 2488 N N . LYS A 1 310 ? 45.941 -1.460 -13.250 1.00 77.69 310 LYS A N 1
ATOM 2489 C CA . LYS A 1 310 ? 46.073 -2.350 -14.420 1.00 77.69 310 LYS A CA 1
ATOM 2490 C C . LYS A 1 310 ? 46.417 -3.764 -13.952 1.00 77.69 310 LYS A C 1
ATOM 2492 O O . LYS A 1 310 ? 47.471 -3.979 -13.359 1.00 77.69 310 LYS A O 1
ATOM 2497 N N . ASN A 1 311 ? 45.550 -4.736 -14.253 1.00 77.12 311 ASN A N 1
ATOM 2498 C CA . ASN A 1 311 ? 45.627 -6.099 -13.705 1.00 77.12 311 ASN A CA 1
ATOM 2499 C C . ASN A 1 311 ? 45.749 -6.079 -12.166 1.00 77.12 311 ASN A C 1
ATOM 2501 O O . ASN A 1 311 ? 46.803 -6.441 -11.631 1.00 77.12 311 ASN A O 1
ATOM 2505 N N . PRO A 1 312 ? 44.701 -5.607 -11.464 1.00 79.00 312 PRO A N 1
ATOM 2506 C CA . PRO A 1 312 ? 44.726 -5.448 -10.017 1.00 79.00 312 PRO A CA 1
ATOM 2507 C C . PRO A 1 312 ? 44.944 -6.787 -9.320 1.00 79.00 312 PRO A C 1
ATOM 2509 O O . PRO A 1 312 ? 44.346 -7.796 -9.693 1.00 79.00 312 PRO A O 1
ATOM 2512 N N . ALA A 1 313 ? 45.748 -6.776 -8.267 1.00 78.50 313 ALA A N 1
ATOM 2513 C CA . ALA A 1 313 ? 45.827 -7.845 -7.290 1.00 78.50 313 ALA A CA 1
ATOM 2514 C C . ALA A 1 313 ? 45.710 -7.277 -5.886 1.00 78.50 313 ALA A C 1
ATOM 2516 O O . ALA A 1 313 ? 46.322 -6.262 -5.554 1.00 78.50 313 ALA A O 1
ATOM 2517 N N . THR A 1 314 ? 44.917 -7.963 -5.073 1.00 80.31 314 THR A N 1
ATOM 2518 C CA . THR A 1 314 ? 44.696 -7.618 -3.674 1.00 80.31 314 THR A CA 1
ATOM 2519 C C . THR A 1 314 ? 45.624 -8.467 -2.822 1.00 80.31 314 THR A C 1
ATOM 2521 O O . THR A 1 314 ? 45.617 -9.693 -2.922 1.00 80.31 314 THR A O 1
ATOM 2524 N N . ILE A 1 315 ? 46.448 -7.819 -2.006 1.00 77.25 315 ILE A N 1
ATOM 2525 C CA . ILE A 1 315 ? 47.347 -8.514 -1.081 1.00 77.25 315 ILE A CA 1
ATOM 2526 C C . ILE A 1 315 ? 46.619 -8.795 0.247 1.00 77.25 315 ILE A C 1
ATOM 2528 O O . ILE A 1 315 ? 45.601 -8.158 0.516 1.00 77.25 315 ILE A O 1
ATOM 2532 N N . PRO A 1 316 ? 47.104 -9.705 1.116 1.00 72.69 316 PRO A N 1
ATOM 2533 C CA . PRO A 1 316 ? 46.342 -10.176 2.283 1.00 72.69 316 PRO A CA 1
ATOM 2534 C C . PRO A 1 316 ? 45.881 -9.101 3.282 1.00 72.69 316 PRO A C 1
ATOM 2536 O O . PRO A 1 316 ? 44.956 -9.345 4.047 1.00 72.69 316 PRO A O 1
ATOM 2539 N N . CYS A 1 317 ? 46.491 -7.911 3.280 1.00 74.50 317 CYS A N 1
ATOM 2540 C CA . CYS A 1 317 ? 46.037 -6.779 4.095 1.00 74.50 317 CYS A CA 1
ATOM 2541 C C . CYS A 1 317 ? 44.863 -5.987 3.485 1.00 74.50 317 CYS A C 1
ATOM 2543 O O . CYS A 1 317 ? 44.493 -4.950 4.025 1.00 74.50 317 CYS A O 1
ATOM 2545 N N . GLY A 1 318 ? 44.308 -6.431 2.353 1.00 66.75 318 GLY A N 1
ATOM 2546 C CA . GLY A 1 318 ? 43.140 -5.836 1.696 1.00 66.75 318 GLY A CA 1
ATOM 2547 C C . GLY A 1 318 ? 43.445 -4.708 0.705 1.00 66.75 318 GLY A C 1
ATOM 2548 O O . GLY A 1 318 ? 42.554 -4.294 -0.032 1.00 66.75 318 GLY A O 1
ATOM 2549 N N . HIS A 1 319 ? 44.691 -4.234 0.623 1.00 80.00 319 HIS A N 1
ATOM 2550 C CA . HIS A 1 319 ? 45.091 -3.213 -0.351 1.00 80.00 319 HIS A CA 1
ATOM 2551 C C . HIS A 1 319 ? 45.327 -3.817 -1.737 1.00 80.00 319 HIS A C 1
ATOM 2553 O O . HIS A 1 319 ? 45.798 -4.952 -1.859 1.00 80.00 319 HIS A O 1
ATOM 2559 N N . SER A 1 320 ? 45.008 -3.052 -2.781 1.00 81.56 320 SER A N 1
ATOM 2560 C CA . SER A 1 320 ? 45.085 -3.511 -4.169 1.00 81.56 320 SER A CA 1
ATOM 2561 C C . SER A 1 320 ? 46.074 -2.683 -4.981 1.00 81.56 320 SER A C 1
ATOM 2563 O O . SER A 1 320 ? 46.091 -1.461 -4.885 1.00 81.56 320 SER A O 1
ATOM 2565 N N . TYR A 1 321 ? 46.878 -3.367 -5.792 1.00 84.19 321 TYR A N 1
ATOM 2566 C CA . TYR A 1 321 ? 47.948 -2.786 -6.607 1.00 84.19 321 TYR A CA 1
ATOM 2567 C C . TYR A 1 321 ? 47.941 -3.397 -8.008 1.00 84.19 321 TYR A C 1
A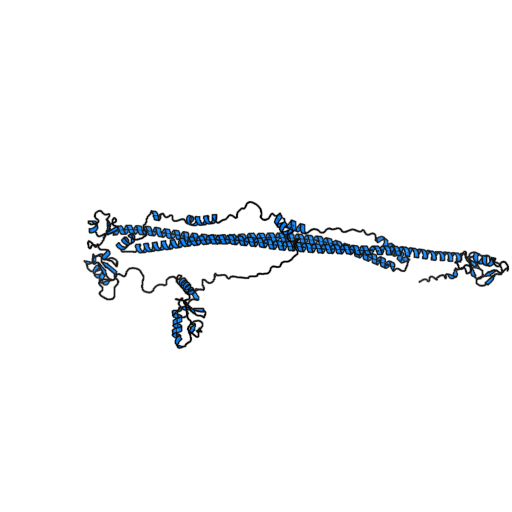TOM 2569 O O . TYR A 1 321 ? 47.415 -4.494 -8.209 1.00 84.19 321 TYR A O 1
ATOM 2577 N N . CYS A 1 322 ? 48.560 -2.738 -8.983 1.00 84.94 322 CYS A N 1
ATOM 2578 C CA . CYS A 1 322 ? 48.910 -3.378 -10.241 1.00 84.94 322 CYS A CA 1
ATOM 2579 C C . CYS A 1 322 ? 49.869 -4.526 -9.928 1.00 84.94 322 CYS A C 1
ATOM 2581 O O . CYS A 1 322 ? 50.882 -4.329 -9.249 1.00 84.94 322 CYS A O 1
ATOM 2583 N N . MET A 1 323 ? 49.596 -5.713 -10.472 1.00 81.50 323 MET A N 1
ATOM 2584 C CA . MET A 1 323 ? 50.446 -6.896 -10.292 1.00 81.50 323 MET A CA 1
ATOM 2585 C C . MET A 1 323 ? 51.932 -6.614 -10.559 1.00 81.50 323 MET A C 1
ATOM 2587 O O . MET A 1 323 ? 52.797 -7.111 -9.844 1.00 81.50 323 MET A O 1
ATOM 2591 N N . THR A 1 324 ? 52.249 -5.801 -11.567 1.00 84.81 324 THR A N 1
ATOM 2592 C CA . THR A 1 324 ? 53.631 -5.426 -11.899 1.00 84.81 324 THR A CA 1
ATOM 2593 C C . THR A 1 324 ? 54.252 -4.487 -10.867 1.00 84.81 324 THR A C 1
ATOM 2595 O O . THR A 1 324 ? 55.428 -4.636 -10.545 1.00 84.81 324 THR A O 1
ATOM 2598 N N . CYS A 1 325 ? 53.475 -3.555 -10.311 1.00 85.12 325 CYS A N 1
ATOM 2599 C CA . CYS A 1 325 ? 53.967 -2.532 -9.391 1.00 85.12 325 CYS A CA 1
ATOM 2600 C C . CYS A 1 325 ? 54.286 -3.110 -8.010 1.00 85.12 325 CYS A C 1
ATOM 2602 O O . CYS A 1 325 ? 55.360 -2.848 -7.469 1.00 85.12 325 CYS A O 1
ATOM 2604 N N . ILE A 1 326 ? 53.410 -3.961 -7.469 1.00 85.06 326 ILE A N 1
ATOM 2605 C CA . ILE A 1 326 ? 53.669 -4.618 -6.181 1.00 85.06 326 ILE A CA 1
ATOM 2606 C C . ILE A 1 326 ? 54.785 -5.664 -6.279 1.00 85.06 326 ILE A C 1
ATOM 2608 O O . ILE A 1 326 ? 55.610 -5.763 -5.372 1.00 85.06 326 ILE A O 1
ATOM 2612 N N . ASN A 1 327 ? 54.883 -6.383 -7.406 1.00 84.56 327 ASN A N 1
ATOM 2613 C CA . ASN A 1 327 ? 56.004 -7.292 -7.637 1.00 84.56 327 ASN A CA 1
ATOM 2614 C C . ASN A 1 327 ? 57.327 -6.529 -7.722 1.00 84.56 327 ASN A C 1
ATOM 2616 O O . ASN A 1 327 ? 58.250 -6.882 -7.000 1.00 84.56 327 ASN A O 1
ATOM 2620 N N . ALA A 1 328 ? 57.393 -5.435 -8.487 1.00 84.75 328 ALA A N 1
ATOM 2621 C CA . ALA A 1 328 ? 58.596 -4.608 -8.579 1.00 84.75 328 ALA A CA 1
ATOM 2622 C C . ALA A 1 328 ? 58.993 -3.977 -7.230 1.00 84.75 328 ALA A C 1
ATOM 2624 O O . ALA A 1 328 ? 60.182 -3.853 -6.929 1.00 84.75 328 ALA A O 1
ATOM 2625 N N . HIS A 1 329 ? 58.015 -3.598 -6.399 1.00 83.19 329 HIS A N 1
ATOM 2626 C CA . HIS A 1 329 ? 58.263 -3.108 -5.042 1.00 83.19 329 HIS A CA 1
ATOM 2627 C C . HIS A 1 329 ? 58.909 -4.188 -4.160 1.00 83.19 329 HIS A C 1
ATOM 2629 O O . HIS A 1 329 ? 59.947 -3.942 -3.542 1.00 83.19 329 HIS A O 1
ATOM 2635 N N . TRP A 1 330 ? 58.353 -5.402 -4.152 1.00 86.81 330 TRP A N 1
ATOM 2636 C CA . TRP A 1 330 ? 58.917 -6.535 -3.414 1.00 86.81 330 TRP A CA 1
ATOM 2637 C C . TRP A 1 330 ? 60.246 -7.035 -3.983 1.00 86.81 330 TRP A C 1
ATOM 2639 O O . TRP A 1 330 ? 61.102 -7.453 -3.209 1.00 86.81 330 TRP A O 1
ATOM 2649 N N . ASP A 1 331 ? 60.459 -6.948 -5.296 1.00 81.75 331 ASP A N 1
ATOM 2650 C CA . ASP A 1 331 ? 61.727 -7.301 -5.943 1.00 81.75 331 ASP A CA 1
ATOM 2651 C C . ASP A 1 331 ? 62.847 -6.325 -5.541 1.00 81.75 331 ASP A C 1
ATOM 2653 O O . ASP A 1 331 ? 63.990 -6.736 -5.345 1.00 81.75 331 ASP A O 1
ATOM 2657 N N . ARG A 1 332 ? 62.520 -5.040 -5.335 1.00 76.38 332 ARG A N 1
ATOM 2658 C CA . ARG A 1 332 ? 63.463 -4.017 -4.850 1.00 76.38 332 ARG A CA 1
ATOM 2659 C C . ARG A 1 332 ? 63.784 -4.164 -3.356 1.00 76.38 332 ARG A C 1
ATOM 2661 O O . ARG A 1 332 ? 64.910 -3.894 -2.946 1.00 76.38 332 ARG A O 1
ATOM 2668 N N . GLU A 1 333 ? 62.821 -4.606 -2.547 1.00 68.62 333 GLU A N 1
ATOM 2669 C CA . GLU A 1 333 ? 62.980 -4.847 -1.100 1.00 68.62 333 GLU A CA 1
ATOM 2670 C C . GLU A 1 333 ? 63.478 -6.276 -0.767 1.00 68.62 333 GLU A C 1
ATOM 2672 O O . GLU A 1 333 ? 63.783 -6.576 0.390 1.00 68.62 333 GLU A O 1
ATOM 2677 N N . ALA A 1 334 ? 63.653 -7.146 -1.773 1.00 59.94 334 ALA A N 1
ATOM 2678 C CA . ALA A 1 334 ? 64.081 -8.542 -1.616 1.00 59.94 334 ALA A CA 1
ATOM 2679 C C . ALA A 1 334 ? 65.438 -8.707 -0.903 1.00 59.94 334 ALA A C 1
ATOM 2681 O O . ALA A 1 334 ? 65.666 -9.713 -0.233 1.00 59.94 334 ALA A O 1
ATOM 2682 N N . ALA A 1 335 ? 66.316 -7.699 -0.972 1.00 58.78 335 ALA A N 1
ATOM 2683 C CA . ALA A 1 335 ? 67.609 -7.693 -0.284 1.00 58.78 335 ALA A CA 1
ATOM 2684 C C . ALA A 1 335 ? 67.503 -7.603 1.256 1.00 58.78 335 ALA A C 1
ATOM 2686 O O . ALA A 1 335 ? 68.484 -7.872 1.945 1.00 58.78 335 ALA A O 1
ATOM 2687 N N . LYS A 1 336 ? 66.335 -7.234 1.809 1.00 61.50 336 LYS A N 1
ATOM 2688 C CA . LYS A 1 336 ? 66.108 -7.044 3.256 1.00 61.50 336 LYS A CA 1
ATOM 2689 C C . LYS A 1 336 ? 65.233 -8.129 3.906 1.00 61.50 336 LYS A C 1
ATOM 2691 O O . LYS A 1 336 ? 64.917 -8.000 5.084 1.00 61.50 336 LYS A O 1
ATOM 2696 N N . GLN A 1 337 ? 64.814 -9.161 3.158 1.00 62.97 337 GLN A N 1
ATOM 2697 C CA . GLN A 1 337 ? 63.884 -10.223 3.605 1.00 62.97 337 GLN A CA 1
ATOM 2698 C C . GLN A 1 337 ? 62.601 -9.715 4.304 1.00 62.97 337 GLN A C 1
ATOM 2700 O O . GLN A 1 337 ? 62.025 -10.407 5.140 1.00 62.97 337 GLN A O 1
ATOM 2705 N N . ASN A 1 338 ? 62.128 -8.514 3.968 1.00 67.00 338 ASN A N 1
ATOM 2706 C CA . ASN A 1 338 ? 60.947 -7.919 4.587 1.00 67.00 338 ASN A CA 1
ATOM 2707 C C . ASN A 1 338 ? 59.970 -7.477 3.493 1.00 67.00 338 ASN A C 1
ATOM 2709 O O . ASN A 1 338 ? 60.122 -6.408 2.908 1.00 67.00 338 ASN A O 1
ATOM 2713 N N . TYR A 1 339 ? 58.979 -8.314 3.184 1.00 81.94 339 TYR A N 1
ATOM 2714 C CA . TYR A 1 339 ? 57.931 -7.966 2.224 1.00 81.94 339 TYR A CA 1
ATOM 2715 C C . TYR A 1 339 ? 56.881 -7.145 2.952 1.00 81.94 339 TYR A C 1
ATOM 2717 O O . TYR A 1 339 ? 56.244 -7.658 3.863 1.00 81.94 339 TYR A O 1
ATOM 2725 N N . SER A 1 340 ? 56.685 -5.883 2.586 1.00 85.25 340 SER A N 1
ATOM 2726 C CA . SER A 1 340 ? 55.686 -5.038 3.241 1.00 85.25 340 SER A CA 1
ATOM 2727 C C . SER A 1 340 ? 54.684 -4.462 2.251 1.00 85.25 340 SER A C 1
ATOM 2729 O O . SER A 1 340 ? 54.928 -4.397 1.045 1.00 85.25 340 SER A O 1
ATOM 2731 N N . CYS A 1 341 ? 53.506 -4.114 2.760 1.00 84.88 341 CYS A N 1
ATOM 2732 C CA . CYS A 1 341 ? 52.505 -3.366 2.013 1.00 84.88 341 CYS A CA 1
ATOM 2733 C C . CYS A 1 341 ? 52.966 -1.904 1.830 1.00 84.88 341 CYS A C 1
ATOM 2735 O O . CYS A 1 341 ? 53.203 -1.240 2.840 1.00 84.88 341 CYS A O 1
ATOM 2737 N N . PRO A 1 342 ? 53.021 -1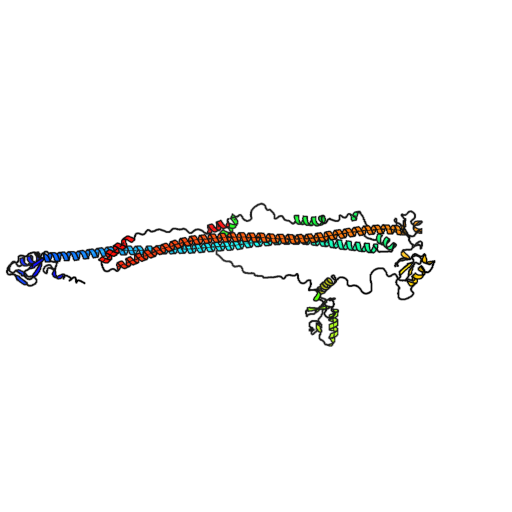.353 0.603 1.00 82.69 342 PRO A N 1
ATOM 2738 C CA . PRO A 1 342 ? 53.396 0.047 0.378 1.00 82.69 342 PRO A CA 1
ATOM 2739 C C . PRO A 1 342 ? 52.524 1.067 1.125 1.00 82.69 342 PRO A C 1
ATOM 2741 O O . PRO A 1 342 ? 53.018 2.119 1.528 1.00 82.69 342 PRO A O 1
ATOM 2744 N N . GLN A 1 343 ? 51.238 0.759 1.328 1.00 79.94 343 GLN A N 1
ATOM 2745 C CA . GLN A 1 343 ? 50.263 1.694 1.897 1.00 79.94 343 GLN A CA 1
ATOM 2746 C C . GLN A 1 343 ? 50.175 1.612 3.423 1.00 79.94 343 GLN A C 1
ATOM 2748 O O . GLN A 1 343 ? 50.323 2.625 4.102 1.00 79.94 343 GLN A O 1
ATOM 2753 N N . CYS A 1 344 ? 49.978 0.416 3.987 1.00 76.44 344 CYS A N 1
ATOM 2754 C CA . CYS A 1 344 ? 49.827 0.243 5.438 1.00 76.44 344 CYS A CA 1
ATOM 2755 C C . CYS A 1 344 ? 51.092 -0.257 6.147 1.00 76.44 344 CYS A C 1
ATOM 2757 O O . CYS A 1 344 ? 51.095 -0.379 7.370 1.00 76.44 344 CYS A O 1
ATOM 2759 N N . ARG A 1 345 ? 52.164 -0.560 5.400 1.00 84.25 345 ARG A N 1
ATOM 2760 C CA . ARG A 1 345 ? 53.457 -1.056 5.909 1.00 84.25 345 ARG A CA 1
ATOM 2761 C C . ARG A 1 345 ? 53.387 -2.376 6.679 1.00 84.25 345 ARG A C 1
ATOM 2763 O O . ARG A 1 345 ? 54.363 -2.758 7.316 1.00 84.25 345 ARG A O 1
ATOM 2770 N N . GLN A 1 346 ? 52.269 -3.098 6.598 1.00 82.44 346 GLN A N 1
ATOM 2771 C CA . GLN A 1 346 ? 52.152 -4.433 7.176 1.00 82.44 346 GLN A CA 1
ATOM 2772 C C . GLN A 1 346 ? 53.186 -5.369 6.541 1.00 82.44 346 GLN A C 1
ATOM 2774 O O . GLN A 1 346 ? 53.210 -5.513 5.318 1.00 82.44 346 GLN A O 1
ATOM 2779 N N . SER A 1 347 ? 54.027 -5.977 7.378 1.00 82.38 347 SER A N 1
ATOM 2780 C CA . SER A 1 347 ? 55.065 -6.929 6.977 1.00 82.38 347 SER A CA 1
ATOM 2781 C C . SER A 1 347 ? 54.522 -8.349 6.824 1.00 82.38 347 SER A C 1
ATOM 2783 O O . SER A 1 347 ? 53.662 -8.794 7.585 1.00 82.38 347 SER A O 1
ATOM 2785 N N . PHE A 1 348 ? 55.098 -9.084 5.879 1.00 78.69 348 PHE A N 1
ATOM 2786 C CA . PHE A 1 348 ? 54.842 -10.485 5.590 1.00 78.69 348 PHE A CA 1
ATOM 2787 C C . PHE A 1 348 ? 56.168 -11.247 5.660 1.00 78.69 348 PHE A C 1
ATOM 2789 O O . PHE A 1 348 ? 57.161 -10.859 5.042 1.00 78.69 348 PHE A O 1
ATOM 2796 N N . SER A 1 349 ? 56.183 -12.340 6.424 1.00 74.88 349 SER A N 1
ATOM 2797 C CA . SER A 1 349 ? 57.374 -13.169 6.660 1.00 74.88 349 SER A CA 1
ATOM 2798 C C . SER A 1 349 ? 57.828 -13.954 5.425 1.00 74.88 349 SER A C 1
ATOM 2800 O O . SER A 1 349 ? 58.968 -14.404 5.361 1.00 74.88 349 SER A O 1
ATOM 2802 N N . GLN A 1 350 ? 56.946 -14.115 4.439 1.00 77.00 350 GLN A N 1
ATOM 2803 C CA . GLN A 1 350 ? 57.221 -14.712 3.135 1.00 77.00 350 GLN A CA 1
ATOM 2804 C C . GLN A 1 350 ? 56.521 -13.891 2.055 1.00 77.00 350 GLN A C 1
ATOM 2806 O O . GLN A 1 350 ? 55.530 -13.215 2.342 1.00 77.00 350 GLN A O 1
ATOM 2811 N N . ARG A 1 351 ? 57.022 -13.950 0.815 1.00 84.56 351 ARG A N 1
ATOM 2812 C CA . ARG A 1 351 ? 56.423 -13.219 -0.306 1.00 84.56 351 ARG A CA 1
ATOM 2813 C C . ARG A 1 351 ? 54.994 -13.724 -0.535 1.00 84.56 351 ARG A C 1
ATOM 2815 O O . ARG A 1 351 ? 54.834 -14.902 -0.857 1.00 84.56 351 ARG A O 1
ATOM 2822 N N . PRO A 1 352 ? 53.965 -12.871 -0.402 1.00 77.31 352 PRO A N 1
ATOM 2823 C CA . PRO A 1 352 ? 52.595 -13.293 -0.646 1.00 77.31 352 PRO A CA 1
ATOM 2824 C C . PRO A 1 352 ? 52.401 -13.730 -2.102 1.00 77.31 352 PRO A C 1
ATOM 2826 O O . PRO A 1 352 ? 52.836 -13.044 -3.030 1.00 77.31 352 PRO A O 1
ATOM 2829 N N . VAL A 1 353 ? 51.719 -14.858 -2.306 1.00 75.62 353 VAL A N 1
ATOM 2830 C CA . VAL A 1 353 ? 51.275 -15.284 -3.638 1.00 75.62 353 VAL A CA 1
ATOM 2831 C C . VAL A 1 353 ? 50.076 -14.429 -4.019 1.00 75.62 353 VAL A C 1
ATOM 2833 O O . VAL A 1 353 ? 49.040 -14.473 -3.360 1.00 75.62 353 VAL A O 1
ATOM 2836 N N . ILE A 1 354 ? 50.234 -13.628 -5.067 1.00 76.94 354 ILE A N 1
ATOM 2837 C CA . ILE A 1 354 ? 49.207 -12.701 -5.532 1.00 76.94 354 ILE A CA 1
ATOM 2838 C C . ILE A 1 354 ? 48.579 -13.217 -6.823 1.00 76.94 354 ILE A C 1
ATOM 2840 O O . ILE A 1 354 ? 49.272 -13.610 -7.761 1.00 76.94 354 ILE A O 1
ATOM 2844 N N . VAL A 1 355 ? 47.249 -13.224 -6.854 1.00 65.75 355 VAL A N 1
ATOM 2845 C CA . VAL A 1 355 ? 46.440 -13.590 -8.019 1.00 65.75 355 VAL A CA 1
ATOM 2846 C C . VAL A 1 355 ? 45.643 -12.376 -8.476 1.00 65.75 355 VAL A C 1
ATOM 2848 O O . VAL A 1 355 ? 45.323 -11.488 -7.683 1.00 65.75 355 VAL A O 1
ATOM 2851 N N . LYS A 1 356 ? 45.326 -12.326 -9.771 1.00 74.19 356 LYS A N 1
ATOM 2852 C CA . LYS A 1 356 ? 44.527 -11.241 -10.344 1.00 74.19 356 LYS A CA 1
ATOM 2853 C C . LYS A 1 356 ? 43.151 -11.200 -9.671 1.00 74.19 356 LYS A C 1
ATOM 2855 O O . LYS A 1 356 ? 42.432 -12.195 -9.669 1.00 74.19 356 LYS A O 1
ATOM 2860 N N . ASN A 1 357 ? 42.770 -10.034 -9.159 1.00 71.06 357 ASN A N 1
ATOM 2861 C CA . ASN A 1 357 ? 41.424 -9.773 -8.676 1.00 71.06 357 ASN A CA 1
ATOM 2862 C C . ASN A 1 357 ? 40.520 -9.484 -9.883 1.00 71.06 357 ASN A C 1
ATOM 2864 O O . ASN A 1 357 ? 40.558 -8.406 -10.478 1.00 71.06 357 ASN A O 1
ATOM 2868 N N . THR A 1 358 ? 39.743 -10.486 -10.283 1.00 60.22 358 THR A N 1
ATOM 2869 C CA . THR A 1 358 ? 38.862 -10.429 -11.455 1.00 60.22 358 THR A CA 1
ATOM 2870 C C . THR A 1 358 ? 37.754 -9.394 -11.291 1.00 60.22 358 THR A C 1
ATOM 2872 O O . THR A 1 358 ? 37.475 -8.670 -12.240 1.00 60.22 358 THR A O 1
ATOM 2875 N N . MET A 1 359 ? 37.201 -9.248 -10.084 1.00 51.78 359 MET A N 1
ATOM 2876 C CA . MET A 1 359 ? 36.153 -8.267 -9.786 1.00 51.78 359 MET A CA 1
ATOM 2877 C C . MET A 1 359 ? 36.661 -6.831 -9.924 1.00 51.78 359 MET A C 1
ATOM 2879 O O . MET A 1 359 ? 36.049 -6.035 -10.632 1.00 51.78 359 MET A O 1
ATOM 2883 N N . LEU A 1 360 ? 37.820 -6.505 -9.337 1.00 59.94 360 LEU A N 1
ATOM 2884 C CA . LEU A 1 360 ? 38.428 -5.187 -9.541 1.00 59.94 360 LEU A CA 1
ATOM 2885 C C . LEU A 1 360 ? 38.829 -4.971 -11.005 1.00 59.94 360 LEU A C 1
ATOM 2887 O O . LEU A 1 360 ? 38.671 -3.866 -11.505 1.00 59.94 360 LEU A O 1
ATOM 2891 N N . SER A 1 361 ? 39.309 -5.998 -11.717 1.00 63.72 361 SER A N 1
ATOM 2892 C CA . SER A 1 361 ? 39.638 -5.867 -13.147 1.00 63.72 361 SER A CA 1
ATOM 2893 C C . SER A 1 361 ? 38.416 -5.455 -13.968 1.00 63.72 361 SER A C 1
ATOM 2895 O O . SER A 1 361 ? 38.516 -4.531 -14.769 1.00 63.72 361 SER A O 1
ATOM 2897 N N . LEU A 1 362 ? 37.265 -6.091 -13.726 1.00 54.84 362 LEU A N 1
ATOM 2898 C CA . LEU A 1 362 ? 36.005 -5.783 -14.406 1.00 54.84 362 LEU A CA 1
ATOM 2899 C C . LEU A 1 362 ? 35.512 -4.365 -14.075 1.00 54.84 362 LEU A C 1
ATOM 2901 O O . LEU A 1 362 ? 35.082 -3.637 -14.968 1.00 54.84 362 LEU A O 1
ATOM 2905 N N . LEU A 1 363 ? 35.645 -3.936 -12.814 1.00 55.78 363 LEU A N 1
ATOM 2906 C CA . LEU A 1 363 ? 35.294 -2.576 -12.387 1.00 55.78 363 LEU A CA 1
ATOM 2907 C C . LEU A 1 363 ? 36.206 -1.509 -13.020 1.00 55.78 363 LEU A C 1
ATOM 2909 O O . LEU A 1 363 ? 35.714 -0.495 -13.512 1.00 55.78 363 LEU A O 1
ATOM 2913 N N . MET A 1 364 ? 37.524 -1.743 -13.069 1.00 62.72 364 MET A N 1
ATOM 2914 C CA . MET A 1 364 ? 38.483 -0.820 -13.697 1.00 62.72 364 MET A CA 1
ATOM 2915 C C . MET A 1 364 ? 38.288 -0.735 -15.220 1.00 62.72 364 MET A C 1
ATOM 2917 O O . MET A 1 364 ? 38.479 0.328 -15.810 1.00 62.72 364 MET A O 1
ATOM 2921 N N . GLU A 1 365 ? 37.884 -1.832 -15.866 1.00 62.66 365 GLU A N 1
ATOM 2922 C CA . GLU A 1 365 ? 37.508 -1.862 -17.285 1.00 62.66 365 GLU A CA 1
ATOM 2923 C C . GLU A 1 365 ? 36.198 -1.105 -17.556 1.00 62.66 365 GLU A C 1
ATOM 2925 O O . GLU A 1 365 ? 36.085 -0.448 -18.592 1.00 62.66 365 GLU A O 1
ATOM 2930 N N . GLY A 1 366 ? 35.247 -1.133 -16.616 1.00 48.59 366 GLY A N 1
ATOM 2931 C CA . GLY A 1 366 ? 34.033 -0.313 -16.649 1.00 48.59 366 GLY A CA 1
ATOM 2932 C C . GLY A 1 366 ? 34.324 1.188 -16.535 1.00 48.59 366 GLY A C 1
ATOM 2933 O O . GLY A 1 366 ? 33.823 1.969 -17.338 1.00 48.59 366 GLY A O 1
ATOM 2934 N N . LEU A 1 367 ? 35.211 1.588 -15.615 1.00 50.16 367 LEU A N 1
ATOM 2935 C CA . LEU A 1 367 ? 35.611 2.992 -15.413 1.00 50.16 367 LEU A CA 1
ATOM 2936 C C . LEU A 1 367 ? 36.470 3.552 -16.561 1.00 50.16 367 LEU A C 1
ATOM 2938 O O . LEU A 1 367 ? 36.408 4.740 -16.872 1.00 50.16 367 LEU A O 1
ATOM 2942 N N . LYS A 1 368 ? 37.244 2.700 -17.246 1.00 52.06 368 LYS A N 1
ATOM 2943 C CA . LYS A 1 368 ? 37.996 3.083 -18.456 1.00 52.06 368 LYS A CA 1
ATOM 2944 C C . LYS A 1 368 ? 37.103 3.406 -19.654 1.00 52.06 368 LYS A C 1
ATOM 2946 O O . LYS A 1 368 ? 37.553 4.104 -20.558 1.00 52.06 368 LYS A O 1
ATOM 2951 N N . LYS A 1 369 ? 35.867 2.899 -19.673 1.00 50.44 369 LYS A N 1
ATOM 2952 C CA . LYS A 1 369 ? 34.893 3.130 -20.750 1.00 50.44 369 LYS A CA 1
ATOM 2953 C C . LYS A 1 369 ? 34.071 4.414 -20.559 1.00 50.44 369 LYS A C 1
ATOM 2955 O O . LYS A 1 369 ? 33.317 4.764 -21.459 1.00 50.44 369 LYS A O 1
ATOM 2960 N N . SER A 1 370 ? 34.242 5.137 -19.445 1.00 39.53 370 SER A N 1
ATOM 2961 C CA . SER A 1 370 ? 33.496 6.366 -19.122 1.00 39.53 370 SER A CA 1
ATOM 2962 C C . SER A 1 370 ? 34.339 7.655 -19.082 1.00 39.53 370 SER A C 1
ATOM 2964 O O . SER A 1 370 ? 33.889 8.651 -18.522 1.00 39.53 370 SER A O 1
ATOM 2966 N N . ALA A 1 371 ? 35.543 7.679 -19.665 1.00 32.72 371 ALA A N 1
ATOM 2967 C CA . ALA A 1 371 ? 36.354 8.899 -19.792 1.00 32.72 371 ALA A CA 1
ATOM 2968 C C . ALA A 1 371 ? 36.333 9.442 -21.242 1.00 32.72 371 ALA A C 1
ATOM 2970 O O . ALA A 1 371 ? 36.515 8.651 -22.170 1.00 32.72 371 ALA A O 1
ATOM 2971 N N . PRO A 1 372 ? 36.160 10.763 -21.475 1.00 36.47 372 PRO A N 1
ATOM 2972 C CA . PRO A 1 372 ? 36.351 11.360 -22.798 1.00 36.47 372 PRO A CA 1
ATOM 2973 C C . PRO A 1 372 ? 37.829 11.259 -23.212 1.00 36.47 372 PRO A C 1
ATOM 2975 O O . PRO A 1 372 ? 38.702 11.356 -22.344 1.00 36.47 372 PRO A O 1
ATOM 2978 N N . PRO A 1 373 ? 38.152 11.099 -24.508 1.00 34.75 373 PRO A N 1
ATOM 2979 C CA . PRO A 1 373 ? 39.537 10.975 -24.937 1.00 34.75 373 PRO A CA 1
ATOM 2980 C C . PRO A 1 373 ? 40.301 12.280 -24.678 1.00 34.75 373 PRO A C 1
ATOM 2982 O O . PRO A 1 373 ? 39.978 13.333 -25.227 1.00 34.75 373 PRO A O 1
ATOM 2985 N N . ALA A 1 374 ? 41.340 12.192 -23.846 1.00 32.72 374 ALA A N 1
ATOM 2986 C CA . ALA A 1 374 ? 42.403 13.182 -23.798 1.00 32.72 374 ALA A CA 1
ATOM 2987 C C . ALA A 1 374 ? 43.182 13.144 -25.122 1.00 32.72 374 ALA A C 1
ATOM 2989 O O . ALA A 1 374 ? 43.431 12.075 -25.683 1.00 32.72 374 ALA A O 1
ATOM 2990 N N . ALA A 1 375 ? 43.534 14.332 -25.609 1.00 33.38 375 ALA A N 1
ATOM 2991 C CA . ALA A 1 375 ? 44.264 14.555 -26.847 1.00 33.38 375 ALA A CA 1
ATOM 2992 C C . ALA A 1 375 ? 45.516 13.662 -26.965 1.00 33.38 375 ALA A C 1
ATOM 2994 O O . ALA A 1 375 ? 46.294 13.584 -26.010 1.00 33.38 375 ALA A O 1
ATOM 2995 N N . PRO A 1 376 ? 45.774 13.045 -28.132 1.00 34.22 376 PRO A N 1
ATOM 2996 C CA . PRO A 1 376 ? 47.089 12.518 -28.425 1.00 34.22 376 PRO A CA 1
ATOM 2997 C C . PRO A 1 376 ? 47.984 13.674 -28.879 1.00 34.22 376 PRO A C 1
ATOM 2999 O O . PRO A 1 376 ? 47.829 14.216 -29.976 1.00 34.22 376 PRO A O 1
ATOM 3002 N N . GLU A 1 377 ? 48.967 14.026 -28.054 1.00 35.75 377 GLU A N 1
ATOM 3003 C CA . GLU A 1 377 ? 50.218 14.513 -28.615 1.00 35.75 377 GLU A CA 1
ATOM 3004 C C . GLU A 1 377 ? 50.860 13.368 -29.407 1.00 35.75 377 GLU A C 1
ATOM 3006 O O . GLU A 1 377 ? 51.159 12.303 -28.873 1.00 35.75 377 GLU A O 1
ATOM 3011 N N . SER A 1 378 ? 51.087 13.647 -30.689 1.00 44.44 378 SER A N 1
ATOM 3012 C CA . SER A 1 378 ? 52.073 13.006 -31.556 1.00 44.44 378 SER A CA 1
ATOM 3013 C C . SER A 1 378 ? 51.890 11.509 -31.860 1.00 44.44 378 SER A C 1
ATOM 3015 O O . SER A 1 378 ? 52.407 10.630 -31.174 1.00 44.44 378 SER A O 1
ATOM 3017 N N . ASN A 1 379 ? 51.358 11.297 -33.070 1.00 36.25 379 ASN A N 1
ATOM 3018 C CA . ASN A 1 379 ? 51.508 10.136 -33.957 1.00 36.25 379 ASN A CA 1
ATOM 3019 C C . ASN A 1 379 ? 50.576 8.948 -33.700 1.00 36.25 379 ASN A C 1
ATOM 3021 O O . ASN A 1 379 ? 50.938 7.961 -33.069 1.00 36.25 379 ASN A O 1
ATOM 3025 N N . CYS A 1 380 ? 49.391 9.008 -34.304 1.00 30.91 380 CYS A N 1
ATOM 3026 C CA . CYS A 1 380 ? 49.108 8.307 -35.565 1.00 30.91 380 CYS A CA 1
ATOM 3027 C C . CYS A 1 380 ? 47.596 8.347 -35.790 1.00 30.91 380 CYS A C 1
ATOM 3029 O O . CYS A 1 380 ? 46.848 7.521 -35.272 1.00 30.91 380 CYS A O 1
ATOM 3031 N N . SER A 1 381 ? 47.146 9.331 -36.563 1.00 28.91 381 SER A N 1
ATOM 3032 C CA . SER A 1 381 ? 45.795 9.343 -37.109 1.00 28.91 381 SER A CA 1
ATOM 3033 C C . SER A 1 381 ? 45.708 8.237 -38.154 1.00 28.91 381 SER A C 1
ATOM 3035 O O . SER A 1 381 ? 46.417 8.279 -39.159 1.00 28.91 381 SER A O 1
ATOM 3037 N N . ALA A 1 382 ? 44.844 7.252 -37.927 1.00 39.44 382 ALA A N 1
ATOM 3038 C CA . ALA A 1 382 ? 44.373 6.374 -38.984 1.00 39.44 382 ALA A CA 1
ATOM 3039 C C . ALA A 1 382 ? 43.499 7.206 -39.938 1.00 39.44 382 ALA A C 1
ATOM 3041 O O . ALA A 1 382 ? 42.300 7.350 -39.729 1.00 39.44 382 ALA A O 1
ATOM 3042 N N . ALA A 1 383 ? 44.131 7.816 -40.938 1.00 38.34 383 ALA A N 1
ATOM 3043 C CA . ALA A 1 383 ? 43.485 8.383 -42.112 1.00 38.34 383 ALA A CA 1
ATOM 3044 C C . ALA A 1 383 ? 44.524 8.463 -43.239 1.00 38.34 383 ALA A C 1
ATOM 3046 O O . ALA A 1 383 ? 45.493 9.214 -43.137 1.00 38.34 383 ALA A O 1
ATOM 3047 N N . GLN A 1 384 ? 44.254 7.709 -44.306 1.00 37.16 384 GLN A N 1
ATOM 3048 C CA . GLN A 1 384 ? 45.013 7.539 -45.553 1.00 37.16 384 GLN A CA 1
ATOM 3049 C C . GLN A 1 384 ? 46.161 6.510 -45.499 1.00 37.16 384 GLN A C 1
ATOM 3051 O O . GLN A 1 384 ? 46.999 6.565 -44.597 1.00 37.16 384 GLN A O 1
ATOM 3056 N N . PRO A 1 385 ? 46.236 5.581 -46.471 1.00 45.53 385 PRO A N 1
ATOM 3057 C CA . PRO A 1 385 ? 47.430 4.772 -46.659 1.00 45.53 385 PRO A CA 1
ATOM 3058 C C . PRO A 1 385 ? 48.625 5.682 -46.976 1.00 45.53 385 PRO A C 1
ATOM 3060 O O . PRO A 1 385 ? 48.554 6.538 -47.859 1.00 45.53 385 PRO A O 1
ATOM 3063 N N . ASP A 1 386 ? 49.728 5.536 -46.241 1.00 65.31 386 ASP A N 1
ATOM 3064 C CA . ASP A 1 386 ? 50.928 6.362 -46.419 1.00 65.31 386 ASP A CA 1
ATOM 3065 C C . ASP A 1 386 ? 51.717 5.894 -47.656 1.00 65.31 386 ASP A C 1
ATOM 3067 O O . ASP A 1 386 ? 52.766 5.246 -47.576 1.00 65.31 386 ASP A O 1
ATOM 3071 N N . VAL A 1 387 ? 51.193 6.229 -48.837 1.00 78.06 387 VAL A N 1
ATOM 3072 C CA . VAL A 1 387 ? 51.864 6.010 -50.121 1.00 78.06 387 VAL A CA 1
ATOM 3073 C C . VAL A 1 387 ? 53.199 6.751 -50.106 1.00 78.06 387 VAL A C 1
ATOM 3075 O O . VAL A 1 387 ? 53.286 7.938 -49.783 1.00 78.06 387 VAL A O 1
ATOM 3078 N N . CYS A 1 388 ? 54.273 6.033 -50.417 1.00 84.81 388 CYS A N 1
ATOM 3079 C CA . CYS A 1 388 ? 55.636 6.548 -50.354 1.00 84.81 388 CYS A CA 1
ATOM 3080 C C . CYS A 1 388 ? 56.091 7.073 -51.719 1.00 84.81 388 CYS A C 1
ATOM 3082 O O . CYS A 1 388 ? 55.549 6.705 -52.753 1.00 84.81 388 CYS A O 1
ATOM 3084 N N . CYS A 1 389 ? 57.093 7.949 -51.733 1.00 87.88 389 CYS A N 1
ATOM 3085 C CA . CYS A 1 389 ? 57.695 8.423 -52.970 1.00 87.88 389 CYS A CA 1
ATOM 3086 C C . CYS A 1 389 ? 58.579 7.345 -53.603 1.00 87.88 389 CYS A C 1
ATOM 3088 O O . CYS A 1 389 ? 59.512 6.868 -52.954 1.00 87.88 389 CYS A O 1
ATOM 3090 N N . ASP A 1 390 ? 58.352 7.048 -54.884 1.00 83.56 390 ASP A N 1
ATOM 3091 C CA . ASP A 1 390 ? 59.055 5.966 -55.591 1.00 83.56 390 ASP A CA 1
ATOM 3092 C C . ASP A 1 390 ? 60.475 6.351 -56.045 1.00 83.56 390 ASP A C 1
ATOM 3094 O O . ASP A 1 390 ? 61.283 5.490 -56.382 1.00 83.56 390 ASP A O 1
ATOM 3098 N N . LEU A 1 391 ? 60.803 7.649 -56.047 1.00 83.69 391 LEU A N 1
ATOM 3099 C CA . LEU A 1 391 ? 62.083 8.180 -56.543 1.00 83.69 391 LEU A CA 1
ATOM 3100 C C . LEU A 1 391 ? 63.108 8.462 -55.432 1.00 83.69 391 LEU A C 1
ATOM 3102 O O . LEU A 1 391 ? 64.289 8.684 -55.704 1.00 83.69 391 LEU A O 1
ATOM 3106 N N . CYS A 1 392 ? 62.685 8.460 -54.164 1.00 87.12 392 CYS A N 1
ATOM 3107 C CA . CYS A 1 392 ? 63.586 8.682 -53.035 1.00 87.12 392 CYS A CA 1
ATOM 3108 C C . CYS A 1 392 ? 64.522 7.483 -52.837 1.00 87.12 392 CYS A C 1
ATOM 3110 O O . CYS A 1 392 ? 64.120 6.428 -52.357 1.00 87.12 392 CYS A O 1
ATOM 3112 N N . SER A 1 393 ? 65.807 7.669 -53.137 1.00 68.00 393 SER A N 1
ATOM 3113 C CA . SER A 1 393 ? 66.836 6.657 -52.883 1.00 68.00 393 SER A CA 1
ATOM 3114 C C . SER A 1 393 ? 67.342 6.744 -51.433 1.00 68.00 393 SER A C 1
ATOM 3116 O O . SER A 1 393 ? 68.155 7.604 -51.105 1.00 68.00 393 SER A O 1
ATOM 3118 N N . GLY A 1 394 ? 66.862 5.864 -50.542 1.00 61.62 394 GLY A N 1
ATOM 3119 C CA . GLY A 1 394 ? 67.344 5.747 -49.155 1.00 61.62 394 GLY A CA 1
ATOM 3120 C C . GLY A 1 394 ? 66.449 4.895 -48.237 1.00 61.62 394 GLY A C 1
ATOM 3121 O O . GLY A 1 394 ? 65.290 4.647 -48.545 1.00 61.62 394 GLY A O 1
ATOM 3122 N N . LYS A 1 395 ? 66.960 4.458 -47.068 1.00 59.50 395 LYS A N 1
ATOM 3123 C CA . LYS A 1 395 ? 66.207 3.632 -46.084 1.00 59.50 395 LYS A CA 1
ATOM 3124 C C . LYS A 1 395 ? 64.999 4.344 -45.443 1.00 59.50 395 LYS A C 1
ATOM 3126 O O . LYS A 1 395 ? 64.188 3.692 -44.793 1.00 59.50 395 LYS A O 1
ATOM 3131 N N . LYS A 1 396 ? 64.881 5.668 -45.592 1.00 64.94 396 LYS A N 1
ATOM 3132 C CA . LYS A 1 396 ? 63.767 6.467 -45.068 1.00 64.94 396 LYS A CA 1
ATOM 3133 C C . LYS A 1 396 ? 62.745 6.677 -46.185 1.00 64.94 396 LYS A C 1
ATOM 3135 O O . LYS A 1 396 ? 62.990 7.464 -47.094 1.00 64.94 396 LYS A O 1
ATOM 3140 N N . LYS A 1 397 ? 61.611 5.976 -46.110 1.00 74.56 397 LYS A N 1
ATOM 3141 C CA . LYS A 1 397 ? 60.490 6.178 -47.031 1.00 74.56 397 LYS A CA 1
ATOM 3142 C C . LYS A 1 397 ? 59.883 7.562 -46.785 1.00 74.56 397 LYS A C 1
ATOM 3144 O O . LYS A 1 397 ? 59.436 7.854 -45.678 1.00 74.56 397 LYS A O 1
ATOM 3149 N N . VAL A 1 398 ? 59.939 8.433 -47.788 1.00 84.56 398 VAL A N 1
ATOM 3150 C CA . VAL A 1 398 ? 59.353 9.780 -47.722 1.00 84.56 398 VAL A CA 1
ATOM 3151 C C . VAL A 1 398 ? 57.919 9.697 -48.226 1.00 84.56 398 VAL A C 1
ATOM 3153 O O . VAL A 1 398 ? 57.694 9.142 -49.297 1.00 84.56 398 VAL A O 1
ATOM 3156 N N . LYS A 1 399 ? 56.964 10.256 -47.479 1.00 86.94 399 LYS A N 1
ATOM 3157 C CA . LYS A 1 399 ? 55.550 10.292 -47.872 1.00 86.94 399 LYS A CA 1
ATOM 3158 C C . LYS A 1 399 ? 55.373 11.010 -49.216 1.00 86.94 399 LYS A C 1
ATOM 3160 O O . LYS A 1 399 ? 55.922 12.099 -49.423 1.00 86.94 399 LYS A O 1
ATOM 3165 N N . ALA A 1 400 ? 54.630 10.392 -50.129 1.00 87.06 400 ALA A N 1
ATOM 3166 C CA . ALA A 1 400 ? 54.217 11.025 -51.370 1.00 87.06 400 ALA A CA 1
ATOM 3167 C C . ALA A 1 400 ? 53.142 12.084 -51.089 1.00 87.06 400 ALA A C 1
ATOM 3169 O O . ALA A 1 400 ? 52.337 11.957 -50.172 1.00 87.06 400 ALA A O 1
ATOM 3170 N N . VAL A 1 401 ? 53.156 13.154 -51.875 1.00 86.06 401 VAL A N 1
ATOM 3171 C CA . VAL A 1 401 ? 52.203 14.266 -51.796 1.00 86.06 401 VAL A CA 1
ATOM 3172 C C . VAL A 1 401 ? 51.237 14.233 -52.977 1.00 86.06 401 VAL A C 1
ATOM 3174 O O . VAL A 1 401 ? 50.082 14.604 -52.814 1.00 86.06 401 VAL A O 1
ATOM 3177 N N . LYS A 1 402 ? 51.691 13.784 -54.154 1.00 86.12 402 LYS A N 1
ATOM 3178 C CA . LYS A 1 402 ? 50.853 13.535 -55.335 1.00 86.12 402 LYS A CA 1
ATOM 3179 C C . LYS A 1 402 ? 51.407 12.371 -56.146 1.00 86.12 402 LYS A C 1
ATOM 3181 O O . LYS A 1 402 ? 52.617 12.137 -56.139 1.00 86.12 402 LYS A O 1
ATOM 3186 N N . SER A 1 403 ? 50.541 11.730 -56.912 1.00 86.81 403 SER A N 1
ATOM 3187 C CA . SER A 1 403 ? 50.905 10.745 -57.927 1.00 86.81 403 SER A CA 1
ATOM 3188 C C . SER A 1 403 ? 50.575 11.264 -59.319 1.00 86.81 403 SER A C 1
ATOM 3190 O O . SER A 1 403 ? 49.623 12.020 -59.507 1.00 86.81 403 SER A O 1
ATOM 3192 N N . CYS A 1 404 ? 51.378 10.895 -60.312 1.00 86.06 404 CYS A N 1
ATOM 3193 C CA . CYS A 1 404 ? 51.154 11.283 -61.698 1.00 86.06 404 CYS A CA 1
ATOM 3194 C C . CYS A 1 404 ? 50.561 10.116 -62.485 1.00 86.06 404 CYS A C 1
ATOM 3196 O O . CYS A 1 404 ? 51.228 9.100 -62.660 1.00 86.06 404 CYS A O 1
ATOM 3198 N N . LEU A 1 405 ? 49.360 10.294 -63.041 1.00 76.75 405 LEU A N 1
ATOM 3199 C CA . LEU A 1 405 ? 48.690 9.260 -63.846 1.00 76.75 405 LEU A CA 1
ATOM 3200 C C . LEU A 1 405 ? 49.398 8.958 -65.174 1.00 76.75 405 LEU A C 1
ATOM 3202 O O . LEU A 1 405 ? 49.139 7.929 -65.776 1.00 76.75 405 LEU A O 1
ATOM 3206 N N . GLN A 1 406 ? 50.278 9.853 -65.632 1.00 82.25 406 GLN A N 1
ATOM 3207 C CA . GLN A 1 406 ? 51.035 9.658 -66.870 1.00 82.25 406 GLN A CA 1
ATOM 3208 C C . GLN A 1 406 ? 52.423 9.053 -66.627 1.00 82.25 406 GLN A C 1
ATOM 3210 O O . GLN A 1 406 ? 52.952 8.380 -67.501 1.00 82.25 406 GLN A O 1
ATOM 3215 N N . CYS A 1 407 ? 53.030 9.315 -65.464 1.00 85.69 407 CYS A N 1
ATOM 3216 C CA . CYS A 1 407 ? 54.324 8.731 -65.099 1.00 85.69 407 CYS A CA 1
ATOM 3217 C C . CYS A 1 407 ? 54.175 7.418 -64.323 1.00 85.69 407 CYS A C 1
ATOM 3219 O O . CYS A 1 407 ? 55.159 6.704 -64.185 1.00 85.69 407 CYS A O 1
ATOM 3221 N N . LEU A 1 408 ? 52.982 7.140 -63.783 1.00 80.88 408 LEU A N 1
ATOM 3222 C CA . LEU A 1 408 ? 52.695 6.021 -62.881 1.00 80.88 408 LEU A CA 1
ATOM 3223 C C . LEU A 1 408 ? 53.627 5.985 -61.662 1.00 80.88 408 LEU A C 1
ATOM 3225 O O . LEU A 1 408 ? 54.037 4.925 -61.199 1.00 80.88 408 LEU A O 1
ATOM 3229 N N . VAL A 1 409 ? 53.938 7.173 -61.139 1.00 84.50 409 VAL A N 1
ATOM 3230 C CA . VAL A 1 409 ? 54.865 7.386 -60.023 1.00 84.50 409 VAL A CA 1
ATOM 3231 C C . VAL A 1 409 ? 54.232 8.297 -58.977 1.00 84.50 409 VAL A C 1
ATOM 3233 O O . VAL A 1 409 ? 53.552 9.275 -59.306 1.00 84.50 409 VAL A O 1
ATOM 3236 N N . SER A 1 410 ? 54.496 7.986 -57.713 1.00 88.94 410 SER A N 1
ATOM 3237 C CA . SER A 1 410 ? 54.160 8.764 -56.527 1.00 88.94 410 SER A CA 1
ATOM 3238 C C . SER A 1 410 ? 55.360 9.605 -56.083 1.00 88.94 410 SER A C 1
ATOM 3240 O O . SER A 1 410 ? 56.489 9.128 -55.937 1.00 88.94 410 SER A O 1
ATOM 3242 N N . TYR A 1 411 ? 55.130 10.896 -55.857 1.00 88.12 411 TYR A N 1
ATOM 3243 C CA . TYR A 1 411 ? 56.178 11.892 -55.655 1.00 88.12 411 TYR A CA 1
ATOM 3244 C C . TYR A 1 411 ? 56.073 12.551 -54.283 1.00 88.12 411 TYR A C 1
ATOM 3246 O O . TYR A 1 411 ? 55.010 13.037 -53.900 1.00 88.12 411 TYR A O 1
ATOM 3254 N N . CYS A 1 412 ? 57.187 12.659 -53.558 1.00 90.50 412 CYS A N 1
ATOM 3255 C CA . CYS A 1 412 ? 57.303 13.603 -52.449 1.00 90.50 412 CYS A CA 1
ATOM 3256 C C . CYS A 1 412 ? 57.347 15.041 -52.993 1.00 90.50 412 CYS A C 1
ATOM 3258 O O . CYS A 1 412 ? 57.519 15.260 -54.192 1.00 90.50 412 CYS A O 1
ATOM 3260 N N . LYS A 1 413 ? 57.236 16.039 -52.111 1.00 88.81 413 LYS A N 1
ATOM 3261 C CA . LYS A 1 413 ? 57.214 17.459 -52.503 1.00 88.81 413 LYS A CA 1
ATOM 3262 C C . LYS A 1 413 ? 58.383 17.864 -53.417 1.00 88.81 413 LYS A C 1
ATOM 3264 O O . LYS A 1 413 ? 58.168 18.602 -54.369 1.00 88.81 413 LYS A O 1
ATOM 3269 N N . GLU A 1 414 ? 59.589 17.366 -53.147 1.00 88.69 414 GLU A N 1
ATOM 3270 C CA . GLU A 1 414 ? 60.792 17.686 -53.930 1.00 88.69 414 GLU A CA 1
ATOM 3271 C C . GLU A 1 414 ? 60.752 17.063 -55.328 1.00 88.69 414 GLU A C 1
ATOM 3273 O O . GLU A 1 414 ? 60.953 17.755 -56.323 1.00 88.69 414 GLU A O 1
ATOM 3278 N N . HIS A 1 415 ? 60.426 15.772 -55.425 1.00 89.81 415 HIS A N 1
ATOM 3279 C CA . HIS A 1 415 ? 60.365 15.077 -56.712 1.00 89.81 415 HIS A CA 1
ATOM 3280 C C . HIS A 1 415 ? 59.134 15.443 -57.546 1.00 89.81 415 HIS A C 1
ATOM 3282 O O . HIS A 1 415 ? 59.124 15.201 -58.749 1.00 89.81 415 HIS A O 1
ATOM 3288 N N . LEU A 1 416 ? 58.109 16.033 -56.931 1.00 91.25 416 LEU A N 1
ATOM 3289 C CA . LEU A 1 416 ? 56.934 16.544 -57.630 1.00 91.25 416 LEU A CA 1
ATOM 3290 C C . LEU A 1 416 ? 57.226 17.867 -58.350 1.00 91.25 416 LEU A C 1
ATOM 3292 O O . LEU A 1 416 ? 56.601 18.169 -59.362 1.00 91.25 416 LEU A O 1
ATOM 3296 N N . GLN A 1 417 ? 58.183 18.650 -57.849 1.00 89.88 417 GLN A N 1
ATOM 3297 C CA . GLN A 1 417 ? 58.483 20.003 -58.315 1.00 89.88 417 GLN A CA 1
ATOM 3298 C C . GLN A 1 417 ? 58.686 20.132 -59.846 1.00 89.88 417 GLN A C 1
ATOM 3300 O O . GLN A 1 417 ? 58.132 21.065 -60.435 1.00 89.88 417 GLN A O 1
ATOM 3305 N N . PRO A 1 418 ? 59.347 19.188 -60.553 1.00 91.25 418 PRO A N 1
ATOM 3306 C CA . PRO A 1 418 ? 59.461 19.226 -62.013 1.00 91.25 418 PRO A CA 1
ATOM 3307 C C . PRO A 1 418 ? 58.119 19.226 -62.761 1.00 91.25 418 PRO A C 1
ATOM 3309 O O . PRO A 1 418 ? 58.046 19.792 -63.851 1.00 91.25 418 PRO A O 1
ATOM 3312 N N . HIS A 1 419 ? 57.048 18.659 -62.189 1.00 90.12 419 HIS A N 1
ATOM 3313 C CA . HIS A 1 419 ? 55.704 18.736 -62.776 1.00 90.12 419 HIS A CA 1
ATOM 3314 C C . HIS A 1 419 ? 55.125 20.154 -62.766 1.00 90.12 419 HIS A C 1
ATOM 3316 O O . HIS A 1 419 ? 54.278 20.467 -63.599 1.00 90.12 419 HIS A O 1
ATOM 3322 N N . TYR A 1 420 ? 55.603 21.026 -61.877 1.00 88.38 420 TYR A N 1
ATOM 3323 C CA . TYR A 1 420 ? 55.209 22.433 -61.841 1.00 88.38 420 TYR A CA 1
ATOM 3324 C C . TYR A 1 420 ? 56.152 23.342 -62.619 1.00 88.38 420 TYR A C 1
ATOM 3326 O O . TYR A 1 420 ? 55.709 24.379 -63.102 1.00 88.38 420 TYR A O 1
ATOM 3334 N N . ASP A 1 421 ? 57.418 22.967 -62.789 1.00 88.88 421 ASP A N 1
ATOM 3335 C CA . ASP A 1 421 ? 58.420 23.863 -63.373 1.00 88.88 421 ASP A CA 1
ATOM 3336 C C . ASP A 1 421 ? 58.684 23.567 -64.861 1.00 88.88 421 ASP A C 1
ATOM 3338 O O . ASP A 1 421 ? 58.903 24.489 -65.652 1.00 88.88 421 ASP A O 1
ATOM 3342 N N . VAL A 1 422 ? 58.573 22.304 -65.295 1.00 91.12 422 VAL A N 1
ATOM 3343 C CA . VAL A 1 422 ? 58.892 21.873 -66.667 1.00 91.12 422 VAL A CA 1
ATOM 3344 C C . VAL A 1 422 ? 57.654 21.904 -67.566 1.00 91.12 422 VAL A C 1
ATOM 3346 O O . VAL A 1 422 ? 56.675 21.196 -67.341 1.00 91.12 422 VAL A O 1
ATOM 3349 N N . GLY A 1 423 ? 57.716 22.675 -68.659 1.00 84.88 423 GLY A N 1
ATOM 3350 C CA . GLY A 1 423 ? 56.591 22.885 -69.585 1.00 84.88 423 GLY A CA 1
ATOM 3351 C C . GLY A 1 423 ? 55.953 21.612 -70.161 1.00 84.88 423 GLY A C 1
ATOM 3352 O O . GLY A 1 423 ? 54.740 21.582 -70.357 1.00 84.88 423 GLY A O 1
ATOM 3353 N N . ALA A 1 424 ? 56.742 20.556 -70.395 1.00 85.50 424 ALA A N 1
ATOM 3354 C CA . ALA A 1 424 ? 56.238 19.264 -70.869 1.00 85.50 424 ALA A CA 1
ATOM 3355 C C . ALA A 1 424 ? 55.449 18.498 -69.788 1.00 85.50 424 ALA A C 1
ATOM 3357 O O . ALA A 1 424 ? 54.416 17.906 -70.090 1.00 85.50 424 ALA A O 1
ATOM 3358 N N . LEU A 1 425 ? 55.894 18.566 -68.528 1.00 85.69 425 LEU A N 1
ATOM 3359 C CA . LEU A 1 425 ? 55.319 17.818 -67.405 1.00 85.69 425 LEU A CA 1
ATOM 3360 C C . LEU A 1 425 ? 54.122 18.524 -66.753 1.00 85.69 425 LEU A C 1
ATOM 3362 O O . LEU A 1 425 ? 53.301 17.859 -66.124 1.00 85.69 425 LEU A O 1
ATOM 3366 N N . LYS A 1 426 ? 53.964 19.838 -66.971 1.00 85.06 426 LYS A N 1
ATOM 3367 C CA . LYS A 1 426 ? 52.798 20.632 -66.530 1.00 85.06 426 LYS A CA 1
ATOM 3368 C C . LYS A 1 426 ? 51.455 20.105 -67.031 1.00 85.06 426 LYS A C 1
ATOM 3370 O O . LYS A 1 426 ? 50.425 20.391 -66.432 1.00 85.06 426 LYS A O 1
ATOM 3375 N N . LYS A 1 427 ? 51.450 19.381 -68.154 1.00 81.69 427 LYS A N 1
ATOM 3376 C CA . LYS A 1 427 ? 50.232 18.797 -68.739 1.00 81.69 427 LYS A CA 1
ATOM 3377 C C . LYS A 1 427 ? 49.843 17.467 -68.097 1.00 81.69 427 LYS A C 1
ATOM 3379 O O . LYS A 1 427 ? 48.761 16.959 -68.376 1.00 81.69 427 LYS A O 1
ATOM 3384 N N . HIS A 1 428 ? 50.720 16.881 -67.285 1.00 85.19 428 HIS A N 1
ATOM 3385 C CA . HIS A 1 428 ? 50.429 15.614 -66.641 1.00 85.19 428 HIS A CA 1
ATOM 3386 C C . HIS A 1 428 ? 49.397 15.816 -65.530 1.00 85.19 428 HIS A C 1
ATOM 3388 O O . HIS A 1 428 ? 49.482 16.762 -64.747 1.00 85.19 428 HIS A O 1
ATOM 3394 N N . LYS A 1 429 ? 48.430 14.900 -65.435 1.00 81.12 429 LYS A N 1
ATOM 3395 C CA . LYS A 1 429 ? 47.419 14.941 -64.379 1.00 81.12 429 LYS A CA 1
ATOM 3396 C C . LYS A 1 429 ? 48.006 14.384 -63.082 1.00 81.12 429 LYS A C 1
ATOM 3398 O O . LYS A 1 429 ? 48.405 13.220 -63.028 1.00 81.12 429 LYS A O 1
ATOM 3403 N N . LEU A 1 430 ? 48.048 15.235 -62.061 1.00 84.06 430 LEU A N 1
ATOM 3404 C CA . LEU A 1 430 ? 48.426 14.877 -60.700 1.00 84.06 430 LEU A CA 1
ATOM 3405 C C . LEU A 1 430 ? 47.168 14.581 -59.881 1.00 84.06 430 LEU A C 1
ATOM 3407 O O . LEU A 1 430 ? 46.206 15.349 -59.927 1.00 84.06 430 LEU A O 1
ATOM 3411 N N . VAL A 1 431 ? 47.187 13.479 -59.144 1.00 79.25 431 VAL A N 1
ATOM 3412 C CA . VAL A 1 431 ? 46.122 13.033 -58.235 1.00 79.25 431 VAL A CA 1
ATOM 3413 C C . VAL A 1 431 ? 46.697 12.804 -56.843 1.00 79.25 431 VAL A C 1
ATOM 3415 O O . VAL A 1 431 ? 47.920 12.834 -56.665 1.00 79.25 431 VAL A O 1
ATOM 3418 N N . ASP A 1 432 ? 45.832 12.630 -55.851 1.00 78.44 432 ASP A N 1
ATOM 3419 C CA . ASP A 1 432 ? 46.281 12.224 -54.524 1.00 78.44 432 ASP A CA 1
ATOM 3420 C C . ASP A 1 432 ? 46.990 10.865 -54.572 1.00 78.44 432 ASP A C 1
ATOM 3422 O O . ASP A 1 432 ? 46.715 10.060 -55.466 1.00 78.44 432 ASP A O 1
ATOM 3426 N N . PRO A 1 433 ? 47.961 10.624 -53.678 1.00 76.31 433 PRO A N 1
ATOM 3427 C CA . PRO A 1 433 ? 48.678 9.364 -53.668 1.00 76.31 433 PRO A CA 1
ATOM 3428 C C . PRO A 1 433 ? 47.750 8.180 -53.381 1.00 76.31 433 PRO A C 1
ATOM 3430 O O . PRO A 1 433 ? 47.171 8.095 -52.302 1.00 76.31 433 PRO A O 1
ATOM 3433 N N . THR A 1 434 ? 47.669 7.243 -54.325 1.00 70.38 434 THR A N 1
ATOM 3434 C CA . THR A 1 434 ? 46.923 5.981 -54.192 1.00 70.38 434 THR A CA 1
ATOM 3435 C C . THR A 1 434 ? 47.905 4.807 -54.156 1.00 70.38 434 THR A C 1
ATOM 3437 O O . THR A 1 434 ? 48.870 4.798 -54.920 1.00 70.38 434 THR A O 1
ATOM 3440 N N . GLU A 1 435 ? 47.676 3.810 -53.290 1.00 67.44 435 GLU A N 1
ATOM 3441 C CA . GLU A 1 435 ? 48.556 2.628 -53.163 1.00 67.44 435 GLU A CA 1
ATOM 3442 C C . GLU A 1 435 ? 48.682 1.841 -54.474 1.00 67.44 435 GLU A C 1
ATOM 3444 O O . GLU A 1 435 ? 49.774 1.395 -54.818 1.00 67.44 435 GLU A O 1
ATOM 3449 N N . ASN A 1 436 ? 47.594 1.752 -55.242 1.00 70.62 436 ASN A N 1
ATOM 3450 C CA . ASN A 1 436 ? 47.542 1.036 -56.511 1.00 70.62 436 ASN A CA 1
ATOM 3451 C C . ASN A 1 436 ? 47.273 1.988 -57.683 1.00 70.62 436 ASN A C 1
ATOM 3453 O O . ASN A 1 436 ? 46.235 1.950 -58.339 1.00 70.62 436 ASN A O 1
ATOM 3457 N N . LEU A 1 437 ? 48.229 2.868 -57.978 1.00 71.00 437 LEU A N 1
ATOM 3458 C CA . LEU A 1 437 ? 48.134 3.770 -59.132 1.00 71.00 437 LEU A CA 1
ATOM 3459 C C . LEU A 1 437 ? 47.946 3.014 -60.466 1.00 71.00 437 LEU A C 1
ATOM 3461 O O . LEU A 1 437 ? 47.324 3.543 -61.384 1.00 71.00 437 LEU A O 1
ATOM 3465 N N . GLN A 1 438 ? 48.439 1.771 -60.539 1.00 72.19 438 GLN A N 1
ATOM 3466 C CA . GLN A 1 438 ? 48.296 0.864 -61.684 1.00 72.19 438 GLN A CA 1
ATOM 3467 C C . GLN A 1 438 ? 46.851 0.398 -61.922 1.00 72.19 438 GLN A C 1
ATOM 3469 O O . GLN A 1 438 ? 46.483 0.182 -63.071 1.00 72.19 438 GLN A O 1
ATOM 3474 N N . ASP A 1 439 ? 46.004 0.338 -60.888 1.00 76.50 439 ASP A N 1
ATOM 3475 C CA . ASP A 1 439 ? 44.590 -0.059 -61.029 1.00 76.50 439 ASP A CA 1
ATOM 3476 C C . ASP A 1 439 ? 43.795 0.963 -61.866 1.00 76.50 439 ASP A C 1
ATOM 3478 O O . ASP A 1 439 ? 42.725 0.664 -62.385 1.00 76.50 439 ASP A O 1
ATOM 3482 N N . ASN A 1 440 ? 44.346 2.172 -62.055 1.00 76.31 440 ASN A N 1
ATOM 3483 C CA . ASN A 1 440 ? 43.768 3.207 -62.911 1.00 76.31 440 ASN A CA 1
ATOM 3484 C C . ASN A 1 440 ? 44.090 3.046 -64.403 1.00 76.31 440 ASN A C 1
ATOM 3486 O O . ASN A 1 440 ? 43.610 3.842 -65.220 1.00 76.31 440 ASN A O 1
ATOM 3490 N N . ILE A 1 441 ? 44.901 2.052 -64.770 1.00 80.12 441 ILE A N 1
ATOM 3491 C CA . ILE A 1 441 ? 45.378 1.827 -66.132 1.00 80.12 441 ILE A CA 1
ATOM 3492 C C . ILE A 1 441 ? 44.756 0.557 -66.699 1.00 80.12 441 ILE A C 1
ATOM 3494 O O . ILE A 1 441 ? 44.743 -0.502 -66.081 1.00 80.12 441 ILE A O 1
ATOM 3498 N N . CYS A 1 442 ? 44.226 0.657 -67.915 1.00 84.81 442 CYS A N 1
ATOM 3499 C CA . CYS A 1 442 ? 43.660 -0.477 -68.622 1.00 84.81 442 CYS A CA 1
ATOM 3500 C C . CYS A 1 442 ? 44.747 -1.492 -68.977 1.00 84.81 442 CYS A C 1
ATOM 3502 O O . CYS A 1 442 ? 45.594 -1.216 -69.821 1.00 84.81 442 CYS A O 1
ATOM 3504 N N . ALA A 1 443 ? 44.653 -2.697 -68.414 1.00 85.81 443 ALA A N 1
ATOM 3505 C CA . ALA A 1 443 ? 45.616 -3.773 -68.645 1.00 85.81 443 ALA A CA 1
ATOM 3506 C C . ALA A 1 443 ? 45.764 -4.190 -70.123 1.00 85.81 443 ALA A C 1
ATOM 3508 O O . ALA A 1 443 ? 46.807 -4.707 -70.509 1.00 85.81 443 ALA A O 1
ATOM 3509 N N . LEU A 1 444 ? 44.734 -3.976 -70.952 1.00 86.50 444 LEU A N 1
ATOM 3510 C CA . LEU A 1 444 ? 44.751 -4.325 -72.380 1.00 86.50 444 LEU A CA 1
ATOM 3511 C C . LEU A 1 444 ? 45.405 -3.254 -73.257 1.00 86.50 444 LEU A C 1
ATOM 3513 O O . LEU A 1 444 ? 45.986 -3.571 -74.290 1.00 86.50 444 LEU A O 1
ATOM 3517 N N . HIS A 1 445 ? 45.279 -1.989 -72.862 1.00 84.81 445 HIS A N 1
ATOM 3518 C CA . HIS A 1 445 ? 45.574 -0.851 -73.731 1.00 84.81 445 HIS A CA 1
ATOM 3519 C C . HIS A 1 445 ? 46.631 0.101 -73.168 1.00 84.81 445 HIS A C 1
ATOM 3521 O O . HIS A 1 445 ? 46.998 1.041 -73.861 1.00 84.81 445 HIS A O 1
ATOM 3527 N N . ASP A 1 446 ? 47.085 -0.116 -71.931 1.00 82.44 446 ASP A N 1
ATOM 3528 C CA . ASP A 1 446 ? 48.034 0.738 -71.200 1.00 82.44 446 ASP A CA 1
ATOM 3529 C C . ASP A 1 446 ? 47.594 2.216 -71.128 1.00 82.44 446 ASP A C 1
ATOM 3531 O O . ASP A 1 446 ? 48.386 3.154 -71.106 1.00 82.44 446 ASP A O 1
ATOM 3535 N N . GLU A 1 447 ? 46.275 2.428 -71.112 1.00 81.88 447 GLU A N 1
ATOM 3536 C CA . GLU A 1 447 ? 45.639 3.744 -71.131 1.00 81.88 447 GLU A CA 1
ATOM 3537 C C . GLU A 1 447 ? 44.813 3.971 -69.869 1.00 81.88 447 GLU A C 1
ATOM 3539 O O . GLU A 1 447 ? 44.135 3.063 -69.381 1.00 81.88 447 GLU A O 1
ATOM 3544 N N . VAL A 1 448 ? 44.803 5.212 -69.375 1.00 81.12 448 VAL A N 1
ATOM 3545 C CA . VAL A 1 448 ? 44.027 5.590 -68.184 1.00 81.12 448 VAL A CA 1
ATOM 3546 C C . VAL A 1 448 ? 42.545 5.281 -68.400 1.00 81.12 448 VAL A C 1
ATOM 3548 O O . VAL A 1 448 ? 41.928 5.748 -69.366 1.00 81.12 448 VAL A O 1
ATOM 3551 N N . MET A 1 449 ? 41.951 4.541 -67.467 1.00 85.44 449 MET A N 1
ATOM 3552 C CA . MET A 1 449 ? 40.520 4.268 -67.456 1.00 85.44 449 MET A CA 1
ATOM 3553 C C . MET A 1 449 ? 39.753 5.561 -67.158 1.00 85.44 449 MET A C 1
ATOM 3555 O O . MET A 1 449 ? 39.900 6.175 -66.104 1.00 85.44 449 MET A O 1
ATOM 3559 N N . LYS A 1 450 ? 38.956 6.025 -68.123 1.00 85.19 450 LYS A N 1
ATOM 3560 C CA . LYS A 1 450 ? 38.171 7.275 -68.026 1.00 85.19 450 LYS A CA 1
ATOM 3561 C C . LYS A 1 450 ? 36.693 7.069 -68.339 1.00 85.19 450 LYS A C 1
ATOM 3563 O O . LYS A 1 450 ? 35.902 8.005 -68.202 1.00 85.19 450 LYS A O 1
ATOM 3568 N N . MET A 1 451 ? 36.332 5.868 -68.770 1.00 88.19 451 MET A N 1
ATOM 3569 C CA . MET A 1 451 ? 34.980 5.466 -69.120 1.00 88.19 451 MET A CA 1
ATOM 3570 C C . MET A 1 451 ? 34.494 4.440 -68.095 1.00 88.19 451 MET A C 1
ATOM 3572 O O . MET A 1 451 ? 35.298 3.756 -67.469 1.00 88.19 451 MET A O 1
ATOM 3576 N N . PHE A 1 452 ? 33.186 4.333 -67.925 1.00 88.88 452 PHE A N 1
ATOM 3577 C CA . PHE A 1 452 ? 32.544 3.306 -67.120 1.00 88.88 452 PHE A CA 1
ATOM 3578 C C . PHE A 1 452 ? 31.514 2.594 -67.985 1.00 88.88 452 PHE A C 1
ATOM 3580 O O . PHE A 1 452 ? 30.676 3.248 -68.610 1.00 88.88 452 PHE A O 1
ATOM 3587 N N . CYS A 1 453 ? 31.586 1.269 -68.034 1.00 89.50 453 CYS A N 1
ATOM 3588 C CA . CYS A 1 453 ? 30.579 0.451 -68.685 1.00 89.50 453 CYS A CA 1
ATOM 3589 C C . CYS A 1 453 ? 29.519 0.049 -67.658 1.00 89.50 453 CYS A C 1
ATOM 3591 O O . CYS A 1 453 ? 29.808 -0.726 -66.751 1.00 89.50 453 CYS A O 1
ATOM 3593 N N . ARG A 1 454 ? 28.287 0.546 -67.800 1.00 88.56 454 ARG A N 1
ATOM 3594 C CA . ARG A 1 454 ? 27.150 0.183 -66.938 1.00 88.56 454 ARG A CA 1
ATOM 3595 C C . ARG A 1 454 ? 26.671 -1.242 -67.187 1.00 88.56 454 ARG A C 1
ATOM 3597 O O . ARG A 1 454 ? 26.166 -1.876 -66.268 1.00 88.56 454 ARG A O 1
ATOM 3604 N N . THR A 1 455 ? 26.838 -1.757 -68.402 1.00 89.75 455 THR A N 1
ATOM 3605 C CA . THR A 1 455 ? 26.478 -3.144 -68.726 1.00 89.75 455 THR A CA 1
ATOM 3606 C C . THR A 1 455 ? 27.347 -4.134 -67.951 1.00 89.75 455 THR A C 1
ATOM 3608 O O . THR A 1 455 ? 26.813 -5.065 -67.358 1.00 89.75 455 THR A O 1
ATOM 3611 N N . ASP A 1 456 ? 28.657 -3.884 -67.886 1.00 87.19 456 ASP A N 1
ATOM 3612 C CA . ASP A 1 456 ? 29.621 -4.787 -67.236 1.00 87.19 456 ASP A CA 1
ATOM 3613 C C . ASP A 1 456 ? 30.060 -4.319 -65.840 1.00 87.19 456 ASP A C 1
ATOM 3615 O O . ASP A 1 456 ? 30.860 -4.984 -65.194 1.00 87.19 456 ASP A O 1
ATOM 3619 N N . GLN A 1 457 ? 29.546 -3.173 -65.377 1.00 85.62 457 GLN A N 1
ATOM 3620 C CA . GLN A 1 457 ? 29.834 -2.558 -64.074 1.00 85.62 457 GLN A CA 1
ATOM 3621 C C . GLN A 1 457 ? 31.335 -2.387 -63.778 1.00 85.62 457 GLN A C 1
ATOM 3623 O O . GLN A 1 457 ? 31.784 -2.626 -62.661 1.00 85.62 457 GLN A O 1
ATOM 3628 N N . GLN A 1 458 ? 32.116 -1.943 -64.767 1.00 85.38 458 GLN A N 1
ATOM 3629 C CA . GLN A 1 458 ? 33.564 -1.766 -64.615 1.00 85.38 458 GLN A CA 1
ATOM 3630 C C . GLN A 1 458 ? 34.085 -0.496 -65.291 1.00 85.38 458 GLN A C 1
ATOM 3632 O O . GLN A 1 458 ? 33.547 -0.024 -66.302 1.00 85.38 458 GLN A O 1
ATOM 3637 N N . CYS A 1 459 ? 35.168 0.053 -64.741 1.00 86.25 459 CYS A N 1
ATOM 3638 C CA . CYS A 1 459 ? 35.897 1.149 -65.367 1.00 86.25 459 CYS A CA 1
ATOM 3639 C C . CYS A 1 459 ? 36.751 0.626 -66.530 1.00 86.25 459 CYS A C 1
ATOM 3641 O O . CYS A 1 459 ? 37.397 -0.411 -66.432 1.00 86.25 459 CYS A O 1
ATOM 3643 N N . ILE A 1 460 ? 36.737 1.343 -67.652 1.00 87.88 460 ILE A N 1
ATOM 3644 C CA . ILE A 1 460 ? 37.422 0.968 -68.893 1.00 87.88 460 ILE A CA 1
ATOM 3645 C C . ILE A 1 460 ? 38.127 2.188 -69.512 1.00 87.88 460 ILE A C 1
ATOM 3647 O O . ILE A 1 460 ? 37.816 3.346 -69.205 1.00 87.88 460 ILE A O 1
ATOM 3651 N N . CYS A 1 461 ? 39.097 1.967 -70.404 1.00 88.94 461 CYS A N 1
ATOM 3652 C CA . CYS A 1 461 ? 39.675 3.056 -71.200 1.00 88.94 461 CYS A CA 1
ATOM 3653 C C . CYS A 1 461 ? 38.797 3.386 -72.421 1.00 88.94 461 CYS A C 1
ATOM 3655 O O . CYS A 1 461 ? 37.836 2.686 -72.740 1.00 88.94 461 CYS A O 1
ATOM 3657 N N . TYR A 1 462 ? 39.137 4.461 -73.136 1.00 88.38 462 TYR A N 1
ATOM 3658 C CA . TYR A 1 462 ? 38.402 4.852 -74.341 1.00 88.38 462 TYR A CA 1
ATOM 3659 C C . TYR A 1 462 ? 38.462 3.778 -75.443 1.00 88.38 462 TYR A C 1
ATOM 3661 O O . TYR A 1 462 ? 37.444 3.516 -76.076 1.00 88.38 462 TYR A O 1
ATOM 3669 N N . LEU A 1 463 ? 39.607 3.109 -75.633 1.00 91.31 463 LEU A N 1
ATOM 3670 C CA . LEU A 1 463 ? 39.753 2.053 -76.646 1.00 91.31 463 LEU A CA 1
ATOM 3671 C C . LEU A 1 463 ? 38.836 0.852 -76.372 1.00 91.31 463 LEU A C 1
ATOM 3673 O O . LEU A 1 463 ? 38.127 0.414 -77.273 1.00 91.31 463 LEU A O 1
ATOM 3677 N N . CYS A 1 464 ? 38.733 0.417 -75.113 1.00 92.00 464 CYS A N 1
ATOM 3678 C CA . CYS A 1 464 ? 37.776 -0.612 -74.696 1.00 92.00 464 CYS A CA 1
ATOM 3679 C C . CYS A 1 464 ? 36.325 -0.271 -75.079 1.00 92.00 464 CYS A C 1
ATOM 3681 O O . CYS A 1 464 ? 35.591 -1.163 -75.486 1.00 92.00 464 CYS A O 1
ATOM 3683 N N . SER A 1 465 ? 35.907 0.999 -74.976 1.00 91.56 465 SER A N 1
ATOM 3684 C CA . SER A 1 465 ? 34.524 1.413 -75.284 1.00 91.56 465 SER A CA 1
ATOM 3685 C C . SER A 1 465 ? 34.140 1.287 -76.764 1.00 91.56 465 SER A C 1
ATOM 3687 O O . SER A 1 465 ? 32.960 1.159 -77.084 1.00 91.56 465 SER A O 1
ATOM 3689 N N . VAL A 1 466 ? 35.120 1.314 -77.674 1.00 90.81 466 VAL A N 1
ATOM 3690 C CA . VAL A 1 466 ? 34.885 1.234 -79.127 1.00 90.81 466 VAL A CA 1
ATOM 3691 C C . VAL A 1 466 ? 35.206 -0.138 -79.727 1.00 90.81 466 VAL A C 1
ATOM 3693 O O . VAL A 1 466 ? 34.872 -0.362 -80.893 1.00 90.81 466 VAL A O 1
ATOM 3696 N N . ASP A 1 467 ? 35.812 -1.032 -78.940 1.00 91.25 467 ASP A N 1
ATOM 3697 C CA . ASP A 1 467 ? 36.202 -2.390 -79.333 1.00 91.25 467 ASP A CA 1
ATOM 3698 C C . ASP A 1 467 ? 35.448 -3.446 -78.500 1.00 91.25 467 ASP A C 1
ATOM 3700 O O . ASP A 1 467 ? 34.287 -3.729 -78.795 1.00 91.25 467 ASP A O 1
ATOM 3704 N N . GLU A 1 468 ? 36.038 -3.957 -77.414 1.00 91.75 468 GLU A N 1
ATOM 3705 C CA . GLU A 1 468 ? 35.464 -5.023 -76.569 1.00 91.75 468 GLU A CA 1
ATOM 3706 C C . GLU A 1 468 ? 34.077 -4.693 -75.984 1.00 91.75 468 GLU A C 1
ATOM 3708 O O . GLU A 1 468 ? 33.206 -5.554 -75.919 1.00 91.75 468 GLU A O 1
ATOM 3713 N N . HIS A 1 469 ? 33.839 -3.437 -75.593 1.00 91.06 469 HIS A N 1
ATOM 3714 C CA . HIS A 1 469 ? 32.562 -2.975 -75.027 1.00 91.06 469 HIS A CA 1
ATOM 3715 C C . HIS A 1 469 ? 31.694 -2.240 -76.057 1.00 91.06 469 HIS A C 1
ATOM 3717 O O . HIS A 1 469 ? 30.841 -1.415 -75.712 1.00 91.06 469 HIS A O 1
ATOM 3723 N N . LYS A 1 470 ? 31.914 -2.502 -77.349 1.00 91.50 470 LYS A N 1
ATOM 3724 C CA . LYS A 1 470 ? 31.176 -1.837 -78.419 1.00 91.50 470 LYS A CA 1
ATOM 3725 C C . LYS A 1 470 ? 29.689 -2.183 -78.357 1.00 91.50 470 LYS A C 1
ATOM 3727 O O . LYS A 1 470 ? 29.282 -3.325 -78.545 1.00 91.50 470 LYS A O 1
ATOM 3732 N N . GLY A 1 471 ? 28.867 -1.150 -78.193 1.00 90.00 471 GLY A N 1
ATOM 3733 C CA . GLY A 1 471 ? 27.410 -1.278 -78.103 1.00 90.00 471 GLY A CA 1
ATOM 3734 C C . GLY A 1 471 ? 26.881 -1.480 -76.682 1.00 90.00 471 GLY A C 1
ATOM 3735 O O . GLY A 1 471 ? 25.667 -1.567 -76.515 1.00 90.00 471 GLY A O 1
ATOM 3736 N N . HIS A 1 472 ? 27.751 -1.517 -75.669 1.00 95.31 472 HIS A N 1
ATOM 3737 C CA . HIS A 1 472 ? 27.342 -1.481 -74.265 1.00 95.31 472 HIS A CA 1
ATOM 3738 C C . HIS A 1 472 ? 26.997 -0.050 -73.821 1.00 95.31 472 HIS A C 1
ATOM 3740 O O . HIS A 1 472 ? 27.374 0.928 -74.472 1.00 95.31 472 HIS A O 1
ATOM 3746 N N . ASP A 1 473 ? 26.279 0.082 -72.701 1.00 93.19 473 ASP A N 1
ATOM 3747 C CA . ASP A 1 473 ? 25.985 1.391 -72.109 1.00 93.19 473 ASP A CA 1
ATOM 3748 C C . ASP A 1 473 ? 27.239 1.937 -71.416 1.00 93.19 473 ASP A C 1
ATOM 3750 O O . ASP A 1 473 ? 27.560 1.573 -70.283 1.00 93.19 473 ASP A O 1
ATOM 3754 N N . THR A 1 474 ? 27.985 2.780 -72.127 1.00 92.44 474 THR A N 1
ATOM 3755 C CA . THR A 1 474 ? 29.218 3.389 -71.624 1.00 92.44 474 THR A CA 1
ATOM 3756 C C . THR A 1 474 ? 29.038 4.879 -71.378 1.00 92.44 474 THR A C 1
ATOM 3758 O O . THR A 1 474 ? 28.652 5.631 -72.273 1.00 92.44 474 THR A O 1
ATOM 3761 N N . VAL A 1 475 ? 29.422 5.326 -70.188 1.00 91.69 475 VAL A N 1
ATOM 3762 C CA . VAL A 1 475 ? 29.441 6.736 -69.783 1.00 91.69 475 VAL A CA 1
ATOM 3763 C C . VAL A 1 475 ? 30.853 7.147 -69.369 1.00 91.69 475 VAL A C 1
ATOM 3765 O O . VAL A 1 475 ? 31.755 6.317 -69.266 1.00 91.69 475 VAL A O 1
ATOM 3768 N N . THR A 1 476 ? 31.093 8.436 -69.126 1.00 89.38 476 THR A N 1
ATOM 3769 C CA . THR A 1 476 ? 32.370 8.852 -68.521 1.00 89.38 476 THR A CA 1
ATOM 3770 C C . THR A 1 476 ? 32.402 8.454 -67.045 1.00 89.38 476 THR A C 1
ATOM 3772 O O . THR A 1 476 ? 31.397 8.593 -66.345 1.00 89.38 476 THR A O 1
ATOM 3775 N N . ALA A 1 477 ? 33.563 8.031 -66.539 1.00 84.69 477 ALA A N 1
ATOM 3776 C CA . ALA A 1 477 ? 33.733 7.668 -65.129 1.00 84.69 477 ALA A CA 1
ATOM 3777 C C . ALA A 1 477 ? 33.385 8.837 -64.185 1.00 84.69 477 ALA A C 1
ATOM 3779 O O . ALA A 1 477 ? 32.819 8.639 -63.114 1.00 84.69 477 ALA A O 1
ATOM 3780 N N . ALA A 1 478 ? 33.640 10.081 -64.611 1.00 83.62 478 ALA A N 1
ATOM 3781 C CA . ALA A 1 478 ? 33.250 11.277 -63.866 1.00 83.62 478 ALA A CA 1
ATOM 3782 C C . ALA A 1 478 ? 31.722 11.454 -63.772 1.00 83.62 478 ALA A C 1
ATOM 3784 O O . ALA A 1 478 ? 31.217 11.863 -62.727 1.00 83.62 478 ALA A O 1
ATOM 3785 N N . SER A 1 479 ? 30.983 11.148 -64.846 1.00 87.25 479 SER A N 1
ATOM 3786 C CA . SER A 1 479 ? 29.517 11.198 -64.832 1.00 87.25 479 SER A CA 1
ATOM 3787 C C . SER A 1 479 ? 28.937 10.112 -63.932 1.00 87.25 479 SER A C 1
ATOM 3789 O O . SER A 1 479 ? 28.067 10.413 -63.118 1.00 87.25 479 SER A O 1
ATOM 3791 N N . GLU A 1 480 ? 29.445 8.879 -64.035 1.00 87.06 480 GLU A N 1
ATOM 3792 C CA . GLU A 1 480 ? 28.989 7.776 -63.184 1.00 87.06 480 GLU A CA 1
ATOM 3793 C C . GLU A 1 480 ? 29.276 8.059 -61.708 1.00 87.06 480 GLU A C 1
ATOM 3795 O O . GLU A 1 480 ? 28.382 7.943 -60.874 1.00 87.06 480 GLU A O 1
ATOM 3800 N N . ARG A 1 481 ? 30.485 8.537 -61.381 1.00 83.25 481 ARG A N 1
ATOM 3801 C CA . ARG A 1 481 ? 30.826 8.952 -60.017 1.00 83.25 481 ARG A CA 1
ATOM 3802 C C . ARG A 1 481 ? 29.853 9.999 -59.482 1.00 83.25 481 ARG A C 1
ATOM 3804 O O . ARG A 1 481 ? 29.408 9.874 -58.348 1.00 83.25 481 ARG A O 1
ATOM 3811 N N . ASN A 1 482 ? 29.513 11.020 -60.269 1.00 85.25 482 ASN A N 1
ATOM 3812 C CA . ASN A 1 482 ? 28.565 12.049 -59.837 1.00 85.25 482 ASN A CA 1
ATOM 3813 C C . ASN A 1 482 ? 27.167 11.475 -59.553 1.00 85.25 482 ASN A C 1
ATOM 3815 O O . ASN A 1 482 ? 26.499 11.930 -58.626 1.00 85.25 482 ASN A O 1
ATOM 3819 N N . GLU A 1 483 ? 26.713 10.495 -60.333 1.00 86.31 483 GLU A N 1
ATOM 3820 C CA . GLU A 1 483 ? 25.432 9.819 -60.111 1.00 86.31 483 GLU A CA 1
ATOM 3821 C C . GLU A 1 483 ? 25.466 8.940 -58.852 1.00 86.31 483 GLU A C 1
ATOM 3823 O O . GLU A 1 483 ? 24.604 9.075 -57.981 1.00 86.31 483 GLU A O 1
ATOM 3828 N N . LYS A 1 484 ? 26.517 8.129 -58.684 1.00 83.12 484 LYS A N 1
ATOM 3829 C CA . LYS A 1 484 ? 26.727 7.297 -57.489 1.00 83.12 484 LYS A CA 1
ATOM 3830 C C . LYS A 1 484 ? 26.899 8.137 -56.222 1.00 83.12 484 LYS A C 1
ATOM 3832 O O . LYS A 1 484 ? 26.323 7.796 -55.196 1.00 83.12 484 LYS A O 1
ATOM 3837 N N . GLN A 1 485 ? 27.581 9.281 -56.302 1.00 83.38 485 GLN A N 1
ATOM 3838 C CA . GLN A 1 485 ? 27.709 10.236 -55.196 1.00 83.38 485 GLN A CA 1
ATOM 3839 C C . GLN A 1 485 ? 26.346 10.800 -54.767 1.00 83.38 485 GLN A C 1
ATOM 3841 O O . GLN A 1 485 ? 26.062 10.888 -53.575 1.00 83.38 485 GLN A O 1
ATOM 3846 N N . LYS A 1 486 ? 25.474 11.164 -55.720 1.00 85.94 486 LYS A N 1
ATOM 3847 C CA . LYS A 1 486 ? 24.108 11.623 -55.405 1.00 85.94 486 LYS A CA 1
ATOM 3848 C C . LYS A 1 486 ? 23.282 10.522 -54.746 1.00 85.94 486 LYS A C 1
ATOM 3850 O O . LYS A 1 486 ? 22.537 10.802 -53.808 1.00 85.94 486 LYS A O 1
ATOM 3855 N N . GLN A 1 487 ? 23.412 9.285 -55.224 1.00 84.19 487 GLN A N 1
ATOM 3856 C CA . GLN A 1 487 ? 22.735 8.138 -54.625 1.00 84.19 487 GLN A CA 1
ATOM 3857 C C . GLN A 1 487 ? 23.244 7.862 -53.204 1.00 84.19 487 GLN A C 1
ATOM 3859 O O . GLN A 1 487 ? 22.437 7.625 -52.308 1.00 84.19 487 GLN A O 1
ATOM 3864 N N . LEU A 1 488 ? 24.559 7.947 -52.983 1.00 82.38 488 LEU A N 1
ATOM 3865 C CA . LEU A 1 488 ? 25.183 7.795 -51.670 1.00 82.38 488 LEU A CA 1
ATOM 3866 C C . LEU A 1 488 ? 24.653 8.838 -50.680 1.00 82.38 488 LEU A C 1
ATOM 3868 O O . LEU A 1 488 ? 24.238 8.487 -49.579 1.00 82.38 488 LEU A O 1
ATOM 3872 N N . GLU A 1 489 ? 24.581 10.104 -51.101 1.00 84.94 489 GLU A N 1
ATOM 3873 C CA . GLU A 1 489 ? 24.050 11.188 -50.272 1.00 84.94 489 GLU A CA 1
ATOM 3874 C C . GLU A 1 489 ? 22.570 10.972 -49.925 1.00 84.94 489 GLU A C 1
ATOM 3876 O O . GLU A 1 489 ? 22.167 11.162 -48.778 1.00 84.94 489 GLU A O 1
ATOM 3881 N N . LYS A 1 490 ? 21.758 10.510 -50.887 1.00 85.94 490 LYS A N 1
ATOM 3882 C CA . LYS A 1 490 ? 20.350 10.163 -50.648 1.00 85.94 490 LYS A CA 1
ATOM 3883 C C . LYS A 1 490 ? 20.216 9.028 -49.627 1.00 85.94 490 LYS A C 1
ATOM 3885 O O . LYS A 1 490 ? 19.407 9.137 -48.708 1.00 85.94 490 LYS A O 1
ATOM 3890 N N . ASN A 1 491 ? 21.010 7.966 -49.763 1.00 81.88 491 ASN A N 1
ATOM 3891 C CA . ASN A 1 491 ? 21.010 6.840 -48.826 1.00 81.88 491 ASN A CA 1
ATOM 3892 C C . ASN A 1 491 ? 21.449 7.290 -47.421 1.00 81.88 491 ASN A C 1
ATOM 3894 O O . ASN A 1 491 ? 20.815 6.932 -46.429 1.00 81.88 491 ASN A O 1
ATOM 3898 N N . ARG A 1 492 ? 22.483 8.137 -47.333 1.00 84.50 492 ARG A N 1
ATOM 3899 C CA . ARG A 1 492 ? 22.950 8.718 -46.067 1.00 84.50 492 ARG A CA 1
ATOM 3900 C C . ARG A 1 492 ? 21.856 9.537 -45.385 1.00 84.50 492 ARG A C 1
ATOM 3902 O O . ARG A 1 492 ? 21.610 9.358 -44.196 1.00 84.50 492 ARG A O 1
ATOM 3909 N N . GLN A 1 493 ? 21.151 10.389 -46.131 1.00 87.06 493 GLN A N 1
ATOM 3910 C CA . GLN A 1 493 ? 20.022 11.165 -45.603 1.00 87.06 493 GLN A CA 1
ATOM 3911 C C . GLN A 1 493 ? 18.895 10.270 -45.076 1.00 87.06 493 GLN A C 1
ATOM 3913 O O . GLN A 1 493 ? 18.336 10.558 -44.018 1.00 87.06 493 GLN A O 1
ATOM 3918 N N . GLN A 1 494 ? 18.589 9.169 -45.770 1.00 84.88 494 GLN A N 1
ATOM 3919 C CA . GLN A 1 494 ? 17.607 8.191 -45.299 1.00 84.88 494 GLN A CA 1
ATOM 3920 C C . GLN A 1 494 ? 18.042 7.557 -43.973 1.00 84.88 494 GLN A C 1
ATOM 3922 O O . GLN A 1 494 ? 17.259 7.562 -43.028 1.00 84.88 494 GLN A O 1
ATOM 3927 N N . ILE A 1 495 ? 19.287 7.081 -43.857 1.00 85.06 495 ILE A N 1
ATOM 3928 C CA . ILE A 1 495 ? 19.804 6.488 -42.610 1.00 85.06 495 ILE A CA 1
ATOM 3929 C C . ILE A 1 495 ? 19.790 7.499 -41.460 1.00 85.06 495 ILE A C 1
ATOM 3931 O O . ILE A 1 495 ? 19.314 7.172 -40.375 1.00 85.06 495 ILE A O 1
ATOM 3935 N N . LEU A 1 496 ? 20.221 8.743 -41.693 1.00 88.62 496 LEU A N 1
ATOM 3936 C CA . LEU A 1 496 ? 20.158 9.805 -40.683 1.00 88.62 496 LEU A CA 1
ATOM 3937 C C . LEU A 1 496 ? 18.723 10.051 -40.195 1.00 88.62 496 LEU A C 1
ATOM 3939 O O . LEU A 1 496 ? 18.495 10.221 -38.996 1.00 88.62 496 LEU A O 1
ATOM 3943 N N . GLN A 1 497 ? 17.742 10.016 -41.101 1.00 87.75 497 GLN A N 1
ATOM 3944 C CA . GLN A 1 497 ? 16.330 10.118 -40.735 1.00 87.75 497 GLN A CA 1
ATOM 3945 C C . GLN A 1 497 ? 15.880 8.928 -39.871 1.00 87.75 497 GLN A C 1
ATOM 3947 O O . GLN A 1 497 ? 15.201 9.135 -38.862 1.00 87.75 497 GLN A O 1
ATOM 3952 N N . ARG A 1 498 ? 16.298 7.699 -40.210 1.00 86.31 498 ARG A N 1
ATOM 3953 C CA . ARG A 1 498 ? 16.005 6.497 -39.409 1.00 86.31 498 ARG A CA 1
ATOM 3954 C C . ARG A 1 498 ? 16.616 6.577 -38.013 1.00 86.31 498 ARG A C 1
ATOM 3956 O O . ARG A 1 498 ? 15.927 6.304 -37.032 1.00 86.31 498 ARG A O 1
ATOM 3963 N N . ILE A 1 499 ? 17.877 7.010 -37.906 1.00 88.50 499 ILE A N 1
ATOM 3964 C CA . ILE A 1 499 ? 18.563 7.236 -36.623 1.00 88.50 499 ILE A CA 1
ATOM 3965 C C . ILE A 1 499 ? 17.754 8.219 -35.778 1.00 88.50 499 ILE A C 1
ATOM 3967 O O . ILE A 1 499 ? 17.415 7.914 -34.637 1.00 88.50 499 ILE A O 1
ATOM 3971 N N . GLN A 1 500 ? 17.360 9.359 -36.352 1.00 90.94 500 GLN A N 1
ATOM 3972 C CA . GLN A 1 500 ? 16.569 10.358 -35.637 1.00 90.94 500 GLN A CA 1
ATOM 3973 C C . GLN A 1 500 ? 15.208 9.803 -35.176 1.00 90.94 500 GLN A C 1
ATOM 3975 O O . GLN A 1 500 ? 14.758 10.101 -34.067 1.00 90.94 500 GLN A O 1
ATOM 3980 N N . ASN A 1 501 ? 14.536 8.998 -36.004 1.00 86.50 501 ASN A N 1
ATOM 3981 C CA . ASN A 1 501 ? 13.278 8.341 -35.639 1.00 86.50 501 ASN A CA 1
ATOM 3982 C C . ASN A 1 501 ? 13.477 7.346 -34.485 1.00 86.50 501 ASN A C 1
ATOM 3984 O O . ASN A 1 501 ? 12.714 7.360 -33.519 1.00 86.50 501 ASN A O 1
ATOM 3988 N N . LYS A 1 502 ? 14.528 6.522 -34.534 1.00 86.38 502 LYS A N 1
ATOM 3989 C CA . LYS A 1 502 ? 14.862 5.561 -33.475 1.00 86.38 502 LYS A CA 1
ATOM 3990 C C . LYS A 1 502 ? 15.260 6.257 -32.167 1.00 86.38 502 LYS A C 1
ATOM 3992 O O . LYS A 1 502 ? 14.802 5.836 -31.110 1.00 86.38 502 LYS A O 1
ATOM 3997 N N . GLU A 1 503 ? 15.992 7.371 -32.213 1.00 91.31 503 GLU A N 1
ATOM 3998 C CA . GLU A 1 503 ? 16.304 8.194 -31.030 1.00 91.31 503 GLU A CA 1
ATOM 3999 C C . GLU A 1 503 ? 15.036 8.822 -30.405 1.00 91.31 503 GLU A C 1
ATOM 4001 O O . GLU A 1 503 ? 14.890 8.881 -29.178 1.00 91.31 503 GLU A O 1
ATOM 4006 N N . LYS A 1 504 ? 14.053 9.223 -31.224 1.00 88.81 504 LYS A N 1
ATOM 4007 C CA . LYS A 1 504 ? 12.728 9.656 -30.732 1.00 88.81 504 LYS A CA 1
ATOM 4008 C C . LYS A 1 504 ? 11.938 8.507 -30.098 1.00 88.81 504 LYS A C 1
ATOM 4010 O O . LYS A 1 504 ? 11.294 8.694 -29.066 1.00 88.81 504 LYS A O 1
ATOM 4015 N N . ASN A 1 505 ? 11.991 7.316 -30.685 1.00 85.31 505 ASN A N 1
ATOM 4016 C CA . ASN A 1 505 ? 11.333 6.136 -30.125 1.00 85.31 505 ASN A CA 1
ATOM 4017 C C . ASN A 1 505 ? 11.960 5.735 -28.782 1.00 85.31 505 ASN A C 1
ATOM 4019 O O . ASN A 1 505 ? 11.236 5.475 -27.827 1.00 85.31 505 ASN A O 1
ATOM 4023 N N . MET A 1 506 ? 13.290 5.780 -28.690 1.00 89.31 506 MET A N 1
ATOM 4024 C CA . MET A 1 506 ? 14.060 5.550 -27.468 1.00 89.31 506 MET A CA 1
ATOM 4025 C C . MET A 1 506 ? 13.626 6.486 -26.333 1.00 89.31 506 MET A C 1
ATOM 4027 O O . MET A 1 506 ? 13.246 6.040 -25.251 1.00 89.31 506 MET A O 1
ATOM 4031 N N . THR A 1 507 ? 13.601 7.794 -26.596 1.00 89.44 507 THR A N 1
ATOM 4032 C CA . THR A 1 507 ? 13.152 8.784 -25.602 1.00 89.44 507 THR A CA 1
ATOM 4033 C C . THR A 1 507 ? 11.685 8.591 -25.204 1.00 89.44 507 THR A C 1
ATOM 4035 O O . THR A 1 507 ? 11.341 8.742 -24.031 1.00 89.44 507 THR A O 1
ATOM 4038 N N . SER A 1 508 ? 10.824 8.191 -26.144 1.00 87.62 508 SER A N 1
ATOM 4039 C CA . SER A 1 508 ? 9.413 7.883 -25.871 1.00 87.62 508 SER A CA 1
ATOM 4040 C C . SER A 1 508 ? 9.242 6.635 -24.992 1.00 87.62 508 SER A C 1
ATOM 4042 O O . SER A 1 508 ? 8.423 6.650 -24.074 1.00 87.62 508 SER A O 1
ATOM 4044 N N . LEU A 1 509 ? 10.036 5.580 -25.214 1.00 86.88 509 LEU A N 1
ATOM 4045 C CA . LEU A 1 509 ? 10.046 4.366 -24.384 1.00 86.88 509 LEU A CA 1
ATOM 4046 C C . LEU A 1 509 ? 10.517 4.661 -22.953 1.00 86.88 509 LEU A C 1
ATOM 4048 O O . LEU A 1 509 ? 9.854 4.262 -21.999 1.00 86.88 509 LEU A O 1
ATOM 4052 N N . GLN A 1 510 ? 11.594 5.435 -22.797 1.00 91.00 510 GLN A N 1
ATOM 4053 C CA . GLN A 1 510 ? 12.073 5.886 -21.482 1.00 91.00 510 GLN A CA 1
ATOM 4054 C C . GLN A 1 510 ? 11.031 6.735 -20.740 1.00 91.00 510 GLN A C 1
ATOM 4056 O O . GLN A 1 510 ? 10.944 6.714 -19.511 1.00 91.00 510 GLN A O 1
ATOM 4061 N N . GLN A 1 511 ? 10.234 7.521 -21.468 1.00 89.12 511 GLN A N 1
ATOM 4062 C CA . GLN A 1 511 ? 9.140 8.273 -20.864 1.00 89.12 511 GLN A CA 1
ATOM 4063 C C . GLN A 1 511 ? 7.994 7.354 -20.423 1.00 89.12 511 GLN A C 1
ATOM 4065 O O . GLN A 1 511 ? 7.393 7.608 -19.380 1.00 89.12 511 GLN A O 1
ATOM 4070 N N . GLU A 1 512 ? 7.684 6.306 -21.187 1.00 85.56 512 GLU A N 1
ATOM 4071 C CA . GLU A 1 512 ? 6.650 5.337 -20.818 1.00 85.56 512 GLU A CA 1
ATOM 4072 C C . GLU A 1 512 ? 7.051 4.518 -19.582 1.00 85.56 512 GLU A C 1
ATOM 4074 O O . GLU A 1 512 ? 6.233 4.371 -18.678 1.00 85.56 512 GLU A O 1
ATOM 4079 N N . GLU A 1 513 ? 8.320 4.109 -19.465 1.00 90.06 513 GLU A N 1
ATOM 4080 C CA . GLU A 1 513 ? 8.866 3.466 -18.256 1.00 90.06 513 GLU A CA 1
ATOM 4081 C C . GLU A 1 513 ? 8.607 4.319 -17.005 1.00 90.06 513 GLU A C 1
ATOM 4083 O O . GLU A 1 513 ? 8.043 3.854 -16.015 1.00 90.06 513 GLU A O 1
ATOM 4088 N N . LYS A 1 514 ? 8.917 5.620 -17.072 1.00 91.38 514 LYS A N 1
ATOM 4089 C CA . LYS A 1 514 ? 8.664 6.558 -15.964 1.00 91.38 514 LYS A CA 1
ATOM 4090 C C . LYS A 1 514 ? 7.179 6.679 -15.617 1.00 91.38 514 LYS A C 1
ATOM 4092 O O . LYS A 1 514 ? 6.832 6.845 -14.444 1.00 91.38 514 LYS A O 1
ATOM 4097 N N . LYS A 1 515 ? 6.289 6.630 -16.614 1.00 87.00 515 LYS A N 1
ATOM 4098 C CA . LYS A 1 515 ? 4.836 6.672 -16.374 1.00 87.00 515 LYS A CA 1
ATOM 4099 C C . LYS A 1 515 ? 4.348 5.412 -15.672 1.00 87.00 515 LYS A C 1
ATOM 4101 O O . LYS A 1 515 ? 3.514 5.523 -14.785 1.00 87.00 515 LYS A O 1
ATOM 4106 N N . ILE A 1 516 ? 4.874 4.248 -16.037 1.00 85.75 516 ILE A N 1
ATOM 4107 C CA . ILE A 1 516 ? 4.537 2.973 -15.397 1.00 85.75 516 ILE A CA 1
ATOM 4108 C C . ILE A 1 516 ? 4.940 2.989 -13.925 1.00 85.75 516 ILE A C 1
ATOM 4110 O O . ILE A 1 516 ? 4.094 2.750 -13.064 1.00 85.75 516 ILE A O 1
ATOM 4114 N N . VAL A 1 517 ? 6.184 3.381 -13.632 1.00 89.00 517 VAL A N 1
ATOM 4115 C CA . VAL A 1 517 ? 6.687 3.507 -12.254 1.00 89.00 517 VAL A CA 1
ATOM 4116 C C . VAL A 1 517 ? 5.802 4.451 -11.436 1.00 89.00 517 VAL A C 1
ATOM 4118 O O . VAL A 1 517 ? 5.257 4.066 -10.404 1.00 89.00 517 VAL A O 1
ATOM 4121 N N . SER A 1 518 ? 5.585 5.674 -11.932 1.00 90.00 518 SER A N 1
ATOM 4122 C CA . SER A 1 518 ? 4.773 6.672 -11.219 1.00 90.00 518 SER A CA 1
ATOM 4123 C C . SER A 1 518 ? 3.300 6.270 -11.076 1.00 90.00 518 SER A C 1
ATOM 4125 O O . SER A 1 518 ? 2.686 6.566 -10.052 1.00 90.00 518 SER A O 1
ATOM 4127 N N . SER A 1 519 ? 2.728 5.564 -12.055 1.00 86.19 519 SER A N 1
ATOM 4128 C CA . SER A 1 519 ? 1.365 5.028 -11.975 1.00 86.19 519 SER A CA 1
ATOM 4129 C C . SER A 1 519 ? 1.249 3.917 -10.929 1.00 86.19 519 SER A C 1
ATOM 4131 O O . SER A 1 519 ? 0.273 3.881 -10.178 1.00 86.19 519 SER A O 1
ATOM 4133 N N . ALA A 1 520 ? 2.234 3.018 -10.851 1.00 84.88 520 ALA A N 1
ATOM 4134 C CA . ALA A 1 520 ? 2.270 1.955 -9.854 1.00 84.88 520 ALA A CA 1
ATOM 4135 C C . ALA A 1 520 ? 2.414 2.519 -8.432 1.00 84.88 520 ALA A C 1
ATOM 4137 O O . ALA A 1 520 ? 1.656 2.130 -7.541 1.00 84.88 520 ALA A O 1
ATOM 4138 N N . ASP A 1 521 ? 3.315 3.484 -8.228 1.00 90.25 521 ASP A N 1
ATOM 4139 C CA . ASP A 1 521 ? 3.476 4.171 -6.941 1.00 90.25 521 ASP A CA 1
ATOM 4140 C C . ASP A 1 521 ? 2.189 4.898 -6.528 1.00 90.25 521 ASP A C 1
ATOM 4142 O O . ASP A 1 521 ? 1.705 4.710 -5.410 1.00 90.25 521 ASP A O 1
ATOM 4146 N N . ALA A 1 522 ? 1.554 5.634 -7.448 1.00 86.06 522 ALA A N 1
ATOM 4147 C CA . ALA A 1 522 ? 0.280 6.301 -7.185 1.00 86.06 522 ALA A CA 1
ATOM 4148 C C . ALA A 1 522 ? -0.842 5.313 -6.807 1.00 86.06 522 ALA A C 1
ATOM 4150 O O . ALA A 1 522 ? -1.660 5.603 -5.929 1.00 86.06 522 ALA A O 1
ATOM 4151 N N . ALA A 1 523 ? -0.888 4.134 -7.438 1.00 82.38 523 ALA A N 1
ATOM 4152 C CA . ALA A 1 523 ? -1.852 3.087 -7.107 1.00 82.38 523 ALA A CA 1
ATOM 4153 C C . ALA A 1 523 ? -1.603 2.484 -5.712 1.00 82.38 523 ALA A C 1
ATOM 4155 O O . ALA A 1 523 ? -2.560 2.258 -4.961 1.00 82.38 523 ALA A O 1
ATOM 4156 N N . VAL A 1 524 ? -0.337 2.267 -5.335 1.00 89.62 524 VAL A N 1
ATOM 4157 C CA . VAL A 1 524 ? 0.048 1.816 -3.987 1.00 89.62 524 VAL A CA 1
ATOM 4158 C C . VAL A 1 524 ? -0.342 2.859 -2.940 1.00 89.62 524 VAL A C 1
ATOM 4160 O O . VAL A 1 524 ? -1.027 2.519 -1.977 1.00 89.62 524 VAL A O 1
ATOM 4163 N N . GLU A 1 525 ? 0.005 4.129 -3.151 1.00 87.88 525 GLU A N 1
ATOM 4164 C CA . GLU A 1 525 ? -0.344 5.224 -2.238 1.00 87.88 525 GLU A CA 1
ATOM 4165 C C . GLU A 1 525 ? -1.859 5.402 -2.090 1.00 87.88 525 GLU A C 1
ATOM 4167 O O . GLU A 1 525 ? -2.367 5.619 -0.988 1.00 87.88 525 GLU A O 1
ATOM 4172 N N . SER A 1 526 ? -2.608 5.314 -3.193 1.00 84.44 526 SER A N 1
ATOM 4173 C CA . SER A 1 526 ? -4.068 5.404 -3.146 1.00 84.44 526 SER A CA 1
ATOM 4174 C C . SER A 1 526 ? -4.682 4.243 -2.369 1.00 84.44 526 SER A C 1
ATOM 4176 O O . SER A 1 526 ? -5.636 4.452 -1.617 1.00 84.44 526 SER A O 1
ATOM 4178 N N . SER A 1 527 ? -4.129 3.037 -2.526 1.00 84.94 527 SER A N 1
ATOM 4179 C CA . SER A 1 527 ? -4.551 1.861 -1.763 1.00 84.94 527 SER A CA 1
ATOM 4180 C C . SER A 1 527 ? -4.273 2.055 -0.270 1.00 84.94 527 SER A C 1
ATOM 4182 O O . SER A 1 527 ? -5.164 1.839 0.549 1.00 84.94 527 SER A O 1
ATOM 4184 N N . ASP A 1 528 ? -3.082 2.548 0.085 1.00 87.94 528 ASP A N 1
ATOM 4185 C CA . ASP A 1 528 ? -2.695 2.842 1.470 1.00 87.94 528 ASP A CA 1
ATOM 4186 C C . ASP A 1 528 ? -3.607 3.869 2.138 1.00 87.94 528 ASP A C 1
ATOM 4188 O O . ASP A 1 528 ? -4.065 3.650 3.262 1.00 87.94 528 ASP A O 1
ATOM 4192 N N . ARG A 1 529 ? -3.929 4.964 1.436 1.00 87.25 529 ARG A N 1
ATOM 4193 C CA . ARG A 1 529 ? -4.881 5.963 1.942 1.00 87.25 529 ARG A CA 1
ATOM 4194 C C . ARG A 1 529 ? -6.254 5.355 2.206 1.00 87.25 529 ARG A C 1
ATOM 4196 O O . ARG A 1 529 ? -6.773 5.512 3.309 1.00 87.25 529 ARG A O 1
ATOM 4203 N N . GLY A 1 530 ? -6.822 4.638 1.233 1.00 84.44 530 GLY A N 1
ATOM 4204 C CA . GLY A 1 530 ? -8.156 4.042 1.377 1.00 84.44 530 GLY A CA 1
ATOM 4205 C C . GLY A 1 530 ? -8.244 3.054 2.547 1.00 84.44 530 GLY A C 1
ATOM 4206 O O . GLY A 1 530 ? -9.264 2.967 3.229 1.00 84.44 530 GLY A O 1
ATOM 4207 N N . LEU A 1 531 ? -7.156 2.343 2.836 1.00 84.88 531 LEU A N 1
ATOM 4208 C CA . LEU A 1 531 ? -7.096 1.397 3.947 1.00 84.88 531 LEU A CA 1
ATOM 4209 C C . LEU A 1 531 ? -6.916 2.073 5.301 1.00 84.88 531 LEU A C 1
ATOM 4211 O O . LEU A 1 531 ? -7.563 1.668 6.266 1.00 84.88 531 LEU A O 1
ATOM 4215 N N . ALA A 1 532 ? -6.082 3.110 5.379 1.00 88.56 532 ALA A N 1
ATOM 4216 C CA . ALA A 1 532 ? -5.967 3.921 6.585 1.00 88.56 532 ALA A CA 1
ATOM 4217 C C . ALA A 1 532 ? -7.326 4.541 6.961 1.00 88.56 532 ALA A C 1
ATOM 4219 O O . ALA A 1 532 ? -7.713 4.530 8.131 1.00 88.56 532 ALA A O 1
ATOM 4220 N N . GLU A 1 533 ? -8.086 5.011 5.966 1.00 89.19 533 GLU A N 1
ATOM 4221 C CA . GLU A 1 533 ? -9.455 5.501 6.153 1.00 89.19 533 GLU A CA 1
ATOM 4222 C C . GLU A 1 533 ? -10.402 4.401 6.655 1.00 89.19 533 GLU A C 1
ATOM 4224 O O . GLU A 1 533 ? -11.155 4.630 7.606 1.00 89.19 533 GLU A O 1
ATOM 4229 N N . LEU A 1 534 ? -10.339 3.194 6.079 1.00 88.06 534 LEU A N 1
ATOM 4230 C CA . LEU A 1 534 ? -11.162 2.059 6.506 1.00 88.06 534 LEU A CA 1
ATOM 4231 C C . LEU A 1 534 ? -10.862 1.630 7.950 1.00 88.06 534 LEU A C 1
ATOM 4233 O O . LEU A 1 534 ? -11.792 1.455 8.739 1.00 88.06 534 LEU A O 1
ATOM 4237 N N . ILE A 1 535 ? -9.583 1.490 8.314 1.00 88.50 535 ILE A N 1
ATOM 4238 C CA . ILE A 1 535 ? -9.160 1.140 9.680 1.00 88.50 535 ILE A CA 1
ATOM 4239 C C . ILE A 1 535 ? -9.646 2.206 10.664 1.00 88.50 535 ILE A C 1
ATOM 4241 O O . ILE A 1 535 ? -10.285 1.872 11.659 1.00 88.50 535 ILE A O 1
ATOM 4245 N N . SER A 1 536 ? -9.441 3.486 10.343 1.00 90.38 536 SER A N 1
ATOM 4246 C CA . SER A 1 536 ? -9.910 4.609 11.162 1.00 90.38 536 SER A CA 1
ATOM 4247 C C . SER A 1 536 ? -11.431 4.587 11.367 1.00 90.38 536 SER A C 1
ATOM 4249 O O . SER A 1 536 ? -11.925 4.798 12.480 1.00 90.38 536 SER A O 1
ATOM 4251 N N . LEU A 1 537 ? -12.204 4.270 10.321 1.00 89.88 537 LEU A N 1
ATOM 4252 C CA . LEU A 1 537 ? -13.659 4.151 10.418 1.00 89.88 537 LEU A CA 1
ATOM 4253 C C . LEU A 1 537 ? -14.079 2.999 11.344 1.00 89.88 537 LEU A C 1
ATOM 4255 O O . LEU A 1 537 ? -14.973 3.181 12.176 1.00 89.88 537 LEU A O 1
ATOM 4259 N N . ILE A 1 538 ? -13.429 1.838 11.222 1.00 86.38 538 ILE A N 1
ATOM 4260 C CA . ILE A 1 538 ? -13.685 0.664 12.066 1.00 86.38 538 ILE A CA 1
ATOM 4261 C C . ILE A 1 538 ? -13.341 0.974 13.527 1.00 86.38 538 ILE A C 1
ATOM 4263 O O . ILE A 1 538 ? -14.176 0.766 14.409 1.00 86.38 538 ILE A O 1
ATOM 4267 N N . GLU A 1 539 ? -12.165 1.545 13.793 1.00 89.81 539 GLU A N 1
ATOM 4268 C CA . GLU A 1 539 ? -11.741 1.956 15.136 1.00 89.81 539 GLU A CA 1
ATOM 4269 C C . GLU A 1 539 ? -12.730 2.946 15.761 1.00 89.81 539 GLU A C 1
ATOM 4271 O O . GLU A 1 539 ? -13.150 2.790 16.915 1.00 89.81 539 GLU A O 1
ATOM 4276 N N . LYS A 1 540 ? -13.184 3.938 14.988 1.00 91.44 540 LYS A N 1
ATOM 4277 C CA . LYS A 1 540 ? -14.185 4.914 15.432 1.00 91.44 540 LYS A CA 1
ATOM 4278 C C . LYS A 1 540 ? -15.524 4.257 15.778 1.00 91.44 540 LYS A C 1
ATOM 4280 O O . LYS A 1 540 ? -16.143 4.608 16.780 1.00 91.44 540 LYS A O 1
ATOM 4285 N N . LYS A 1 541 ? -15.992 3.299 14.975 1.00 86.94 541 LYS A N 1
ATOM 4286 C CA . LYS A 1 541 ? -17.237 2.569 15.261 1.00 86.94 541 LYS A CA 1
ATOM 4287 C C . LYS A 1 541 ? -17.111 1.698 16.506 1.00 86.94 541 LYS A C 1
ATOM 4289 O O . LYS A 1 541 ? -17.977 1.738 17.373 1.00 86.94 541 LYS A O 1
ATOM 4294 N N . MET A 1 542 ? -16.007 0.980 16.651 1.00 86.50 542 MET A N 1
ATOM 4295 C CA . MET A 1 542 ? -15.785 0.077 17.781 1.00 86.50 542 MET A CA 1
ATOM 4296 C C . MET A 1 542 ? -15.581 0.830 19.102 1.00 86.50 542 MET A C 1
ATOM 4298 O O . MET A 1 542 ? -16.059 0.389 20.148 1.00 86.50 542 MET A O 1
ATOM 4302 N N . THR A 1 543 ? -14.927 1.995 19.076 1.00 90.19 543 THR A N 1
ATOM 4303 C CA . THR A 1 543 ? -14.824 2.880 20.251 1.00 90.19 543 THR A CA 1
ATOM 4304 C C . THR A 1 543 ? -16.184 3.425 20.684 1.00 90.19 543 THR A C 1
ATOM 4306 O O . THR A 1 543 ? -16.470 3.449 21.883 1.00 90.19 543 THR A O 1
ATOM 4309 N N . GLU A 1 544 ? -17.057 3.780 19.738 1.00 89.00 544 GLU A N 1
ATOM 4310 C CA . GLU A 1 544 ? -18.434 4.189 20.030 1.00 89.00 544 GLU A CA 1
ATOM 4311 C C . GLU A 1 544 ? -19.236 3.052 20.685 1.00 89.00 544 GLU A C 1
ATOM 4313 O O . GLU A 1 544 ? -19.861 3.255 21.726 1.00 89.00 544 GLU A O 1
ATOM 4318 N N . VAL A 1 545 ? -19.141 1.825 20.164 1.00 84.38 545 VAL A N 1
ATOM 4319 C CA . VAL A 1 545 ? -19.803 0.649 20.761 1.00 84.38 545 VAL A CA 1
ATOM 4320 C C . VAL A 1 545 ? -19.306 0.392 22.187 1.00 84.38 545 VAL A C 1
ATOM 4322 O O . VAL A 1 545 ? -20.110 0.215 23.105 1.00 84.38 545 VAL A O 1
ATOM 4325 N N . LYS A 1 546 ? -17.987 0.433 22.423 1.00 87.75 546 LYS A N 1
ATOM 4326 C CA . LYS A 1 546 ? -17.428 0.301 23.781 1.00 87.75 546 LYS A CA 1
ATOM 4327 C C . LYS A 1 546 ? -17.967 1.373 24.722 1.00 87.75 546 LYS A C 1
ATOM 4329 O O . LYS A 1 546 ? -18.305 1.066 25.866 1.00 87.75 546 LYS A O 1
ATOM 4334 N N . LYS A 1 547 ? -18.061 2.620 24.254 1.00 91.31 547 LYS A N 1
ATOM 4335 C CA . LYS A 1 547 ? -18.598 3.738 25.036 1.00 91.31 547 LYS A CA 1
ATOM 4336 C C . LYS A 1 547 ? -20.059 3.501 25.421 1.00 91.31 547 LYS A C 1
ATOM 4338 O O . LYS A 1 547 ? -20.406 3.727 26.576 1.00 91.31 547 LYS A O 1
ATOM 4343 N N . GLN A 1 548 ? -20.885 2.997 24.504 1.00 87.19 548 GLN A N 1
ATOM 4344 C CA . GLN A 1 548 ? -22.287 2.655 24.777 1.00 87.19 548 GLN A CA 1
ATOM 4345 C C . GLN A 1 548 ? -22.430 1.516 25.795 1.00 87.19 548 GLN A C 1
ATOM 4347 O O . GLN A 1 548 ? -23.267 1.576 26.693 1.00 87.19 548 GLN A O 1
ATOM 4352 N N . ILE A 1 549 ? -21.581 0.489 25.713 1.00 85.06 549 ILE A N 1
ATOM 4353 C CA . ILE A 1 549 ? -21.577 -0.598 26.702 1.00 85.06 549 ILE A CA 1
ATOM 4354 C C . ILE A 1 549 ? -21.190 -0.057 28.086 1.00 85.06 549 ILE A C 1
ATOM 4356 O O . ILE A 1 549 ? -21.847 -0.373 29.080 1.00 85.06 549 ILE A O 1
ATOM 4360 N N . ARG A 1 550 ? -20.147 0.780 28.165 1.00 91.38 550 ARG A N 1
ATOM 4361 C CA . ARG A 1 550 ? -19.692 1.388 29.426 1.00 91.38 550 ARG A CA 1
ATOM 4362 C C . ARG A 1 550 ? -20.728 2.357 30.011 1.00 91.38 550 ARG A C 1
ATOM 4364 O O . ARG A 1 550 ? -20.921 2.353 31.224 1.00 91.38 550 ARG A O 1
ATOM 4371 N N . SER A 1 551 ? -21.437 3.138 29.194 1.00 88.38 551 SER A N 1
ATOM 4372 C CA . SER A 1 551 ? -22.500 4.023 29.694 1.00 88.38 551 SER A CA 1
ATOM 4373 C C . SER A 1 551 ? -23.686 3.231 30.256 1.00 88.38 551 SER A C 1
ATOM 4375 O O . SER A 1 551 ? -24.200 3.571 31.323 1.00 88.38 551 SER A O 1
ATOM 4377 N N . GLN A 1 552 ? -24.067 2.125 29.610 1.00 84.50 552 GLN A N 1
ATOM 4378 C CA . GLN A 1 552 ? -25.106 1.230 30.120 1.00 84.50 552 GLN A CA 1
ATOM 4379 C C . GLN A 1 552 ? -24.665 0.520 31.413 1.00 84.50 552 GLN A C 1
ATOM 4381 O O . GLN A 1 552 ? -25.449 0.422 32.357 1.00 84.50 552 GLN A O 1
ATOM 4386 N N . GLN A 1 553 ? -23.401 0.083 31.496 1.00 88.19 553 GLN A N 1
ATOM 4387 C CA . GLN A 1 553 ? -22.799 -0.442 32.729 1.00 88.19 553 GLN A CA 1
ATOM 4388 C C . GLN A 1 553 ? -22.927 0.572 33.874 1.00 88.19 553 GLN A C 1
ATOM 4390 O O . GLN A 1 553 ? -23.350 0.237 34.982 1.00 88.19 553 GLN A O 1
ATOM 4395 N N . GLU A 1 554 ? -22.569 1.828 33.617 1.00 92.75 554 GLU A N 1
ATOM 4396 C CA . GLU A 1 554 ? -22.612 2.883 34.622 1.00 92.75 554 GLU A CA 1
ATOM 4397 C C . GLU A 1 554 ? -24.049 3.175 35.081 1.00 92.75 554 GLU A C 1
ATOM 4399 O O . GLU A 1 554 ? -24.295 3.303 36.281 1.00 92.75 554 GLU A O 1
ATOM 4404 N N . ALA A 1 555 ? -25.014 3.211 34.159 1.00 86.50 555 ALA A N 1
ATOM 4405 C CA . ALA A 1 555 ? -26.425 3.412 34.482 1.00 86.50 555 ALA A CA 1
ATOM 4406 C C . ALA A 1 555 ? -26.984 2.293 35.380 1.00 86.50 555 ALA A C 1
ATOM 4408 O O . ALA A 1 555 ? -27.616 2.575 36.399 1.00 86.50 555 ALA A O 1
ATOM 4409 N N . GLU A 1 556 ? -26.717 1.027 35.052 1.00 80.94 556 GLU A N 1
ATOM 4410 C CA . GLU A 1 556 ? -27.199 -0.115 35.840 1.00 80.94 556 GLU A CA 1
ATOM 4411 C C . GLU A 1 556 ? -26.509 -0.230 37.202 1.00 80.94 556 GLU A C 1
ATOM 4413 O O . GLU A 1 556 ? -27.160 -0.468 38.222 1.00 80.94 556 GLU A O 1
ATOM 4418 N N . THR A 1 557 ? -25.199 0.018 37.263 1.00 86.75 557 THR A N 1
ATOM 4419 C CA . THR A 1 557 ? -24.474 0.025 38.544 1.00 86.75 557 THR A CA 1
ATOM 4420 C C . THR A 1 557 ? -24.893 1.191 39.439 1.00 86.75 557 THR A C 1
ATOM 4422 O O . THR A 1 557 ? -24.924 1.033 40.659 1.00 86.75 557 THR A O 1
ATOM 4425 N N . LYS A 1 558 ? -25.251 2.355 38.876 1.00 89.94 558 LYS A N 1
ATOM 4426 C CA . LYS A 1 558 ? -25.856 3.467 39.630 1.00 89.94 558 LYS A CA 1
ATOM 4427 C C . LYS A 1 558 ? -27.216 3.082 40.213 1.00 89.94 558 LYS A C 1
ATOM 4429 O O . LYS A 1 558 ? -27.445 3.354 41.388 1.00 89.94 558 LYS A O 1
ATOM 4434 N N . LYS A 1 559 ? -28.081 2.404 39.447 1.00 86.62 559 LYS A N 1
ATOM 4435 C CA . LYS A 1 559 ? -29.367 1.892 39.960 1.00 86.62 559 LYS A CA 1
ATOM 4436 C C . LYS A 1 559 ? -29.152 0.927 41.126 1.00 86.62 559 LYS A C 1
ATOM 4438 O O . LYS A 1 559 ? -29.740 1.123 42.180 1.00 86.62 559 LYS A O 1
ATOM 4443 N N . CYS A 1 560 ? -28.275 -0.067 40.968 1.00 85.31 560 CYS A N 1
ATOM 4444 C CA . CYS A 1 560 ? -27.993 -1.041 42.028 1.00 85.31 560 CYS A CA 1
ATOM 4445 C C . CYS A 1 560 ? -27.461 -0.366 43.301 1.00 85.31 560 CYS A C 1
ATOM 4447 O O . CYS A 1 560 ? -27.943 -0.666 44.390 1.00 85.31 560 CYS A O 1
ATOM 4449 N N . ARG A 1 561 ? -26.531 0.591 43.162 1.00 90.25 561 ARG A N 1
ATOM 4450 C CA . ARG A 1 561 ? -26.010 1.376 44.293 1.00 90.25 561 ARG A CA 1
ATOM 4451 C C . ARG A 1 561 ? -27.098 2.173 45.005 1.00 90.25 561 ARG A C 1
ATOM 4453 O O . ARG A 1 561 ? -27.169 2.128 46.223 1.00 90.25 561 ARG A O 1
ATOM 4460 N N . HIS A 1 562 ? -28.000 2.812 44.262 1.00 88.75 562 HIS A N 1
ATOM 4461 C CA . HIS A 1 562 ? -29.130 3.525 44.859 1.00 88.75 562 HIS A CA 1
ATOM 4462 C C . HIS A 1 562 ? -30.016 2.608 45.725 1.00 88.75 562 HIS A C 1
ATOM 4464 O O . HIS A 1 562 ? -30.435 2.999 46.814 1.00 88.75 562 HIS A O 1
ATOM 4470 N N . PHE A 1 563 ? -30.271 1.369 45.285 1.00 86.50 563 PHE A N 1
ATOM 4471 C CA . PHE A 1 563 ? -31.003 0.393 46.102 1.00 86.50 563 PHE A CA 1
ATOM 4472 C C . PHE A 1 563 ? -30.197 -0.100 47.303 1.00 86.50 563 PHE A C 1
ATOM 4474 O O . PHE A 1 563 ? -30.777 -0.257 48.376 1.00 86.50 563 PHE A O 1
ATOM 4481 N N . GLN A 1 564 ? -28.881 -0.290 47.164 1.00 88.12 564 GLN A N 1
ATOM 4482 C CA . GLN A 1 564 ? -28.011 -0.597 48.304 1.00 88.12 564 GLN A CA 1
ATOM 4483 C C . GLN A 1 564 ? -28.061 0.513 49.359 1.00 88.12 564 GLN A C 1
ATOM 4485 O O . GLN A 1 564 ? -28.223 0.204 50.535 1.00 88.12 564 GLN A O 1
ATOM 4490 N N . ASP A 1 565 ? -27.999 1.785 48.953 1.00 90.94 565 ASP A N 1
ATOM 4491 C CA . ASP A 1 565 ? -28.085 2.931 49.867 1.00 90.94 565 ASP A CA 1
ATOM 4492 C C . ASP A 1 565 ? -29.432 2.952 50.607 1.00 90.94 565 ASP A C 1
ATOM 4494 O O . ASP A 1 565 ? -29.479 3.137 51.826 1.00 90.94 565 ASP A O 1
ATOM 4498 N N . LYS A 1 566 ? -30.535 2.689 49.890 1.00 91.19 566 LYS A N 1
ATOM 4499 C CA . LYS A 1 566 ? -31.877 2.601 50.483 1.00 91.19 566 LYS A CA 1
ATOM 4500 C C . LYS A 1 566 ? -31.989 1.445 51.483 1.00 91.19 566 LYS A C 1
ATOM 4502 O O . LYS A 1 566 ? -32.458 1.652 52.601 1.00 91.19 566 LYS A O 1
ATOM 4507 N N . LEU A 1 567 ? -31.524 0.248 51.123 1.00 88.69 567 LEU A N 1
ATOM 4508 C CA . LEU A 1 567 ? -31.515 -0.909 52.026 1.00 88.69 567 LEU A CA 1
ATOM 4509 C C . LEU A 1 567 ? -30.625 -0.661 53.248 1.00 88.69 567 LEU A C 1
ATOM 4511 O O . LEU A 1 567 ? -31.013 -0.993 54.365 1.00 88.69 567 LEU A O 1
ATOM 4515 N N . GLN A 1 568 ? -29.471 -0.019 53.069 1.00 93.38 568 GLN A N 1
ATOM 4516 C CA . GLN A 1 568 ? -28.575 0.351 54.162 1.00 93.38 568 GLN A CA 1
ATOM 4517 C C . GLN A 1 568 ? -29.242 1.344 55.126 1.00 93.38 568 GLN A C 1
ATOM 4519 O O . GLN A 1 568 ? -29.081 1.223 56.347 1.00 93.38 568 GLN A O 1
ATOM 4524 N N . GLN A 1 569 ? -30.021 2.300 54.611 1.00 90.88 569 GLN A N 1
ATOM 4525 C CA . GLN A 1 569 ? -30.821 3.212 55.428 1.00 90.88 569 GLN A CA 1
ATOM 4526 C C . GLN A 1 569 ? -31.907 2.457 56.207 1.00 90.88 569 GLN A C 1
ATOM 4528 O O . GLN A 1 569 ? -32.019 2.637 57.420 1.00 90.88 569 GLN A O 1
ATOM 4533 N N . GLU A 1 570 ? -32.654 1.568 55.547 1.00 88.69 570 GLU A N 1
ATOM 4534 C CA . GLU A 1 570 ? -33.685 0.736 56.183 1.00 88.69 570 GLU A CA 1
ATOM 4535 C C . GLU A 1 570 ? -33.095 -0.176 57.272 1.00 88.69 570 GLU A C 1
ATOM 4537 O O . GLU A 1 570 ? -33.633 -0.257 58.374 1.00 88.69 570 GLU A O 1
ATOM 4542 N N . VAL A 1 571 ? -31.944 -0.809 57.017 1.00 90.94 571 VAL A N 1
ATOM 4543 C CA . VAL A 1 571 ? -31.211 -1.611 58.010 1.00 90.94 571 VAL A CA 1
ATOM 4544 C C . VAL A 1 571 ? -30.771 -0.750 59.191 1.00 90.94 571 VAL A C 1
ATOM 4546 O O . VAL A 1 571 ? -30.879 -1.180 60.338 1.00 90.94 571 VAL A O 1
ATOM 4549 N N . SER A 1 572 ? -30.286 0.468 58.942 1.00 92.06 572 SER A N 1
ATOM 4550 C CA . SER A 1 572 ? -29.876 1.393 60.005 1.00 92.06 572 SER A CA 1
ATOM 4551 C C . SER A 1 572 ? -31.068 1.821 60.867 1.00 92.06 572 SER A C 1
ATOM 4553 O O . SER A 1 572 ? -30.949 1.876 62.091 1.00 92.06 572 SER A O 1
ATOM 4555 N N . GLN A 1 573 ? -32.231 2.049 60.249 1.00 91.38 573 GLN A N 1
ATOM 4556 C CA . GLN A 1 573 ? -33.474 2.360 60.951 1.00 91.38 573 GLN A CA 1
ATOM 4557 C C . GLN A 1 573 ? -33.968 1.173 61.786 1.00 91.38 573 GLN A C 1
ATOM 4559 O O . GLN A 1 573 ? -34.273 1.354 62.963 1.00 91.38 573 GLN A O 1
ATOM 4564 N N . LEU A 1 574 ? -33.970 -0.041 61.228 1.00 89.81 574 LEU A N 1
ATOM 4565 C CA . LEU A 1 574 ? -34.341 -1.259 61.955 1.00 89.81 574 LEU A CA 1
ATOM 4566 C C . LEU A 1 574 ? -33.393 -1.535 63.131 1.00 89.81 574 LEU A C 1
ATOM 4568 O O . LEU A 1 574 ? -33.849 -1.878 64.217 1.00 89.81 574 LEU A O 1
ATOM 4572 N N . LYS A 1 575 ? -32.079 -1.336 62.958 1.00 91.38 575 LYS A N 1
ATOM 4573 C CA . LYS A 1 575 ? -31.097 -1.437 64.053 1.00 91.38 575 LYS A CA 1
ATOM 4574 C C . LYS A 1 575 ? -31.360 -0.412 65.153 1.00 91.38 575 LYS A C 1
ATOM 4576 O O . LYS A 1 575 ? -31.255 -0.751 66.329 1.00 91.38 575 LYS A O 1
ATOM 4581 N N . LYS A 1 576 ? -31.715 0.822 64.782 1.00 91.38 576 LYS A N 1
ATOM 4582 C CA . LYS A 1 576 ? -32.084 1.865 65.742 1.00 91.38 576 LYS A CA 1
ATOM 4583 C C . LYS A 1 576 ? -33.336 1.462 66.525 1.00 91.38 576 LYS A C 1
ATOM 4585 O O . LYS A 1 576 ? -33.286 1.450 67.749 1.00 91.38 576 LYS A O 1
ATOM 4590 N N . GLN A 1 577 ? -34.396 1.034 65.836 1.00 87.31 577 GLN A N 1
ATOM 4591 C CA . GLN A 1 577 ? -35.622 0.532 66.468 1.00 87.31 577 GLN A CA 1
ATOM 4592 C C . GLN A 1 577 ? -35.335 -0.652 67.400 1.00 87.31 577 GLN A C 1
ATOM 4594 O O . GLN A 1 577 ? -35.817 -0.677 68.527 1.00 87.31 577 GLN A O 1
ATOM 4599 N N . HIS A 1 578 ? -34.489 -1.598 66.982 1.00 88.00 578 HIS A N 1
ATOM 4600 C CA . HIS A 1 578 ? -34.061 -2.704 67.839 1.00 88.00 578 HIS A CA 1
ATOM 4601 C C . HIS A 1 578 ? -33.340 -2.210 69.102 1.00 88.00 578 HIS A C 1
ATOM 4603 O O . HIS A 1 578 ? -33.620 -2.697 70.192 1.00 88.00 578 HIS A O 1
ATOM 4609 N N . SER A 1 579 ? -32.440 -1.227 68.984 1.00 88.06 579 SER A N 1
ATOM 4610 C CA . SER A 1 579 ? -31.726 -0.662 70.139 1.00 88.06 579 SER A CA 1
ATOM 4611 C C . SER A 1 579 ? -32.630 0.143 71.084 1.00 88.06 579 SER A C 1
ATOM 4613 O O . SER A 1 579 ? -32.425 0.123 72.296 1.00 88.06 579 SER A O 1
ATOM 4615 N N . GLU A 1 580 ? -33.649 0.820 70.547 1.00 87.50 580 GLU A N 1
ATOM 4616 C CA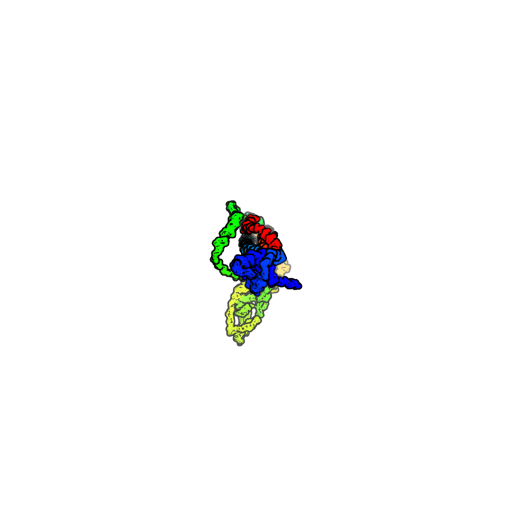 . GLU A 1 580 ? -34.674 1.517 71.331 1.00 87.50 580 GLU A CA 1
ATOM 4617 C C . GLU A 1 580 ? -35.509 0.498 72.126 1.00 87.50 580 GLU A C 1
ATOM 4619 O O . GLU A 1 580 ? -35.675 0.654 73.336 1.00 87.50 580 GLU A O 1
ATOM 4624 N N . LEU A 1 581 ? -35.927 -0.610 71.501 1.00 85.56 581 LEU A N 1
ATOM 4625 C CA . LEU A 1 581 ? -36.585 -1.722 72.203 1.00 85.56 581 LEU A CA 1
ATOM 4626 C C . LEU A 1 581 ? -35.663 -2.362 73.256 1.00 85.56 581 LEU A C 1
ATOM 4628 O O . LEU A 1 581 ? -36.099 -2.601 74.380 1.00 85.56 581 LEU A O 1
ATOM 4632 N N . ASP A 1 582 ? -34.378 -2.573 72.948 1.00 85.00 582 ASP A N 1
ATOM 4633 C CA . ASP A 1 582 ? -33.387 -3.053 73.925 1.00 85.00 582 ASP A CA 1
ATOM 4634 C C . ASP A 1 582 ? -33.286 -2.133 75.144 1.00 85.00 582 ASP A C 1
ATOM 4636 O O . ASP A 1 582 ? -33.123 -2.611 76.265 1.00 85.00 582 ASP A O 1
ATOM 4640 N N . SER A 1 583 ? -33.359 -0.815 74.947 1.00 86.12 583 SER A N 1
ATOM 4641 C CA . SER A 1 583 ? -33.302 0.144 76.050 1.00 86.12 583 SER A CA 1
ATOM 4642 C C . SER A 1 583 ? -34.536 0.073 76.955 1.00 86.12 583 SER A C 1
ATOM 4644 O O . SER A 1 583 ? -34.376 0.110 78.174 1.00 86.12 583 SER A O 1
ATOM 4646 N N . LEU A 1 584 ? -35.730 -0.150 76.388 1.00 83.75 584 LEU A N 1
ATOM 4647 C CA . LEU A 1 584 ? -36.972 -0.313 77.150 1.00 83.75 584 LEU A CA 1
ATOM 4648 C C . LEU A 1 584 ? -36.932 -1.527 78.083 1.00 83.75 584 LEU A C 1
ATOM 4650 O O . LEU A 1 584 ? -37.407 -1.435 79.211 1.00 83.75 584 LEU A O 1
ATOM 4654 N N . THR A 1 585 ? -36.332 -2.647 77.653 1.00 80.31 585 THR A N 1
ATOM 4655 C CA . THR A 1 585 ? -36.222 -3.852 78.506 1.00 80.31 585 THR A CA 1
ATOM 4656 C C . THR A 1 585 ? -35.434 -3.612 79.796 1.00 80.31 585 THR A C 1
ATOM 4658 O O . THR A 1 585 ? -35.620 -4.349 80.761 1.00 80.31 585 THR A O 1
ATOM 4661 N N . LYS A 1 586 ? -34.561 -2.595 79.818 1.00 83.25 586 LYS A N 1
ATOM 4662 C CA . LYS A 1 586 ? -33.672 -2.264 80.942 1.00 83.25 586 LYS A CA 1
ATOM 4663 C C . LYS A 1 586 ? -34.286 -1.271 81.932 1.00 83.25 586 LYS A C 1
ATOM 4665 O O . LYS A 1 586 ? -33.658 -0.976 82.944 1.00 83.25 586 LYS A O 1
ATOM 4670 N N . ILE A 1 587 ? -35.468 -0.723 81.644 1.00 85.31 587 ILE A N 1
ATOM 4671 C CA . ILE A 1 587 ? -36.143 0.230 82.528 1.00 85.31 587 ILE A CA 1
ATOM 4672 C C . ILE A 1 587 ? -36.765 -0.538 83.698 1.00 85.31 587 ILE A C 1
ATOM 4674 O O . ILE A 1 587 ? -37.673 -1.351 83.514 1.00 85.31 587 ILE A O 1
ATOM 4678 N N . GLU A 1 588 ? -36.279 -0.272 84.911 1.00 78.38 588 GLU A N 1
ATOM 4679 C CA . GLU A 1 588 ? -36.795 -0.896 86.134 1.00 78.38 588 GLU A CA 1
ATOM 4680 C C . GLU A 1 588 ? -38.135 -0.285 86.583 1.00 78.38 588 GLU A C 1
ATOM 4682 O O . GLU A 1 588 ? -39.006 -1.031 87.036 1.00 78.38 588 GLU A O 1
ATOM 4687 N N . ASP A 1 589 ? -38.330 1.029 86.394 1.00 83.56 589 ASP A N 1
ATOM 4688 C CA . ASP A 1 589 ? -39.548 1.763 86.771 1.00 83.56 589 ASP A CA 1
ATOM 4689 C C . ASP A 1 589 ? -40.741 1.438 85.852 1.00 83.56 589 ASP A C 1
ATOM 4691 O O . ASP A 1 589 ? -40.721 1.664 84.638 1.00 83.56 589 ASP A O 1
ATOM 4695 N N . HIS A 1 590 ? -41.820 0.933 86.452 1.00 78.00 590 HIS A N 1
ATOM 4696 C CA . HIS A 1 590 ? -43.006 0.464 85.734 1.00 78.00 590 HIS A CA 1
ATOM 4697 C C . HIS A 1 590 ? -43.739 1.591 84.987 1.00 78.00 590 HIS A C 1
ATOM 4699 O O . HIS A 1 590 ? -44.197 1.397 83.861 1.00 78.00 590 HIS A O 1
ATOM 4705 N N . LEU A 1 591 ? -43.844 2.785 85.580 1.00 77.81 591 LEU A N 1
ATOM 4706 C CA . LEU A 1 591 ? -44.593 3.898 84.991 1.00 77.81 591 LEU A CA 1
ATOM 4707 C C . LEU A 1 591 ? -43.833 4.539 83.828 1.00 77.81 591 LEU A C 1
ATOM 4709 O O . LEU A 1 591 ? -44.452 4.994 82.862 1.00 77.81 591 LEU A O 1
ATOM 4713 N N . GLN A 1 592 ? -42.507 4.575 83.915 1.00 79.62 592 GLN A N 1
ATOM 4714 C CA . GLN A 1 592 ? -41.629 5.022 82.847 1.00 79.62 592 GLN A CA 1
ATOM 4715 C C . GLN A 1 592 ? -41.679 4.051 81.660 1.00 79.62 592 GLN A C 1
ATOM 4717 O O . GLN A 1 592 ? -41.924 4.489 80.534 1.00 79.62 592 GLN A O 1
ATOM 4722 N N . PHE A 1 593 ? -41.572 2.741 81.910 1.00 83.94 593 PHE A N 1
ATOM 4723 C CA . PHE A 1 593 ? -41.675 1.710 80.872 1.00 83.94 593 PHE A CA 1
ATOM 4724 C C . PHE A 1 593 ? -42.978 1.824 80.063 1.00 83.94 593 PHE A C 1
ATOM 4726 O O . PHE A 1 593 ? -42.952 1.859 78.832 1.00 83.94 593 PHE A O 1
ATOM 4733 N N . LEU A 1 594 ? -44.127 1.952 80.737 1.00 78.19 594 LEU A N 1
ATOM 4734 C CA . LEU A 1 594 ? -45.440 2.009 80.079 1.00 78.19 594 LEU A CA 1
ATOM 4735 C C . LEU A 1 594 ? -45.618 3.253 79.190 1.00 78.19 594 LEU A C 1
ATOM 4737 O O . LEU A 1 594 ? -46.244 3.170 78.123 1.00 78.19 594 LEU A O 1
ATOM 4741 N N . ARG A 1 595 ? -45.063 4.402 79.602 1.00 78.88 595 ARG A N 1
ATOM 4742 C CA . ARG A 1 595 ? -45.099 5.648 78.815 1.00 78.88 595 ARG A CA 1
ATOM 4743 C C . ARG A 1 595 ? -44.222 5.556 77.572 1.00 78.88 595 ARG A C 1
ATOM 4745 O O . ARG A 1 595 ? -44.661 5.930 76.482 1.00 78.88 595 ARG A O 1
ATOM 4752 N N . GLU A 1 596 ? -43.003 5.049 77.723 1.00 81.69 596 GLU A N 1
ATOM 4753 C CA . GLU A 1 596 ? -42.050 4.963 76.617 1.00 81.69 596 GLU A CA 1
ATOM 4754 C C . GLU A 1 596 ? -42.454 3.869 75.605 1.00 81.69 596 GLU A C 1
ATOM 4756 O O . GLU A 1 596 ? -42.439 4.114 74.395 1.00 81.69 596 GLU A O 1
ATOM 4761 N N . PHE A 1 597 ? -42.976 2.724 76.066 1.00 80.31 597 PHE A N 1
ATOM 4762 C CA . PHE A 1 597 ? -43.525 1.656 75.212 1.00 80.31 597 PHE A CA 1
ATOM 4763 C C . PHE A 1 597 ? -44.655 2.144 74.284 1.00 80.31 597 PHE A C 1
ATOM 4765 O O . PHE A 1 597 ? -44.703 1.828 73.089 1.00 80.31 597 PHE A O 1
ATOM 4772 N N . SER A 1 598 ? -45.561 2.969 74.813 1.00 77.88 598 SER A N 1
ATOM 4773 C CA . SER A 1 598 ? -46.701 3.517 74.060 1.00 77.88 598 SER A CA 1
ATOM 4774 C C . SER A 1 598 ? -46.283 4.493 72.949 1.00 77.88 598 SER A C 1
ATOM 4776 O O . SER A 1 598 ? -47.042 4.722 72.005 1.00 77.88 598 SER A O 1
ATOM 4778 N N . SER A 1 599 ? -45.079 5.065 73.044 1.00 75.56 599 SER A N 1
ATOM 4779 C CA . SER A 1 599 ? -44.521 5.970 72.033 1.00 75.56 599 SER A CA 1
ATOM 4780 C C . SER A 1 599 ? -43.868 5.206 70.877 1.00 75.56 599 SER A C 1
ATOM 4782 O O . SER A 1 599 ? -43.995 5.612 69.724 1.00 75.56 599 SER A O 1
ATOM 4784 N N . ILE A 1 600 ? -43.223 4.071 71.168 1.00 72.31 600 ILE A N 1
ATOM 4785 C CA . ILE A 1 600 ? -42.490 3.266 70.179 1.00 72.31 600 ILE A CA 1
ATOM 4786 C C . ILE A 1 600 ? -43.427 2.368 69.355 1.00 72.31 600 ILE A C 1
ATOM 4788 O O . ILE A 1 600 ? -43.263 2.270 68.136 1.00 72.31 600 ILE A O 1
ATOM 4792 N N . SER A 1 601 ? -44.462 1.785 69.972 1.00 66.12 601 SER A N 1
ATOM 4793 C CA . SER A 1 601 ? -45.417 0.874 69.303 1.00 66.12 601 SER A CA 1
ATOM 4794 C C . SER A 1 601 ? -46.106 1.477 68.067 1.00 66.12 601 SER A C 1
ATOM 4796 O O . SER A 1 601 ? -46.331 0.770 67.085 1.00 66.12 601 SER A O 1
ATOM 4798 N N . LYS A 1 602 ? -46.344 2.796 68.052 1.00 64.44 602 LYS A N 1
ATOM 4799 C CA . LYS A 1 602 ? -46.984 3.528 66.939 1.00 64.44 602 LYS A CA 1
ATOM 4800 C C . LYS A 1 602 ? -46.129 3.660 65.670 1.00 64.44 602 LYS A C 1
ATOM 4802 O O . LYS A 1 602 ? -46.638 4.107 64.650 1.00 64.44 602 LYS A O 1
ATOM 4807 N N . THR A 1 603 ? -44.842 3.312 65.716 1.00 58.06 603 THR A N 1
ATOM 4808 C CA . THR A 1 603 ? -43.886 3.545 64.611 1.00 58.06 603 THR A CA 1
ATOM 4809 C C . THR A 1 603 ? -43.523 2.281 63.816 1.00 58.06 603 THR A C 1
ATOM 4811 O O . THR A 1 603 ? -42.683 2.335 62.919 1.00 58.06 603 THR A O 1
ATOM 4814 N N . SER A 1 604 ? -44.133 1.135 64.143 1.00 53.84 604 SER A N 1
ATOM 4815 C CA . SER A 1 604 ? -43.678 -0.202 63.722 1.00 53.84 604 SER A CA 1
ATOM 4816 C C . SER A 1 604 ? -44.254 -0.727 62.392 1.00 53.84 604 SER A C 1
ATOM 4818 O O . SER A 1 604 ? -43.801 -1.761 61.896 1.00 53.84 604 SER A O 1
ATOM 4820 N N . GLU A 1 605 ? -45.178 -0.004 61.757 1.00 49.25 605 GLU A N 1
ATOM 4821 C CA . GLU A 1 605 ? -45.737 -0.368 60.449 1.00 49.25 605 GLU A CA 1
ATOM 4822 C C . GLU A 1 605 ? -44.956 0.298 59.307 1.00 49.25 605 GLU A C 1
ATOM 4824 O O . GLU A 1 605 ? -45.287 1.387 58.843 1.00 49.25 605 GLU A O 1
ATOM 4829 N N . THR A 1 606 ? -43.896 -0.354 58.828 1.00 50.12 606 THR A N 1
ATOM 4830 C CA . THR A 1 606 ? -43.250 0.019 57.560 1.00 50.12 606 THR A CA 1
ATOM 4831 C C . THR A 1 606 ? -43.270 -1.138 56.567 1.00 50.12 606 THR A C 1
ATOM 4833 O O . THR A 1 606 ? -42.841 -2.258 56.863 1.00 50.12 606 THR A O 1
ATOM 4836 N N . SER A 1 607 ? -43.815 -0.813 55.389 1.00 49.22 607 SER A N 1
ATOM 4837 C CA . SER A 1 607 ? -44.088 -1.677 54.239 1.00 49.22 607 SER A CA 1
ATOM 4838 C C . SER A 1 607 ? -42.847 -2.401 53.724 1.00 49.22 607 SER A C 1
ATOM 4840 O O . SER A 1 607 ? -41.790 -1.802 53.530 1.00 49.22 607 SER A O 1
ATOM 4842 N N . GLU A 1 608 ? -43.017 -3.681 53.405 1.00 48.91 608 GLU A N 1
ATOM 4843 C CA . GLU A 1 608 ? -42.063 -4.468 52.629 1.00 48.91 608 GLU A CA 1
ATOM 4844 C C . GLU A 1 608 ? -42.237 -4.158 51.138 1.00 48.91 608 GLU A C 1
ATOM 4846 O O . GLU A 1 608 ? -43.355 -4.118 50.629 1.00 48.91 608 GLU A O 1
ATOM 4851 N N . SER A 1 609 ? -41.136 -3.906 50.433 1.00 43.59 609 SER A N 1
ATOM 4852 C CA . SER A 1 609 ? -41.116 -3.825 48.972 1.00 43.59 609 SER A CA 1
ATOM 4853 C C . SER A 1 609 ? -40.040 -4.785 48.477 1.00 43.59 609 SER A C 1
ATOM 4855 O O . SER A 1 609 ? -38.862 -4.511 48.714 1.00 43.59 609 SER A O 1
ATOM 4857 N N . PRO A 1 610 ? -40.393 -5.883 47.788 1.00 50.03 610 PRO A N 1
ATOM 4858 C CA . PRO A 1 610 ? -39.404 -6.778 47.210 1.00 50.03 610 PRO A CA 1
ATOM 4859 C C . PRO A 1 610 ? -38.791 -6.108 45.983 1.00 50.03 610 PRO A C 1
ATOM 4861 O O . PRO A 1 610 ? -39.504 -5.708 45.058 1.00 50.03 610 PRO A O 1
ATOM 4864 N N . TYR A 1 611 ? -37.469 -5.981 45.958 1.00 51.78 611 TYR A N 1
ATOM 4865 C CA . TYR A 1 611 ? -36.771 -5.567 44.751 1.00 51.78 611 TYR A CA 1
ATOM 4866 C C . TYR A 1 611 ? -36.612 -6.781 43.827 1.00 51.78 611 TYR A C 1
ATOM 4868 O O . TYR A 1 611 ? -35.940 -7.746 44.171 1.00 51.78 611 TYR A O 1
ATOM 4876 N N . THR A 1 612 ? -37.232 -6.746 42.647 1.00 47.91 612 THR A N 1
ATOM 4877 C CA . THR A 1 612 ? -36.986 -7.721 41.576 1.00 47.91 612 THR A CA 1
ATOM 4878 C C . THR A 1 612 ? -36.472 -6.971 40.355 1.00 47.91 612 THR A C 1
ATOM 4880 O O . THR A 1 612 ? -37.209 -6.254 39.684 1.00 47.91 612 THR A O 1
ATOM 4883 N N . SER A 1 613 ? -35.181 -7.099 40.055 1.00 51.16 613 SER A N 1
ATOM 4884 C CA . SER A 1 613 ? -34.636 -6.656 38.771 1.00 51.16 613 SER A CA 1
ATOM 4885 C C . SER A 1 613 ? -33.761 -7.754 38.182 1.00 51.16 613 SER A C 1
ATOM 4887 O O . SER A 1 613 ? -32.893 -8.323 38.842 1.00 51.16 613 SER A O 1
ATOM 4889 N N . ARG A 1 614 ? -34.044 -8.081 36.920 1.00 48.12 614 ARG A N 1
ATOM 4890 C CA . ARG A 1 614 ? -33.269 -9.018 36.111 1.00 48.12 614 ARG A CA 1
ATOM 4891 C C . ARG A 1 614 ? -32.142 -8.232 35.431 1.00 48.12 614 ARG A C 1
ATOM 4893 O O . ARG A 1 614 ? -32.435 -7.197 34.830 1.00 48.12 614 ARG A O 1
ATOM 4900 N N . PRO A 1 615 ? -30.879 -8.686 35.489 1.00 52.03 615 PRO A N 1
ATOM 4901 C CA . PRO A 1 615 ? -29.783 -7.981 34.838 1.00 52.03 615 PRO A CA 1
ATOM 4902 C C . PRO A 1 615 ? -29.974 -7.941 33.310 1.00 52.03 615 PRO A C 1
ATOM 4904 O O . PRO A 1 615 ? -30.426 -8.933 32.725 1.00 52.03 615 PRO A O 1
ATOM 4907 N N . PRO A 1 616 ? -29.629 -6.823 32.645 1.00 52.59 616 PRO A N 1
ATOM 4908 C CA . PRO A 1 616 ? -29.654 -6.747 31.192 1.00 52.59 616 PRO A CA 1
ATOM 4909 C C . PRO A 1 616 ? -28.557 -7.621 30.573 1.00 52.59 616 PRO A C 1
ATOM 4911 O O . PRO A 1 616 ? -27.422 -7.670 31.049 1.00 52.59 616 PRO A O 1
ATOM 4914 N N . ALA A 1 617 ? -28.893 -8.305 29.480 1.00 58.59 617 ALA A N 1
ATOM 4915 C CA . ALA A 1 617 ? -27.951 -9.116 28.718 1.00 58.59 617 ALA A CA 1
ATOM 4916 C C . ALA A 1 617 ? -27.124 -8.224 27.774 1.00 58.59 617 ALA A C 1
ATOM 4918 O O . ALA A 1 617 ? -27.510 -7.984 26.630 1.00 58.59 617 ALA A O 1
ATOM 4919 N N . PHE A 1 618 ? -25.969 -7.745 28.244 1.00 60.12 618 PHE A N 1
ATOM 4920 C CA . PHE A 1 618 ? -25.022 -6.947 27.444 1.00 60.12 618 PHE A CA 1
ATOM 4921 C C . PHE A 1 618 ? -24.534 -7.673 26.177 1.00 60.12 618 PHE A C 1
ATOM 4923 O O . PHE A 1 618 ? -24.173 -7.036 25.191 1.00 60.12 618 PHE A O 1
ATOM 4930 N N . GLU A 1 619 ? -24.596 -9.004 26.169 1.00 54.94 619 GLU A N 1
ATOM 4931 C CA . GLU A 1 619 ? -24.313 -9.862 25.016 1.00 54.94 619 GLU A CA 1
ATOM 4932 C C . GLU A 1 619 ? -25.211 -9.545 23.804 1.00 54.94 619 GLU A C 1
ATOM 4934 O O . GLU A 1 619 ? -24.740 -9.497 22.668 1.00 54.94 619 GLU A O 1
ATOM 4939 N N . SER A 1 620 ? -26.486 -9.210 24.042 1.00 59.88 620 SER A N 1
ATOM 4940 C CA . SER A 1 620 ? -27.422 -8.797 22.988 1.00 59.88 620 SER A CA 1
ATOM 4941 C C . SER A 1 620 ? -27.023 -7.467 22.348 1.00 59.88 620 SER A C 1
ATOM 4943 O O . SER A 1 620 ? -27.216 -7.282 21.146 1.00 59.88 620 SER A O 1
ATOM 4945 N N . MET A 1 621 ? -26.472 -6.535 23.132 1.00 61.41 621 MET A N 1
ATOM 4946 C CA . MET A 1 621 ? -26.024 -5.233 22.628 1.00 61.41 621 MET A CA 1
ATOM 4947 C C . MET A 1 621 ? -24.776 -5.387 21.761 1.00 61.41 621 MET A C 1
ATOM 4949 O O . MET A 1 621 ? -24.715 -4.808 20.682 1.00 61.41 621 MET A O 1
ATOM 4953 N N . VAL A 1 622 ? -23.823 -6.223 22.188 1.00 56.84 622 VAL A N 1
ATOM 4954 C CA . VAL A 1 622 ? -22.613 -6.539 21.411 1.00 56.84 622 VAL A CA 1
ATOM 4955 C C . VAL A 1 622 ? -22.986 -7.185 20.079 1.00 56.84 622 VAL A C 1
ATOM 4957 O O . VAL A 1 622 ? -22.506 -6.760 19.035 1.00 56.84 622 VAL A O 1
ATOM 4960 N N . LYS A 1 623 ? -23.896 -8.165 20.095 1.00 62.25 623 LYS A N 1
ATOM 4961 C CA . LYS A 1 623 ? -24.335 -8.856 18.878 1.00 62.25 623 LYS A CA 1
ATOM 4962 C C . LYS A 1 623 ? -25.036 -7.917 17.893 1.00 62.25 623 LYS A C 1
ATOM 4964 O O . LYS A 1 623 ? -24.741 -7.964 16.705 1.00 62.25 623 LYS A O 1
ATOM 4969 N N . THR A 1 624 ? -25.909 -7.038 18.390 1.00 63.28 624 THR A N 1
ATOM 4970 C CA . THR A 1 624 ? -26.607 -6.035 17.564 1.00 63.28 624 THR A CA 1
ATOM 4971 C C . THR A 1 624 ? -25.626 -5.018 16.973 1.00 63.28 624 THR A C 1
ATOM 4973 O O . THR A 1 624 ? -25.736 -4.666 15.806 1.00 63.28 624 THR A O 1
ATOM 4976 N N . ALA A 1 625 ? -24.635 -4.580 17.754 1.00 55.97 625 ALA A N 1
ATOM 4977 C CA . ALA A 1 625 ? -23.636 -3.604 17.327 1.00 55.97 625 ALA A CA 1
ATOM 4978 C C . ALA A 1 625 ? -22.587 -4.155 16.348 1.00 55.97 625 ALA A C 1
ATOM 4980 O O . ALA A 1 625 ? -21.976 -3.379 15.630 1.00 55.97 625 ALA A O 1
ATOM 4981 N N . LEU A 1 626 ? -22.356 -5.470 16.331 1.00 53.91 626 LEU A N 1
ATOM 4982 C CA . LEU A 1 626 ? -21.490 -6.123 15.341 1.00 53.91 626 LEU A CA 1
ATOM 4983 C C . LEU A 1 626 ? -22.214 -6.437 14.028 1.00 53.91 626 LEU A C 1
ATOM 4985 O O . LEU A 1 626 ? -21.560 -6.698 13.024 1.00 53.91 626 LEU A O 1
ATOM 4989 N N . GLN A 1 627 ? -23.547 -6.488 14.055 1.00 54.53 627 GLN A N 1
ATOM 4990 C CA . GLN A 1 627 ? -24.377 -6.704 12.868 1.00 54.53 627 GLN A CA 1
ATOM 4991 C C . GLN A 1 627 ? -24.676 -5.407 12.104 1.00 54.53 627 GLN A C 1
ATOM 4993 O O . GLN A 1 627 ? -24.907 -5.472 10.897 1.00 54.53 627 GLN A O 1
ATOM 4998 N N . ALA A 1 628 ? -24.724 -4.272 12.808 1.00 47.66 628 ALA A N 1
ATOM 4999 C CA . ALA A 1 628 ? -24.935 -2.931 12.260 1.00 47.66 628 ALA A CA 1
ATOM 5000 C C . ALA A 1 628 ? -23.609 -2.266 11.877 1.00 47.66 628 ALA A C 1
ATOM 5002 O O . ALA A 1 628 ? -23.607 -1.518 10.872 1.00 47.66 628 ALA A O 1
#

Sequence (628 aa):
MAGRKTINQETFICSICLNLLKDPVTIPCGHNYCMICINTHWNEEVIKENFSCPQCRHNLTDRPVLVKNTMLAALVEEYEHEDHDVITAEAERSDKQKQLEDFRQKIVPRIEYKKEDMVGLQNQINYTNQSVDRAVKYIDQSMKELSGLIVKRMNEVKQQIRSKQEAEENLIKELLGKVEQDLVELKKDEAELTALSDSEDQLQLIDKFASLSVSPDPDRLEDRELSFADMITPVKNELKEKLIEPEEQPTQSPFPSTSFSNMLVTSHWTQGQHTEIYAYSLNTQEPDLSRDAQAVAEVHLDSVCLELLKNPATIPCGHSYCMTCINAHWDREAAKQNYSCPQCRQSFSQRPVIVKNTMLSLLMEGLKKSAPPAAPESNCSAAQPDVCCDLCSGKKKVKAVKSCLQCLVSYCKEHLQPHYDVGALKKHKLVDPTENLQDNICALHDEVMKMFCRTDQQCICYLCSVDEHKGHDTVTAASERNEKQKQLEKNRQQILQRIQNKEKNMTSLQQEEKKIVSSADAAVESSDRGLAELISLIEKKMTEVKKQIRSQQEAETKKCRHFQDKLQQEVSQLKKQHSELDSLTKIEDHLQFLREFSSISKTSETSESPYTSRPPAFESMVKTALQA